Protein AF-A0A2E7CIS7-F1 (afdb_monomer)

Solvent-accessible surface area (backbone atoms only — not comparable to full-atom values): 27935 Å² total; per-residue (Å²): 130,70,58,71,51,45,54,49,46,51,53,53,51,50,54,57,48,33,76,76,34,89,89,50,72,35,69,46,80,49,74,41,51,59,74,35,68,81,39,54,50,67,37,74,70,32,40,32,35,38,28,69,38,45,32,30,36,53,53,57,88,93,62,88,68,83,80,50,74,43,38,56,78,39,76,40,46,60,62,16,52,75,60,64,22,48,32,90,42,26,29,31,21,74,30,61,25,34,27,42,38,34,37,46,68,49,42,52,57,50,36,70,75,37,59,87,53,33,58,54,34,54,48,33,51,52,50,53,52,51,49,52,55,52,60,70,48,70,80,60,89,86,61,99,81,81,80,65,65,59,63,60,49,52,51,51,50,38,34,37,42,41,54,32,51,54,49,48,56,52,50,52,54,48,52,50,53,50,52,51,52,54,48,54,48,52,51,53,52,47,60,59,50,52,73,60,70,77,57,89,70,85,75,51,75,65,57,50,49,54,51,50,53,50,50,52,52,50,52,54,54,50,50,53,52,51,50,49,58,52,62,66,46,48,62,57,55,52,55,50,52,52,52,50,30,53,58,44,66,72,40,82,53,65,68,60,25,41,54,50,17,48,52,41,41,62,47,37,35,92,76,42,65,80,18,62,65,52,48,44,31,60,74,41,72,28,46,96,35,54,69,41,50,47,51,58,69,65,65,64,88,69,60,80,89,77,54,98,58,63,66,66,44,54,46,52,32,48,52,60,54,65,32,54,59,45,42,8,60,50,42,38,56,55,56,50,53,57,58,67,71,36,82,88,48,75,80,40,32,36,37,38,38,35,50,52,58,64,15,58,64,57,54,66,49,45,62,57,25,53,74,60,34,27,39,41,36,42,35,30,75,51,79,70,28,55,58,42,32,55,68,53,52,90,71,89,49,93,57,43,48,82,42,82,44,82,38,96,56,71,77,60,33,67,48,92,71,90,54,72,93,58,60,21,40,33,37,37,40,41,46,55,54,22,72,44,51,70,70,40,42,27,51,29,47,56,51,51,56,70,30,32,27,70,64,10,35,41,37,41,31,34,50,33,65,43,96,45,51,61,34,39,31,25,44,73,37,44,64,63,50,64,45,55,74,67,63,54,47,68,48,47,77,69,58,88,43,50,47,82,48,75,48,76,29,9,29,41,37,38,35,50,39,67,71,128

Nearest PDB structures (foldseek):
  7rsh-assembly1_A  TM=8.196E-01  e=8.359E-06  Spirochaeta thermophila
  4d7s-assembly1_A  TM=6.781E-01  e=2.368E-06  Spirochaeta thermophila DSM 6192
  8vtb-assembly1_A  TM=7.145E-01  e=1.456E-05  Spirochaeta thermophila
  6cjt-assembly1_A  TM=8.602E-01  e=9.901E-05  Spirochaeta thermophila DSM 6578
  4oll-assembly1_A  TM=6.562E-01  e=6.496E-06  Mycolicibacterium smegmatis MC2 155

Secondary structure (DSSP, 8-state):
--THHHHHHHHHHHHHHHTT-TT--SEEEEEE-TT-EEE-TT-----EEEEEESEEEEE-TT--S--EEEETT-EESHHHHHH----SSEEEESS-EEEEEE-HHHHHHHHHH-HHHHHHHHHHHHHHHHHHHHHHHTT-SS-TTSSSHHHHHHHHHHHHHHHHHHHHHHHHHHHHHHHHHHHHHHHHHHHHHHHHHT--SSPPHHHHHHHHHHHHHHHHHHHHHHHHHHHHHHHHHHHHHHHHHHHHHT---HHHHHHHHHHHHHHTHHHHTT-HHHHHHHHTTTS--HHHHHHHHT-----GGG--S-HHHHHHHHHHHTSHHHHHHHHHHHHHHHHHTSGGGTT--EEEEE--TTSHHHHHHHHHHHHH-EEEEEEES-THHHHHHHHT-SS--TTEEEEEEE-S-GGGPSPTTTS--S-EEEEEEESGGGTS-HHHHHHHHHHHHHHEEEEEEEEEEEE---TTHHIIIIII--------HHHHHTTSSSGGGEEEEEETTEEEEEEEPP--

Mean predicted aligned error: 12.69 Å

Radius of gyration: 31.58 Å; Cα contacts (8 Å, |Δi|>4): 744; chains: 1; bounding box: 81×69×79 Å

Structure (mmCIF, N/CA/C/O backbone):
data_AF-A0A2E7CIS7-F1
#
_entry.id   AF-A0A2E7CIS7-F1
#
loop_
_atom_site.group_PDB
_atom_site.id
_atom_site.type_symbol
_atom_site.label_atom_id
_atom_site.label_alt_id
_atom_site.label_comp_id
_atom_site.label_asym_id
_atom_site.label_entity_id
_atom_site.label_seq_id
_atom_site.pdbx_PDB_ins_code
_atom_site.Cartn_x
_atom_site.Cartn_y
_atom_site.Cartn_z
_atom_site.occupancy
_atom_site.B_iso_or_equiv
_atom_site.auth_seq_id
_atom_site.auth_comp_id
_atom_site.auth_asym_id
_atom_site.auth_atom_id
_atom_site.pdbx_PDB_model_num
ATOM 1 N N . MET A 1 1 ? -27.666 -30.878 12.161 1.00 37.62 1 MET A N 1
ATOM 2 C CA . MET A 1 1 ? -27.265 -30.200 13.407 1.00 37.62 1 MET A CA 1
ATOM 3 C C . MET A 1 1 ? -28.110 -28.949 13.451 1.00 37.62 1 MET A C 1
ATOM 5 O O . MET A 1 1 ? -28.066 -28.192 12.494 1.00 37.62 1 MET A O 1
ATOM 9 N N . ASP A 1 2 ? -29.014 -28.854 14.412 1.00 44.66 2 ASP A N 1
ATOM 10 C CA . ASP A 1 2 ? -29.993 -27.771 14.473 1.00 44.66 2 ASP A CA 1
ATOM 11 C C . ASP A 1 2 ? -29.297 -26.527 15.050 1.00 44.66 2 ASP A C 1
ATOM 13 O O . ASP A 1 2 ? -28.859 -26.540 16.197 1.00 44.66 2 ASP A O 1
ATOM 17 N N . LEU A 1 3 ? -29.046 -25.527 14.201 1.00 48.91 3 LEU A N 1
ATOM 18 C CA . LEU A 1 3 ? -28.065 -24.457 14.437 1.00 48.91 3 LEU A CA 1
ATOM 19 C C . LEU A 1 3 ? -28.439 -23.516 15.591 1.00 48.91 3 LEU A C 1
ATOM 21 O O . LEU A 1 3 ? -27.559 -22.966 16.251 1.00 48.91 3 LEU A O 1
ATOM 25 N N . SER A 1 4 ? -29.734 -23.377 15.883 1.00 59.16 4 SER A N 1
ATOM 26 C CA . SER A 1 4 ? -30.223 -22.651 17.060 1.00 59.16 4 SER A CA 1
ATOM 27 C C . SER A 1 4 ? -29.809 -23.313 18.377 1.00 59.16 4 SER A C 1
ATOM 29 O O . SER A 1 4 ? -29.791 -22.652 19.416 1.00 59.16 4 SER A O 1
ATOM 31 N N . ASN A 1 5 ? -29.440 -24.600 18.357 1.00 69.50 5 ASN A N 1
ATOM 32 C CA . ASN A 1 5 ? -29.116 -25.333 19.576 1.00 69.50 5 ASN A CA 1
ATOM 33 C C . ASN A 1 5 ? -27.757 -24.963 20.162 1.00 69.50 5 ASN A C 1
ATOM 35 O O . ASN A 1 5 ? -27.631 -25.037 21.376 1.00 69.50 5 ASN A O 1
ATOM 39 N N . GLU A 1 6 ? -26.764 -24.533 19.375 1.00 81.50 6 GLU A N 1
ATOM 40 C CA . GLU A 1 6 ? -25.439 -24.230 19.944 1.00 81.50 6 GLU A CA 1
ATOM 41 C C . GLU A 1 6 ? -25.404 -22.857 20.631 1.00 81.50 6 GLU A C 1
ATOM 43 O O . GLU A 1 6 ? -24.823 -22.717 21.703 1.00 81.50 6 GLU A O 1
ATOM 48 N N . ILE A 1 7 ? -26.092 -21.854 20.068 1.00 85.06 7 ILE A N 1
ATOM 49 C CA . ILE A 1 7 ? -26.271 -20.540 20.714 1.00 85.06 7 ILE A CA 1
ATOM 50 C C . ILE A 1 7 ? -27.011 -20.724 22.040 1.00 85.06 7 ILE A C 1
ATOM 52 O O . ILE A 1 7 ? -26.560 -20.244 23.078 1.00 85.06 7 ILE A O 1
ATOM 56 N N . ARG A 1 8 ? -28.113 -21.483 22.018 1.00 86.94 8 ARG A N 1
ATOM 57 C CA . ARG A 1 8 ? -28.873 -21.816 23.222 1.00 86.94 8 ARG A CA 1
ATOM 58 C C . ARG A 1 8 ? -28.044 -22.615 24.227 1.00 86.94 8 ARG A C 1
ATOM 60 O O . ARG A 1 8 ? -28.074 -22.301 25.406 1.00 86.94 8 ARG A O 1
ATOM 67 N N . ARG A 1 9 ? -27.253 -23.585 23.765 1.00 89.06 9 ARG A N 1
ATOM 68 C CA . ARG A 1 9 ? -26.357 -24.379 24.614 1.00 89.06 9 ARG A CA 1
ATOM 69 C C . ARG A 1 9 ? -25.349 -23.504 25.355 1.00 89.06 9 ARG A C 1
ATOM 71 O O . ARG A 1 9 ? -25.108 -23.757 26.529 1.00 89.06 9 ARG A O 1
ATOM 78 N N . VAL A 1 10 ? -24.769 -22.497 24.698 1.00 90.88 10 VAL A N 1
ATOM 79 C CA . VAL A 1 10 ? -23.861 -21.548 25.362 1.00 90.88 10 VAL A CA 1
ATOM 80 C C . VAL A 1 10 ? -24.600 -20.713 26.401 1.00 90.88 10 VAL A C 1
ATOM 82 O O . VAL A 1 10 ? -24.090 -20.564 27.505 1.00 90.88 10 VAL A O 1
ATOM 85 N N . ILE A 1 11 ? -25.804 -20.225 26.090 1.00 91.25 11 ILE A N 1
ATOM 86 C CA . ILE A 1 11 ? -26.636 -19.503 27.066 1.00 91.25 11 ILE A CA 1
ATOM 87 C C . ILE A 1 11 ? -26.916 -20.395 28.286 1.00 91.25 11 ILE A C 1
ATOM 89 O O . ILE A 1 11 ? -26.661 -19.974 29.410 1.00 91.25 11 ILE A O 1
ATOM 93 N N . ASP A 1 12 ? -27.345 -21.641 28.069 1.00 91.31 12 ASP A N 1
ATOM 94 C CA . ASP A 1 12 ? -27.660 -22.598 29.135 1.00 91.31 12 ASP A CA 1
ATOM 95 C C . ASP A 1 12 ? -26.418 -22.941 29.989 1.00 91.31 12 ASP A C 1
ATOM 97 O O . ASP A 1 12 ? -26.500 -23.003 31.218 1.00 91.31 12 ASP A O 1
ATOM 101 N N . LEU A 1 13 ? -25.252 -23.141 29.356 1.00 91.94 13 LEU A N 1
ATOM 102 C CA . LEU A 1 13 ? -23.970 -23.380 30.038 1.00 91.94 13 LEU A CA 1
ATOM 103 C C . LEU A 1 13 ? -23.599 -22.202 30.938 1.00 91.94 13 LEU A C 1
ATOM 105 O O . LEU A 1 13 ? -23.339 -22.386 32.128 1.00 91.94 13 LEU A O 1
ATOM 109 N N . VAL A 1 14 ? -23.632 -20.996 30.381 1.00 92.50 14 VAL A N 1
ATOM 110 C CA . VAL A 1 14 ? -23.305 -19.764 31.093 1.00 92.50 14 VAL A CA 1
ATOM 111 C C . VAL A 1 14 ? -24.261 -19.530 32.261 1.00 92.50 14 VAL A C 1
ATOM 113 O O . VAL A 1 14 ? -23.805 -19.220 33.359 1.00 92.50 14 VAL A O 1
ATOM 116 N N . GLU A 1 15 ? -25.571 -19.715 32.069 1.00 91.06 15 GLU A N 1
ATOM 117 C CA . GLU A 1 15 ? -26.555 -19.592 33.151 1.00 91.06 15 GLU A CA 1
ATOM 118 C C . GLU A 1 15 ? -26.298 -20.617 34.267 1.00 91.06 15 GLU A C 1
ATOM 120 O O . GLU A 1 15 ? -26.424 -20.286 35.449 1.00 91.06 15 GLU A O 1
ATOM 125 N N . SER A 1 16 ? -25.885 -21.841 33.915 1.00 91.38 16 SER A N 1
ATOM 126 C CA . SER A 1 16 ? -25.550 -22.876 34.899 1.00 91.38 16 SER A CA 1
ATOM 127 C C . SER A 1 16 ? -24.311 -22.529 35.731 1.00 91.38 16 SER A C 1
ATOM 129 O O . SER A 1 16 ? -24.320 -22.717 36.949 1.00 91.38 16 SER A O 1
ATOM 131 N N . GLU A 1 17 ? -23.273 -21.961 35.113 1.00 91.69 17 GLU A N 1
ATOM 132 C CA . GLU A 1 17 ? -22.072 -21.514 35.824 1.00 91.69 17 GLU A CA 1
ATOM 133 C C . GLU A 1 17 ? -22.351 -20.280 36.676 1.00 91.69 17 GLU A C 1
ATOM 135 O O . GLU A 1 17 ? -21.972 -20.241 37.848 1.00 91.69 17 GLU A O 1
ATOM 140 N N . GLN A 1 18 ? -23.081 -19.311 36.125 1.00 92.50 18 GLN A N 1
ATOM 141 C CA . GLN A 1 18 ? -23.492 -18.089 36.814 1.00 92.50 18 GLN A CA 1
ATOM 142 C C . GLN A 1 18 ? -24.333 -18.390 38.064 1.00 92.50 18 GLN A C 1
ATOM 144 O O . GLN A 1 18 ? -24.214 -17.692 39.067 1.00 92.50 18 GLN A O 1
ATOM 149 N N . ALA A 1 19 ? -25.121 -19.471 38.070 1.00 88.00 19 ALA A N 1
ATOM 150 C CA . ALA A 1 19 ? -25.837 -19.919 39.267 1.00 88.00 19 ALA A CA 1
ATOM 151 C C . ALA A 1 19 ? -24.905 -20.385 40.407 1.00 88.00 19 ALA A C 1
ATOM 153 O O . ALA A 1 19 ? -25.309 -20.393 41.571 1.00 88.00 19 ALA A O 1
ATOM 154 N N . THR A 1 20 ? -23.669 -20.777 40.088 1.00 89.44 20 THR A N 1
ATOM 155 C CA . THR A 1 20 ? -22.663 -21.249 41.058 1.00 89.44 20 THR A CA 1
ATOM 156 C C . THR A 1 20 ? -21.584 -20.212 41.379 1.00 89.44 20 THR A C 1
ATOM 158 O O . THR A 1 20 ? -20.931 -20.322 42.417 1.00 89.44 20 THR A O 1
ATOM 161 N N . LEU A 1 21 ? -21.418 -19.198 40.525 1.00 86.88 21 LEU A N 1
ATOM 162 C CA . LEU A 1 21 ? -20.397 -18.156 40.618 1.00 86.88 21 LEU A CA 1
ATOM 163 C C . LEU A 1 21 ? -21.061 -16.775 40.759 1.00 86.88 21 LEU A C 1
ATOM 165 O O . LEU A 1 21 ? -21.479 -16.201 39.755 1.00 86.88 21 LEU A O 1
ATOM 169 N N . PRO A 1 22 ? -21.134 -16.208 41.981 1.00 78.94 22 PRO A N 1
ATOM 170 C CA . PRO A 1 22 ? -21.866 -14.966 42.244 1.00 78.94 22 PRO A CA 1
ATOM 171 C C . PRO A 1 22 ? -21.372 -13.747 41.459 1.00 78.94 22 PRO A C 1
ATOM 173 O O . PRO A 1 22 ? -22.168 -12.853 41.204 1.00 78.94 22 PRO A O 1
ATOM 176 N N . ASP A 1 23 ? -20.089 -13.716 41.089 1.00 85.31 23 ASP A N 1
ATOM 177 C CA . ASP A 1 23 ? -19.464 -12.594 40.374 1.00 85.31 23 ASP A CA 1
ATOM 178 C C . ASP A 1 23 ? -19.603 -12.702 38.842 1.00 85.31 23 ASP A C 1
ATOM 180 O O . ASP A 1 23 ? -19.203 -11.795 38.111 1.00 85.31 23 ASP A O 1
ATOM 184 N N . LEU A 1 24 ? -20.141 -13.816 38.330 1.00 85.31 24 LEU A N 1
ATOM 185 C CA . LEU A 1 24 ? -20.358 -14.010 36.900 1.00 85.31 24 LEU A CA 1
ATOM 186 C C . LEU A 1 24 ? -21.727 -13.436 36.517 1.00 85.31 24 LEU A C 1
ATOM 188 O O . LEU A 1 24 ? -22.760 -13.896 36.993 1.00 85.31 24 LEU A O 1
ATOM 192 N N . HIS A 1 25 ? -21.751 -12.428 35.648 1.00 90.62 25 HIS A N 1
ATOM 193 C CA . HIS A 1 25 ? -22.982 -11.748 35.225 1.00 90.62 25 HIS A CA 1
ATOM 194 C C . HIS A 1 25 ? -23.047 -11.614 33.704 1.00 90.62 25 HIS A C 1
ATOM 196 O O . HIS A 1 25 ? -23.070 -10.520 33.151 1.00 90.62 25 HIS A O 1
ATOM 202 N N . VAL A 1 26 ? -23.058 -12.747 33.009 1.00 93.75 26 VAL A N 1
ATOM 203 C CA . VAL A 1 26 ? -23.063 -12.776 31.541 1.00 93.75 26 VAL A CA 1
ATOM 204 C C . VAL A 1 26 ? -24.484 -12.678 30.991 1.00 93.75 26 VAL A C 1
ATOM 206 O O . VAL A 1 26 ? -24.702 -12.037 29.966 1.00 93.75 26 VAL A O 1
ATOM 209 N N . VAL A 1 27 ? -25.462 -13.298 31.659 1.00 95.50 27 VAL A N 1
ATOM 210 C CA . VAL A 1 27 ? -26.857 -13.334 31.199 1.00 95.50 27 VAL A CA 1
ATOM 211 C C . VAL A 1 27 ? -27.777 -12.707 32.241 1.00 95.50 27 VAL A C 1
ATOM 213 O O . VAL A 1 27 ? -27.694 -13.011 33.431 1.00 95.50 27 VAL A O 1
ATOM 216 N N . SER A 1 28 ? -28.690 -11.847 31.796 1.00 94.94 28 SER A N 1
ATOM 217 C CA . SER A 1 28 ? -29.790 -11.330 32.609 1.00 94.94 28 SER A CA 1
ATOM 218 C C . SER A 1 28 ? -31.120 -11.438 31.872 1.00 94.94 28 SER A C 1
ATOM 220 O O . SER A 1 28 ? -31.182 -11.408 30.647 1.00 94.94 28 SER A O 1
ATOM 222 N N . GLU A 1 29 ? -32.213 -11.569 32.617 1.00 95.94 29 GLU A N 1
ATOM 223 C CA . GLU A 1 29 ? -33.555 -11.601 32.039 1.00 95.94 29 GLU A CA 1
ATOM 224 C C . GLU A 1 29 ? -34.181 -10.208 32.076 1.00 95.94 29 GLU A C 1
ATOM 226 O O . GLU A 1 29 ? -34.108 -9.506 33.086 1.00 95.94 29 GLU A O 1
ATOM 231 N N . ILE A 1 30 ? -34.790 -9.801 30.966 1.00 97.44 30 ILE A N 1
ATOM 232 C CA . ILE A 1 30 ? -35.465 -8.511 30.833 1.00 97.44 30 ILE A CA 1
ATOM 233 C C . ILE A 1 30 ? -36.773 -8.690 30.064 1.00 97.44 30 ILE A C 1
ATOM 235 O O . ILE A 1 30 ? -36.865 -9.511 29.152 1.00 97.44 30 ILE A O 1
ATOM 239 N N . THR A 1 31 ? -37.809 -7.948 30.453 1.00 97.56 31 THR A N 1
ATOM 240 C CA . THR A 1 31 ? -39.118 -7.971 29.790 1.00 97.56 31 THR A CA 1
ATOM 241 C C . THR A 1 31 ? -39.476 -6.578 29.305 1.00 97.56 31 THR A C 1
ATOM 243 O O . THR A 1 31 ? -39.282 -5.612 30.037 1.00 97.56 31 THR A O 1
ATOM 246 N N . TYR A 1 32 ? -40.020 -6.523 28.096 1.00 97.50 32 TYR A N 1
ATOM 247 C CA . TYR A 1 32 ? -40.485 -5.330 27.407 1.00 97.50 32 TYR A CA 1
ATOM 248 C C . TYR A 1 32 ? -41.996 -5.429 27.188 1.00 97.50 32 TYR A C 1
ATOM 250 O O . TYR A 1 32 ? -42.506 -6.497 26.824 1.00 97.50 32 TYR A O 1
ATOM 258 N N . GLU A 1 33 ? -42.717 -4.340 27.416 1.00 98.00 33 GLU A N 1
ATOM 259 C CA . GLU A 1 33 ? -44.143 -4.233 27.107 1.00 98.00 33 GLU A CA 1
ATOM 260 C C . GLU A 1 33 ? -44.379 -4.003 25.605 1.00 98.00 33 GLU A C 1
ATOM 262 O O . GLU A 1 33 ? -43.468 -3.692 24.837 1.00 98.00 33 GLU A O 1
ATOM 267 N N . GLU A 1 34 ? -45.627 -4.163 25.162 1.00 96.81 34 GLU A N 1
ATOM 268 C CA . GLU A 1 34 ? -46.017 -3.841 23.786 1.00 96.81 34 GLU A CA 1
ATOM 269 C C . GLU A 1 34 ? -45.709 -2.371 23.447 1.00 96.81 34 GLU A C 1
ATOM 271 O O . GLU A 1 34 ? -46.080 -1.455 24.180 1.00 96.81 34 GLU A O 1
ATOM 276 N N . GLY A 1 35 ? -45.037 -2.155 22.315 1.00 94.19 35 GLY A N 1
ATOM 277 C CA . GLY A 1 35 ? -44.592 -0.851 21.829 1.00 94.19 35 GLY A CA 1
ATOM 278 C C . GLY A 1 35 ? -43.227 -0.402 22.357 1.00 94.19 35 GLY A C 1
ATOM 279 O O . GLY A 1 35 ? -42.707 0.608 21.882 1.00 94.19 35 GLY A O 1
ATOM 280 N N . GLU A 1 36 ? -42.615 -1.121 23.303 1.00 96.75 36 GLU A N 1
ATOM 281 C CA . GLU A 1 36 ? -41.287 -0.768 23.809 1.00 96.75 36 GLU A CA 1
ATOM 282 C C . GLU A 1 36 ? -40.171 -1.216 22.857 1.00 96.75 36 GLU A C 1
ATOM 284 O O . GLU A 1 36 ? -40.196 -2.303 22.272 1.00 96.75 36 GLU A O 1
ATOM 289 N N . ALA A 1 37 ? -39.155 -0.365 22.707 1.00 94.81 37 ALA A N 1
ATOM 290 C CA . ALA A 1 37 ? -37.980 -0.684 21.914 1.00 94.81 37 ALA A CA 1
ATOM 291 C C . ALA A 1 37 ? -37.032 -1.596 22.706 1.00 94.81 37 ALA A C 1
ATOM 293 O O . ALA A 1 37 ? -36.536 -1.228 23.769 1.00 94.81 37 ALA A O 1
ATOM 294 N N . ILE A 1 38 ? -36.749 -2.771 22.147 1.00 95.56 38 ILE A N 1
ATOM 295 C CA . ILE A 1 38 ? -35.739 -3.705 22.657 1.00 95.56 38 ILE A CA 1
ATOM 296 C C . ILE A 1 38 ? -34.341 -3.193 22.289 1.00 95.56 38 ILE A C 1
ATOM 298 O O . ILE A 1 38 ? -33.426 -3.224 23.106 1.00 95.56 38 ILE A O 1
ATOM 302 N N .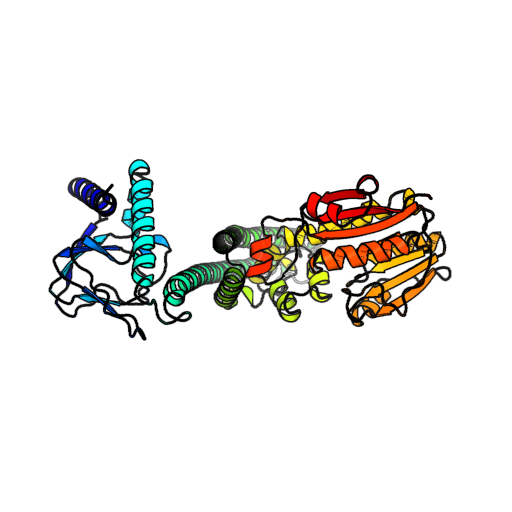 LEU A 1 39 ? -34.190 -2.697 21.056 1.00 93.38 39 LEU A N 1
ATOM 303 C CA . LEU A 1 39 ? -32.960 -2.110 20.525 1.00 93.38 39 LEU A CA 1
ATOM 304 C C . LEU A 1 39 ? -33.276 -0.787 19.835 1.00 93.38 39 LEU A C 1
ATOM 306 O O . LEU A 1 39 ? -34.229 -0.716 19.054 1.00 93.38 39 LEU A O 1
ATOM 310 N N . HIS A 1 40 ? -32.439 0.229 20.039 1.00 88.50 40 HIS A N 1
ATOM 311 C CA . HIS A 1 40 ? -32.503 1.476 19.282 1.00 88.50 40 HIS A CA 1
ATOM 312 C C . HIS A 1 40 ? -31.416 1.522 18.213 1.00 88.50 40 HIS A C 1
ATOM 314 O O . HIS A 1 40 ? -30.245 1.275 18.494 1.00 88.50 40 HIS A O 1
ATOM 320 N N . ARG A 1 41 ? -31.783 1.906 16.985 1.00 76.06 41 ARG A N 1
ATOM 321 C CA . ARG A 1 41 ? -30.805 2.161 15.920 1.00 76.06 41 ARG A CA 1
ATOM 322 C C . ARG A 1 41 ? -29.747 3.176 16.376 1.00 76.06 41 ARG A C 1
ATOM 324 O O . ARG A 1 41 ? -30.088 4.158 17.031 1.00 76.06 41 ARG A O 1
ATOM 331 N N . HIS A 1 42 ? -28.494 2.958 15.973 1.00 76.62 42 HIS A N 1
ATOM 332 C CA . HIS A 1 42 ? -27.309 3.757 16.324 1.00 76.62 42 HIS A CA 1
ATOM 333 C C . HIS A 1 42 ? -26.869 3.690 17.791 1.00 76.62 42 HIS A C 1
ATOM 335 O O . HIS A 1 42 ? -25.875 4.316 18.154 1.00 76.62 42 HIS A O 1
ATOM 341 N N . GLN A 1 43 ? -27.549 2.907 18.628 1.00 83.75 43 GLN A N 1
ATOM 342 C CA . GLN A 1 43 ? -27.057 2.606 19.966 1.00 83.75 43 GLN A CA 1
ATOM 343 C C . GLN A 1 43 ? -25.745 1.808 19.868 1.00 83.75 43 GLN A C 1
ATOM 345 O O . GLN A 1 43 ? -25.566 1.015 18.941 1.00 83.75 43 GLN A O 1
ATOM 350 N N . THR A 1 44 ? -24.806 2.065 20.776 1.00 79.31 44 THR A N 1
ATOM 351 C CA . THR A 1 44 ? -23.412 1.595 20.675 1.00 79.31 44 THR A CA 1
ATOM 352 C C . THR A 1 44 ? -23.080 0.401 21.568 1.00 79.31 44 THR A C 1
ATOM 354 O O . THR A 1 44 ? -21.955 -0.087 21.517 1.00 79.31 44 THR A O 1
ATOM 357 N N . ASP A 1 45 ? -24.020 -0.090 22.381 1.00 89.56 45 ASP A N 1
ATOM 358 C CA . ASP A 1 45 ? -23.809 -1.342 23.106 1.00 89.56 45 ASP A CA 1
ATOM 359 C C . ASP A 1 45 ? -23.836 -2.534 22.139 1.00 89.56 45 ASP A C 1
ATOM 361 O O . ASP A 1 45 ? -24.590 -2.550 21.164 1.00 89.56 45 ASP A O 1
ATOM 365 N N . ASN A 1 46 ? -23.030 -3.552 22.434 1.00 90.25 46 ASN A N 1
ATOM 366 C CA . ASN A 1 46 ? -22.847 -4.722 21.571 1.00 90.25 46 ASN A CA 1
ATOM 367 C C . ASN A 1 46 ? -23.500 -5.988 22.140 1.00 90.25 46 ASN A C 1
ATOM 369 O O . ASN A 1 46 ? -23.190 -7.096 21.706 1.00 90.25 46 ASN A O 1
ATOM 373 N N . ASP A 1 47 ? -24.398 -5.835 23.114 1.00 95.31 47 ASP A N 1
ATOM 374 C CA . ASP A 1 47 ? -25.065 -6.956 23.774 1.00 95.31 47 ASP A CA 1
ATOM 375 C C . ASP A 1 47 ? -25.978 -7.712 22.807 1.00 95.31 47 ASP A C 1
ATOM 377 O O . ASP A 1 47 ? -26.483 -7.152 21.827 1.00 95.31 47 ASP A O 1
ATOM 381 N N . MET A 1 48 ? -26.224 -8.985 23.086 1.00 94.75 48 MET A N 1
ATOM 382 C CA . MET A 1 48 ? -27.193 -9.776 22.328 1.00 94.75 48 MET A CA 1
ATOM 383 C C . MET A 1 48 ? -28.455 -10.007 23.142 1.00 94.75 48 MET A C 1
ATOM 385 O O . MET A 1 48 ? -28.427 -10.015 24.370 1.00 94.75 48 MET A O 1
ATOM 389 N N . TYR A 1 49 ? -29.569 -10.219 22.451 1.00 94.88 49 TYR A N 1
ATOM 390 C CA . TYR A 1 49 ? -30.852 -10.507 23.080 1.00 94.88 49 TYR A CA 1
ATOM 391 C C . TYR A 1 49 ? -31.443 -11.757 22.448 1.00 94.88 49 TYR A C 1
ATOM 393 O O . TYR A 1 49 ? -31.677 -11.788 21.245 1.00 94.88 49 TYR A O 1
ATOM 401 N N . TYR A 1 50 ? -31.682 -12.785 23.253 1.00 93.44 50 TYR A N 1
ATOM 402 C CA . TYR A 1 50 ? -32.351 -14.006 22.819 1.00 93.44 50 TYR A CA 1
ATOM 403 C C . TYR A 1 50 ? -33.802 -13.989 23.297 1.00 93.44 50 TYR A C 1
ATOM 405 O O . TYR A 1 50 ? -34.055 -13.936 24.505 1.00 93.44 50 TYR A O 1
ATOM 413 N N . ILE A 1 51 ? -34.759 -14.006 22.368 1.00 93.44 51 ILE A N 1
ATOM 414 C CA . ILE A 1 51 ? -36.186 -13.933 22.696 1.00 93.44 51 ILE A CA 1
ATOM 415 C C . ILE A 1 51 ? -36.641 -15.279 23.267 1.00 93.44 51 ILE A C 1
ATOM 417 O O . ILE A 1 51 ? -36.605 -16.307 22.590 1.00 93.44 51 ILE A O 1
ATOM 421 N N . ILE A 1 52 ? -37.117 -15.270 24.511 1.00 94.31 52 ILE A N 1
ATOM 422 C CA . ILE A 1 52 ? -37.651 -16.459 25.192 1.00 94.31 52 ILE A CA 1
ATOM 423 C C . ILE A 1 52 ? -39.141 -16.616 24.881 1.00 94.31 52 ILE A C 1
ATOM 425 O O . ILE A 1 52 ? -39.624 -17.718 24.627 1.00 94.31 52 ILE A O 1
ATOM 429 N N . SER A 1 53 ? -39.876 -15.505 24.907 1.00 95.94 53 SER A N 1
ATOM 430 C CA . SER A 1 53 ? -41.317 -15.460 24.664 1.00 95.94 53 SER A CA 1
ATOM 431 C C . SER A 1 53 ? -41.743 -14.072 24.206 1.00 95.94 53 SER A C 1
ATOM 433 O O . SER A 1 53 ? -41.167 -13.087 24.657 1.00 95.94 53 SER A O 1
ATOM 435 N N . GLY A 1 54 ? -42.789 -13.991 23.387 1.00 95.50 54 GLY A N 1
ATOM 436 C CA . GLY A 1 54 ? -43.286 -12.737 22.819 1.00 95.50 54 GLY A CA 1
ATOM 437 C C . GLY A 1 54 ? -42.969 -12.612 21.332 1.00 95.50 54 GLY A C 1
ATOM 438 O O . GLY A 1 54 ? -42.580 -13.586 20.686 1.00 95.50 54 GLY A O 1
ATOM 439 N N . GLU A 1 55 ? -43.187 -11.416 20.795 1.00 94.44 55 GLU A N 1
ATOM 440 C CA . GLU A 1 55 ? -43.045 -11.102 19.373 1.00 94.44 55 GLU A CA 1
ATOM 441 C C . GLU A 1 55 ? -42.524 -9.672 19.217 1.00 94.44 55 GLU A C 1
ATOM 443 O O . GLU A 1 55 ? -43.016 -8.750 19.873 1.00 94.44 55 GLU A O 1
ATOM 448 N N . ALA A 1 56 ? -41.591 -9.463 18.296 1.00 94.31 56 ALA A N 1
ATOM 449 C CA . ALA A 1 56 ? -41.025 -8.158 17.978 1.00 94.31 56 ALA A CA 1
ATOM 450 C C . ALA A 1 56 ? -40.959 -7.931 16.462 1.00 94.31 56 ALA A C 1
ATOM 452 O O . ALA A 1 56 ? -41.040 -8.871 15.671 1.00 94.31 56 ALA A O 1
ATOM 453 N N . ILE A 1 57 ? -40.804 -6.675 16.053 1.00 90.69 57 ILE A N 1
ATOM 454 C CA . ILE A 1 57 ? -40.618 -6.280 14.654 1.00 90.69 57 ILE A CA 1
ATOM 455 C C . ILE A 1 57 ? -39.358 -5.444 14.484 1.00 90.69 57 ILE A C 1
ATOM 457 O O . ILE A 1 57 ? -39.025 -4.611 15.331 1.00 90.69 57 ILE A O 1
ATOM 461 N N . VAL A 1 58 ? -38.676 -5.630 13.357 1.00 86.31 58 VAL A N 1
ATOM 462 C CA . VAL A 1 58 ? -37.555 -4.773 12.956 1.00 86.31 58 VAL A CA 1
ATOM 463 C C . VAL A 1 58 ? -38.090 -3.571 12.177 1.00 86.31 58 VAL A C 1
ATOM 465 O O . VAL A 1 58 ? -38.695 -3.726 11.116 1.00 86.31 58 VAL A O 1
ATOM 468 N N . LYS A 1 59 ? -37.834 -2.357 12.673 1.00 79.19 59 LYS A N 1
ATOM 469 C CA . LYS A 1 59 ? -38.159 -1.097 11.993 1.00 79.19 59 LYS A CA 1
ATOM 470 C C . LYS A 1 59 ? -36.929 -0.570 11.252 1.00 79.19 59 LYS A C 1
ATOM 472 O O . LYS A 1 59 ? -36.003 -0.023 11.855 1.00 79.19 59 LYS A O 1
ATOM 477 N N . LEU A 1 60 ? -36.945 -0.706 9.926 1.00 67.56 60 LEU A N 1
ATOM 478 C CA . LEU A 1 60 ? -35.948 -0.139 9.016 1.00 67.56 60 LEU A CA 1
ATOM 479 C C . LEU A 1 60 ? -36.480 1.166 8.410 1.00 67.56 60 LEU A C 1
ATOM 481 O O . LEU A 1 60 ? -37.577 1.212 7.852 1.00 67.56 60 LEU A O 1
ATOM 485 N N . LYS A 1 61 ? -35.709 2.252 8.514 1.00 55.31 61 LYS A N 1
ATOM 486 C CA . LYS A 1 61 ? -36.085 3.542 7.919 1.00 55.31 61 LYS A CA 1
ATOM 487 C C . LYS A 1 61 ? -35.984 3.426 6.392 1.00 55.31 61 LYS A C 1
ATO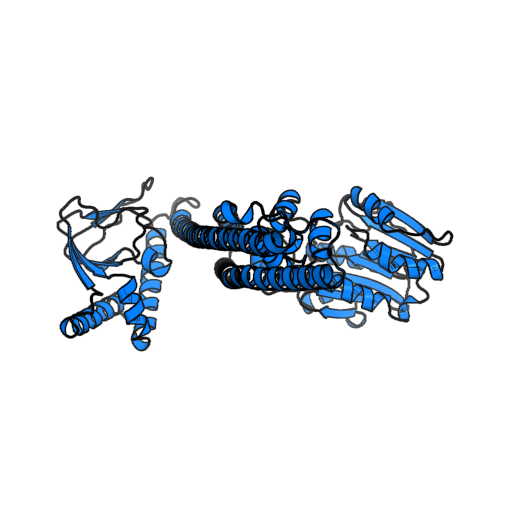M 489 O O . LYS A 1 61 ? -34.954 2.986 5.897 1.00 55.31 61 LYS A O 1
ATOM 494 N N . ASN A 1 62 ? -37.021 3.848 5.665 1.00 53.78 62 ASN A N 1
ATOM 495 C CA . ASN A 1 62 ? -37.114 3.798 4.194 1.00 53.78 62 ASN A CA 1
ATOM 496 C C . ASN A 1 62 ? -37.208 2.387 3.574 1.00 53.78 62 ASN A C 1
ATOM 498 O O . ASN A 1 62 ? -36.967 2.236 2.379 1.00 53.78 62 ASN A O 1
ATOM 502 N N . TYR A 1 63 ? -37.589 1.367 4.347 1.00 56.59 63 TYR A N 1
ATOM 503 C CA . TYR A 1 63 ? -37.878 0.034 3.817 1.00 56.59 63 TYR A CA 1
ATOM 504 C C . TYR A 1 63 ? -39.378 -0.109 3.523 1.00 56.59 63 TYR A C 1
ATOM 506 O O . TYR A 1 63 ? -40.205 0.062 4.414 1.00 56.59 63 TYR A O 1
ATOM 514 N N . SER A 1 64 ? -39.728 -0.404 2.270 1.00 54.56 64 SER A N 1
ATOM 515 C CA . SER A 1 64 ? -41.108 -0.642 1.810 1.00 54.56 64 SER A CA 1
ATOM 516 C C . SER A 1 64 ? -41.456 -2.131 1.672 1.00 54.56 64 SER A C 1
ATOM 518 O O . SER A 1 64 ? -42.519 -2.468 1.151 1.00 54.56 64 SER A O 1
ATOM 520 N N . GLY A 1 65 ? -40.560 -3.023 2.104 1.00 58.47 65 GLY A N 1
ATOM 521 C CA . GLY A 1 65 ? -40.786 -4.464 2.090 1.00 58.47 65 GLY A CA 1
ATOM 522 C C . GLY A 1 65 ? -41.616 -4.961 3.284 1.00 58.47 65 GLY A C 1
ATOM 523 O O . GLY A 1 65 ? -42.000 -4.180 4.156 1.00 58.47 65 GLY A O 1
ATOM 524 N N . PRO A 1 66 ? -41.905 -6.272 3.331 1.00 56.97 66 PRO A N 1
ATOM 525 C CA . PRO A 1 66 ? -42.689 -6.881 4.404 1.00 56.97 66 PRO A CA 1
ATOM 526 C C . PRO A 1 66 ? -41.989 -6.755 5.763 1.00 56.97 66 PRO A C 1
ATOM 528 O O . PRO A 1 66 ? -40.768 -6.867 5.852 1.00 56.97 66 PRO A O 1
ATOM 531 N N . GLU A 1 67 ? -42.771 -6.546 6.826 1.00 71.25 67 GLU A N 1
ATOM 532 C CA . GLU A 1 67 ? -42.262 -6.467 8.200 1.00 71.25 67 GLU A CA 1
ATOM 533 C C . GLU A 1 67 ? -41.485 -7.736 8.576 1.00 71.25 67 GLU A C 1
ATOM 535 O O . GLU A 1 67 ? -42.011 -8.849 8.488 1.00 71.25 67 GLU A O 1
ATOM 540 N N . ILE A 1 68 ? -40.247 -7.568 9.050 1.00 79.75 68 ILE A N 1
ATOM 541 C CA . ILE A 1 68 ? -39.466 -8.673 9.610 1.00 79.75 68 ILE A CA 1
ATOM 542 C C . ILE A 1 68 ? -39.970 -8.913 11.032 1.00 79.75 68 ILE A C 1
ATOM 544 O O . ILE A 1 68 ? -39.717 -8.106 11.931 1.00 79.75 68 ILE A O 1
ATOM 548 N N . ARG A 1 69 ? -40.707 -10.011 11.215 1.00 86.81 69 ARG A N 1
ATOM 549 C CA . ARG A 1 69 ? -41.218 -10.457 12.514 1.00 86.81 69 ARG A CA 1
ATOM 550 C C . ARG A 1 69 ? -40.238 -11.411 13.173 1.00 86.81 69 ARG A C 1
ATOM 552 O O . ARG A 1 69 ? -39.703 -12.300 12.519 1.00 86.81 69 ARG A O 1
ATOM 559 N N . LEU A 1 70 ? -40.053 -11.215 14.467 1.00 88.62 70 LEU A N 1
ATOM 560 C CA . LEU A 1 70 ? -39.157 -11.965 15.333 1.00 88.62 70 LEU A CA 1
ATOM 561 C C . LEU A 1 70 ? -39.977 -12.560 16.474 1.00 88.62 70 LEU A C 1
ATOM 563 O O . LEU A 1 70 ? -40.910 -11.919 16.966 1.00 88.62 70 LEU A O 1
ATOM 567 N N . GLY A 1 71 ? -39.638 -13.767 16.903 1.00 91.25 71 GLY A N 1
ATOM 568 C CA . GLY A 1 71 ? -40.353 -14.476 17.958 1.00 91.25 71 GLY A CA 1
ATOM 569 C C . GLY A 1 71 ? -39.429 -15.295 18.847 1.00 91.25 71 GLY A C 1
ATOM 570 O O . GLY A 1 71 ? -38.209 -15.169 18.804 1.00 91.25 71 GLY A O 1
ATOM 571 N N . ALA A 1 72 ? -40.027 -16.143 19.681 1.00 90.25 72 ALA A N 1
ATOM 572 C CA . ALA A 1 72 ? -39.276 -17.041 20.551 1.00 90.25 72 ALA A CA 1
ATOM 573 C C . ALA A 1 72 ? -38.253 -17.872 19.756 1.00 90.25 72 ALA A C 1
ATOM 575 O O . ALA A 1 72 ? -38.601 -18.523 18.771 1.00 90.25 72 ALA A O 1
ATOM 576 N N . GLY A 1 73 ? -37.001 -17.863 20.212 1.00 86.44 73 GLY A N 1
ATOM 577 C CA . GLY A 1 73 ? -35.874 -18.509 19.540 1.00 86.44 73 GLY A CA 1
ATOM 578 C C . GLY A 1 73 ? -35.032 -17.580 18.667 1.00 86.44 73 GLY A C 1
ATOM 579 O O . GLY A 1 73 ? -33.916 -17.954 18.306 1.00 86.44 73 GLY A O 1
ATOM 580 N N . ASP A 1 74 ? -35.507 -16.371 18.356 1.00 87.69 74 ASP A N 1
ATOM 581 C CA . ASP A 1 74 ? -34.718 -15.408 17.597 1.00 87.69 74 ASP A CA 1
ATOM 582 C C . ASP A 1 74 ? -33.665 -14.711 18.459 1.00 87.69 74 ASP A C 1
ATOM 584 O O . ASP A 1 74 ? -33.921 -14.257 19.577 1.00 87.69 74 ASP A O 1
ATOM 588 N N . LEU A 1 75 ? -32.472 -14.579 17.882 1.00 89.44 75 LEU A N 1
ATOM 589 C CA . LEU A 1 75 ? -31.387 -13.763 18.411 1.00 89.44 75 LEU A CA 1
ATOM 590 C C . LEU A 1 75 ? -31.411 -12.368 17.777 1.00 89.44 75 LEU A C 1
ATOM 592 O O . LEU A 1 75 ? -31.653 -12.247 16.575 1.00 89.44 75 LEU A O 1
ATOM 596 N N . LEU A 1 76 ? -31.131 -11.338 18.569 1.00 90.88 76 LEU A N 1
ATOM 597 C CA . LEU A 1 76 ? -31.025 -9.940 18.160 1.00 90.88 76 LEU A CA 1
ATOM 598 C C . LEU A 1 76 ? -29.662 -9.379 18.557 1.00 90.88 76 LEU A C 1
ATOM 600 O O . LEU A 1 76 ? -29.116 -9.737 19.603 1.00 90.88 76 LEU A O 1
ATOM 604 N N . GLY A 1 77 ? -29.164 -8.424 17.776 1.00 87.62 77 GLY A N 1
ATOM 605 C CA . GLY A 1 77 ? -27.925 -7.713 18.094 1.00 87.62 77 GLY A CA 1
ATOM 606 C C . GLY A 1 77 ? -26.657 -8.509 17.787 1.00 87.62 77 GLY A C 1
ATOM 607 O O . GLY A 1 77 ? -25.566 -8.075 18.148 1.00 87.62 77 GLY A O 1
ATOM 608 N N . GLU A 1 78 ? -26.794 -9.636 17.089 1.00 87.56 78 GLU A N 1
ATOM 609 C CA . GLU A 1 78 ? -25.715 -10.529 16.680 1.00 87.56 78 GLU A CA 1
ATOM 610 C C . GLU A 1 78 ? -24.668 -9.816 15.827 1.00 87.56 78 GLU A C 1
ATOM 612 O O . GLU A 1 78 ? -23.476 -10.049 15.989 1.00 87.56 78 GLU A O 1
ATOM 617 N N . LEU A 1 79 ? -25.105 -8.895 14.962 1.00 80.62 79 LEU A N 1
ATOM 618 C CA . LEU A 1 79 ? -24.205 -8.111 14.121 1.00 80.62 79 LEU A CA 1
ATOM 619 C C . LEU A 1 79 ? -23.323 -7.201 14.978 1.00 80.62 79 LEU A C 1
ATOM 621 O O . LEU A 1 79 ? -22.106 -7.302 14.915 1.00 80.62 79 LEU A O 1
ATOM 625 N N . SER A 1 80 ? -23.916 -6.380 15.847 1.00 83.62 80 SER A N 1
ATOM 626 C CA . SER A 1 80 ? -23.152 -5.520 16.761 1.00 83.62 80 SER A CA 1
ATOM 627 C C . SER A 1 80 ? -22.182 -6.318 17.632 1.00 83.62 80 SER A C 1
ATOM 629 O O . SER A 1 80 ? -21.048 -5.892 17.836 1.00 83.62 80 SER A O 1
ATOM 631 N N . PHE A 1 81 ? -22.581 -7.513 18.078 1.00 90.06 81 PHE A N 1
ATOM 632 C CA . PHE A 1 81 ? -21.682 -8.410 18.793 1.00 90.06 81 PHE A CA 1
ATOM 633 C C . PHE A 1 81 ? -20.532 -8.930 17.923 1.00 90.06 81 PHE A C 1
ATOM 635 O O . PHE A 1 81 ? -19.409 -8.970 18.407 1.00 90.06 81 PHE A O 1
ATOM 642 N N . LEU A 1 82 ? -20.773 -9.345 16.677 1.00 85.56 82 LEU A N 1
ATOM 643 C CA . LEU A 1 82 ? -19.757 -9.965 15.816 1.00 85.56 82 LEU A CA 1
ATOM 644 C C . LEU A 1 82 ? -18.731 -8.969 15.263 1.00 85.56 82 LEU A C 1
ATOM 646 O O . LEU A 1 82 ? -17.556 -9.307 15.163 1.00 85.56 82 LEU A O 1
ATOM 650 N N . ILE A 1 83 ? -19.177 -7.774 14.876 1.00 79.00 83 ILE A N 1
ATOM 651 C CA . ILE A 1 83 ? -18.366 -6.800 14.121 1.00 79.00 83 ILE A CA 1
ATOM 652 C C . ILE A 1 83 ? -18.178 -5.455 14.839 1.00 79.00 83 ILE A C 1
ATOM 654 O O . ILE A 1 83 ? -17.614 -4.538 14.250 1.00 79.00 83 ILE A O 1
ATOM 658 N N . GLU A 1 84 ? -18.625 -5.336 16.095 1.00 78.25 84 GLU A N 1
ATOM 659 C CA . GLU A 1 84 ? -18.406 -4.165 16.967 1.00 78.25 84 GLU A CA 1
ATOM 660 C C . GLU A 1 84 ? -18.919 -2.847 16.364 1.00 78.25 84 GLU A C 1
ATOM 662 O O . GLU A 1 84 ? -18.248 -1.810 16.349 1.00 78.25 84 GLU A O 1
ATOM 667 N N . THR A 1 85 ? -20.149 -2.897 15.850 1.00 75.06 85 THR A N 1
ATOM 668 C CA . THR A 1 85 ? -20.829 -1.764 15.213 1.00 75.06 85 THR A CA 1
ATOM 669 C C . THR A 1 85 ? -22.058 -1.319 15.996 1.00 75.06 85 THR A C 1
ATOM 671 O O . THR A 1 85 ? -22.749 -2.133 16.610 1.00 75.06 85 THR A O 1
ATOM 674 N N . SER A 1 86 ? -22.440 -0.046 15.851 1.00 75.50 86 SER A N 1
ATOM 675 C CA . SER A 1 86 ? -23.736 0.439 16.350 1.00 75.50 86 SER A CA 1
ATOM 676 C C . SER A 1 86 ? -24.920 -0.357 15.776 1.00 75.50 86 SER A C 1
ATOM 678 O O . SER A 1 86 ? -24.813 -0.956 14.699 1.00 75.50 86 SER A O 1
ATOM 680 N N . ARG A 1 87 ? -26.064 -0.361 16.472 1.00 81.19 87 ARG A N 1
ATOM 681 C CA . ARG A 1 87 ? -27.265 -1.095 16.037 1.00 81.19 87 ARG A CA 1
ATOM 682 C C . ARG A 1 87 ? -27.732 -0.626 14.656 1.00 81.19 87 ARG A C 1
ATOM 684 O O . ARG A 1 87 ? -28.000 0.560 14.451 1.00 81.19 87 ARG A O 1
ATOM 691 N N . SER A 1 88 ? -27.906 -1.565 13.728 1.00 71.56 88 SER A N 1
ATOM 692 C CA . SER A 1 88 ? -28.324 -1.288 12.345 1.00 71.56 88 SER A CA 1
ATOM 693 C C . SER A 1 88 ? -29.794 -0.872 12.220 1.00 71.56 88 SER A C 1
ATOM 695 O O . SER A 1 88 ? -30.145 -0.088 11.333 1.00 71.56 88 SER A O 1
ATOM 697 N N . ALA A 1 89 ? -30.648 -1.336 13.134 1.00 81.06 89 ALA A N 1
ATOM 698 C CA . ALA A 1 89 ? -32.089 -1.115 13.117 1.00 81.06 89 ALA A CA 1
ATOM 699 C C . ALA A 1 89 ? -32.664 -0.941 14.528 1.00 81.06 89 ALA A C 1
ATOM 701 O O . ALA A 1 89 ? -32.042 -1.322 15.520 1.00 81.06 89 ALA A O 1
ATOM 702 N N . THR A 1 90 ? -33.875 -0.387 14.597 1.00 86.69 90 THR A N 1
ATOM 703 C CA . THR A 1 90 ? -34.680 -0.401 15.822 1.00 86.69 90 THR A CA 1
ATOM 704 C C . THR A 1 90 ? -35.492 -1.691 15.851 1.00 86.69 90 THR A C 1
ATOM 706 O O . THR A 1 90 ? -36.082 -2.059 14.835 1.00 86.69 90 THR A O 1
ATOM 709 N N . VAL A 1 91 ? -35.554 -2.360 16.999 1.00 92.50 91 VAL A N 1
ATOM 710 C CA . VAL A 1 91 ? -36.415 -3.532 17.212 1.00 92.50 91 VAL A CA 1
ATOM 711 C C . VAL A 1 91 ? -37.435 -3.186 18.285 1.00 92.50 91 VAL A C 1
ATOM 713 O O . VAL A 1 91 ? -37.050 -2.769 19.374 1.00 92.50 91 VAL A O 1
ATOM 716 N N . GLU A 1 92 ? -38.718 -3.341 17.977 1.00 95.38 92 GLU A N 1
ATOM 717 C CA . GLU A 1 92 ? -39.827 -2.977 18.866 1.00 95.38 92 GLU A CA 1
ATOM 718 C C . GLU A 1 92 ? -40.678 -4.200 19.194 1.00 95.38 92 GLU A C 1
ATOM 720 O O . GLU A 1 92 ? -41.027 -4.978 18.303 1.00 95.38 92 GLU A O 1
ATOM 725 N N . ALA A 1 93 ? -41.011 -4.373 20.469 1.00 96.56 93 ALA A N 1
ATOM 726 C CA . ALA A 1 93 ? -41.903 -5.422 20.929 1.00 96.56 93 ALA A CA 1
ATOM 727 C C . ALA A 1 93 ? -43.334 -5.151 20.434 1.00 96.56 93 ALA A C 1
ATOM 729 O O . ALA A 1 93 ? -43.893 -4.082 20.650 1.00 96.56 93 ALA A O 1
ATOM 730 N N . THR A 1 94 ? -43.953 -6.131 19.782 1.00 95.69 94 THR A N 1
ATOM 731 C CA . THR A 1 94 ? -45.359 -6.055 19.322 1.00 95.69 94 THR A CA 1
ATOM 732 C C . THR A 1 94 ? -46.345 -6.670 20.307 1.00 95.69 94 THR A C 1
ATOM 734 O O . THR A 1 94 ? -47.552 -6.516 20.163 1.00 95.69 94 THR A O 1
ATOM 737 N N . LYS A 1 95 ? -45.822 -7.391 21.299 1.00 94.94 95 LYS A N 1
ATOM 738 C CA . LYS A 1 95 ? -46.518 -7.947 22.462 1.00 94.94 95 LYS A CA 1
ATOM 739 C C . LYS A 1 95 ? -45.533 -7.939 23.626 1.00 94.94 95 LYS A C 1
ATOM 741 O O . LYS A 1 95 ? -44.331 -7.792 23.399 1.00 94.94 95 LYS A O 1
ATOM 746 N N . ARG A 1 96 ? -46.009 -8.189 24.851 1.00 97.31 96 ARG A N 1
ATOM 747 C CA . ARG A 1 96 ? -45.127 -8.427 26.005 1.00 97.31 96 ARG A CA 1
ATOM 748 C C . ARG A 1 96 ? -44.062 -9.473 25.645 1.00 97.31 96 ARG A C 1
ATOM 750 O O . ARG A 1 96 ? -44.406 -10.619 25.352 1.00 97.31 96 ARG A O 1
ATOM 757 N N . THR A 1 97 ? -42.796 -9.065 25.648 1.00 98.00 97 THR A N 1
ATOM 758 C CA . THR A 1 97 ? -41.670 -9.855 25.139 1.00 98.00 97 THR A CA 1
ATOM 759 C C . THR A 1 97 ? -40.578 -9.967 26.191 1.00 98.00 97 THR A C 1
ATOM 761 O O . THR A 1 97 ? -40.092 -8.963 26.699 1.00 98.00 97 THR A O 1
ATOM 764 N N . THR A 1 98 ? -40.185 -11.194 26.515 1.00 97.75 98 THR A N 1
ATOM 765 C CA . THR A 1 98 ? -39.131 -11.498 27.487 1.00 97.75 98 THR A CA 1
ATOM 766 C C . THR A 1 98 ? -37.907 -12.027 26.756 1.00 97.75 98 THR A C 1
ATOM 768 O O . THR A 1 98 ? -38.005 -12.955 25.947 1.00 97.75 98 THR A O 1
ATOM 771 N N . CYS A 1 99 ? -36.752 -11.449 27.068 1.00 96.75 99 CYS A N 1
ATOM 772 C CA . CYS A 1 99 ? -35.470 -11.762 26.457 1.00 96.75 99 CYS A CA 1
ATOM 773 C C . CYS A 1 99 ? -34.440 -12.151 27.522 1.00 96.75 99 CYS A C 1
ATOM 775 O O . CYS A 1 99 ? -34.416 -11.581 28.616 1.00 96.75 99 CYS A O 1
ATOM 777 N N . LYS A 1 100 ? -33.518 -13.047 27.162 1.00 96.06 100 LYS A N 1
ATOM 778 C CA . LYS A 1 100 ? -32.202 -13.120 27.806 1.00 96.06 100 LYS A CA 1
ATOM 779 C C . LYS A 1 100 ? -31.311 -12.058 27.167 1.00 96.06 100 LYS A C 1
ATOM 781 O O . LYS A 1 100 ? -31.007 -12.162 25.979 1.00 96.06 100 LYS A O 1
ATOM 786 N N . ARG A 1 101 ? -30.916 -11.039 27.926 1.00 96.69 101 ARG A N 1
ATOM 787 C CA . ARG A 1 101 ? -29.845 -10.110 27.555 1.00 96.69 101 ARG A CA 1
ATOM 788 C C . ARG A 1 101 ? -28.511 -10.765 27.886 1.00 96.69 101 ARG A C 1
ATOM 790 O O . ARG A 1 101 ? -28.312 -11.235 29.001 1.00 96.69 101 ARG A O 1
ATOM 797 N N . ILE A 1 102 ? -27.621 -10.790 26.909 1.00 96.19 102 ILE A N 1
ATOM 798 C CA . ILE A 1 102 ? -26.308 -11.417 26.983 1.00 96.19 102 ILE A CA 1
ATOM 799 C C . ILE A 1 102 ? -25.281 -10.293 26.872 1.00 96.19 102 ILE A C 1
ATOM 801 O O . ILE A 1 102 ? -25.137 -9.687 25.803 1.00 96.19 102 ILE A O 1
ATOM 805 N N . HIS A 1 103 ? -24.615 -9.988 27.984 1.00 95.88 103 HIS A N 1
ATOM 806 C CA . HIS A 1 103 ? -23.672 -8.876 28.074 1.00 95.88 103 HIS A CA 1
ATOM 807 C C . HIS A 1 103 ? -22.391 -9.209 27.315 1.00 95.88 103 HIS A C 1
ATOM 809 O O . HIS A 1 103 ? -21.760 -10.254 27.501 1.00 95.88 103 HIS A O 1
ATOM 815 N N . SER A 1 104 ? -22.051 -8.337 26.374 1.00 94.00 104 SER A N 1
ATOM 816 C CA . SER A 1 104 ? -21.050 -8.609 25.344 1.00 94.00 104 SER A CA 1
ATOM 817 C C . SER A 1 104 ? -19.630 -8.747 25.891 1.00 94.00 104 SER A C 1
ATOM 819 O O . SER A 1 104 ? -18.885 -9.615 25.424 1.00 94.00 104 SER A O 1
ATOM 821 N N . GLN A 1 105 ? -19.249 -7.930 26.877 1.00 92.69 105 GLN A N 1
ATOM 822 C CA . GLN A 1 105 ? -17.905 -7.949 27.462 1.00 92.69 105 GLN A CA 1
ATOM 823 C C . GLN A 1 105 ? -17.682 -9.229 28.275 1.00 92.69 105 GLN A C 1
ATOM 825 O O . GLN A 1 105 ? -16.675 -9.921 28.102 1.00 92.69 105 GLN A O 1
ATOM 830 N N . GLU A 1 106 ? -18.658 -9.580 29.100 1.00 94.38 106 GLU A N 1
ATOM 831 C CA . GLU A 1 106 ? -18.662 -10.733 29.988 1.00 94.38 106 GLU A CA 1
ATOM 832 C C . GLU A 1 106 ? -18.711 -12.031 29.180 1.00 94.38 106 GLU A C 1
ATOM 834 O O . GLU A 1 106 ? -17.926 -12.944 29.441 1.00 94.38 106 GLU A O 1
ATOM 839 N N . LEU A 1 107 ? -19.545 -12.094 28.134 1.00 94.62 107 LEU A N 1
ATOM 840 C CA . LEU A 1 107 ? -19.583 -13.251 27.241 1.00 94.62 107 LEU A CA 1
ATOM 841 C C . LEU A 1 107 ? -18.238 -13.454 26.535 1.00 94.62 107 LEU A C 1
ATOM 843 O O . LEU A 1 107 ? -17.748 -14.577 26.468 1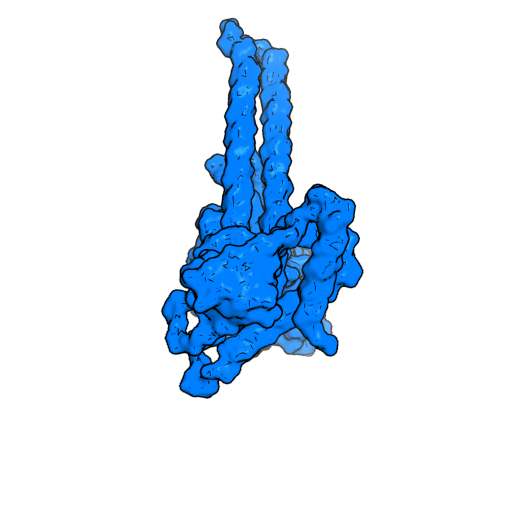.00 94.62 107 LEU A O 1
ATOM 847 N N . ARG A 1 108 ? -17.610 -12.392 26.015 1.00 93.56 108 ARG A N 1
ATOM 848 C CA . ARG A 1 108 ? -16.298 -12.500 25.348 1.00 93.56 108 ARG A CA 1
ATOM 849 C C . ARG A 1 108 ? -15.212 -12.976 26.307 1.00 93.56 108 ARG A C 1
ATOM 851 O O . ARG A 1 108 ? -14.404 -13.826 25.933 1.00 93.56 108 ARG A O 1
ATOM 858 N N . ALA A 1 109 ? -15.206 -12.466 27.538 1.00 92.88 109 ALA A N 1
ATOM 859 C CA . ALA A 1 109 ? -14.291 -12.926 28.578 1.00 92.88 109 ALA A CA 1
ATOM 860 C C . ALA A 1 109 ? -14.505 -14.414 28.900 1.00 92.88 109 ALA A C 1
ATOM 862 O O . ALA A 1 109 ? -13.531 -15.163 28.994 1.00 92.88 109 ALA A O 1
ATOM 863 N N . TRP A 1 110 ? -15.763 -14.850 28.991 1.00 94.06 110 TRP A N 1
ATOM 864 C CA . TRP A 1 110 ? -16.122 -16.245 29.233 1.00 94.06 110 TRP A CA 1
ATOM 865 C C . TRP A 1 110 ? -15.723 -17.164 28.067 1.00 94.06 110 TRP A C 1
ATOM 867 O O . TRP A 1 110 ? -15.053 -18.172 28.283 1.00 94.06 110 TRP A O 1
ATOM 877 N N . LEU A 1 111 ? -16.030 -16.789 26.820 1.00 93.62 111 LEU A N 1
ATOM 878 C CA . LEU A 1 111 ? -15.669 -17.550 25.613 1.00 93.62 111 LEU A CA 1
ATOM 879 C C . LEU A 1 111 ? -14.151 -17.695 25.449 1.00 93.62 111 LEU A C 1
ATOM 881 O O . LEU A 1 111 ? -13.675 -18.729 24.986 1.00 93.62 111 LEU A O 1
ATOM 885 N N . LYS A 1 112 ? -13.374 -16.688 25.868 1.00 92.69 112 LYS A N 1
ATOM 886 C CA . LYS A 1 112 ? -11.905 -16.757 25.867 1.00 92.69 112 LYS A CA 1
ATOM 887 C C . LYS A 1 112 ? -11.373 -17.844 26.808 1.00 92.69 112 LYS A C 1
ATOM 889 O O . LYS A 1 112 ? -10.325 -18.420 26.530 1.00 92.69 112 LYS A O 1
ATOM 894 N N . GLN A 1 113 ? -12.081 -18.122 27.902 1.00 91.31 113 GLN A N 1
ATOM 895 C CA . GLN A 1 113 ? -11.741 -19.190 28.848 1.00 91.31 113 GLN A CA 1
ATOM 896 C C . GLN A 1 113 ? -12.265 -20.565 28.391 1.00 91.31 113 GLN A C 1
ATOM 898 O O . GLN A 1 113 ? -11.704 -21.583 28.785 1.00 91.31 113 GLN A O 1
ATOM 903 N N . HIS A 1 114 ? -13.264 -20.592 27.502 1.00 91.56 114 HIS A N 1
ATOM 904 C CA . HIS A 1 114 ? -13.959 -21.797 27.033 1.00 91.56 114 HIS A CA 1
ATOM 905 C C . HIS A 1 114 ? -13.825 -21.982 25.513 1.00 91.56 114 HIS A C 1
ATOM 907 O O . HIS A 1 114 ? -14.794 -21.973 24.747 1.00 91.56 114 HIS A O 1
ATOM 913 N N . SER A 1 115 ? -12.578 -22.119 25.053 1.00 87.75 115 SER A N 1
ATOM 914 C CA . SER A 1 115 ? -12.256 -22.214 23.618 1.00 87.75 115 SER A CA 1
ATOM 915 C C . SER A 1 115 ? -12.900 -23.412 22.897 1.00 87.75 115 SER A C 1
ATOM 917 O O . SER A 1 115 ? -13.124 -23.349 21.687 1.00 87.75 115 SER A O 1
ATOM 919 N N . ASP A 1 116 ? -13.240 -24.475 23.629 1.00 85.56 116 ASP A N 1
ATOM 920 C CA . ASP A 1 116 ? -13.878 -25.698 23.133 1.00 85.56 116 ASP A CA 1
ATOM 921 C C . ASP A 1 116 ? -15.323 -25.476 22.661 1.00 85.56 116 ASP A C 1
ATOM 923 O O . ASP A 1 116 ? -15.762 -26.113 21.701 1.00 85.56 116 ASP A O 1
ATOM 927 N N . VAL A 1 117 ? -16.043 -24.532 23.274 1.00 89.31 117 VAL A N 1
ATOM 928 C CA . VAL A 1 117 ? -17.401 -24.129 22.859 1.00 89.31 117 VAL A CA 1
ATOM 929 C C . VAL A 1 117 ? -17.407 -22.858 22.011 1.00 89.31 117 VAL A C 1
ATOM 931 O O . VAL A 1 117 ? -18.304 -22.679 21.184 1.00 89.31 117 VAL A O 1
ATOM 934 N N . ALA A 1 118 ? -16.390 -21.999 22.142 1.00 90.12 118 ALA A N 1
ATOM 935 C CA . ALA A 1 118 ? -16.330 -20.725 21.430 1.00 90.12 118 ALA A CA 1
ATOM 936 C C . ALA A 1 118 ? -16.379 -20.882 19.905 1.00 90.12 118 ALA A C 1
ATOM 938 O O . ALA A 1 118 ? -17.126 -20.170 19.233 1.00 90.12 118 ALA A O 1
ATOM 939 N N . ALA A 1 119 ? -15.647 -21.848 19.347 1.00 86.00 119 ALA A N 1
ATOM 940 C CA . ALA A 1 119 ? -15.661 -22.093 17.906 1.00 86.00 119 ALA A CA 1
ATOM 941 C C . ALA A 1 119 ? -17.062 -22.485 17.395 1.00 86.00 119 ALA A C 1
ATOM 943 O O . ALA A 1 119 ? -17.514 -21.977 16.367 1.00 86.00 119 ALA A O 1
ATOM 944 N N . GLY A 1 120 ? -17.772 -23.351 18.127 1.00 84.69 120 GLY A N 1
ATOM 945 C CA . GLY A 1 120 ? -19.141 -23.761 17.793 1.00 84.69 120 GLY A CA 1
ATOM 946 C C . GLY A 1 120 ? -20.139 -22.605 17.883 1.00 84.69 120 GLY A C 1
ATOM 947 O O . GLY A 1 120 ? -21.004 -22.458 17.014 1.00 84.69 120 GLY A O 1
ATOM 948 N N . PHE A 1 121 ? -19.966 -21.741 18.883 1.00 90.12 121 PHE A N 1
ATOM 949 C CA . PHE A 1 121 ? -20.761 -20.532 19.066 1.00 90.12 121 PHE A CA 1
ATOM 950 C C . PHE A 1 121 ? -20.607 -19.550 17.902 1.00 90.12 121 PHE A C 1
ATOM 952 O O . PHE A 1 121 ? -21.596 -19.201 17.254 1.00 90.12 121 PHE A O 1
ATOM 959 N N . TYR A 1 122 ? -19.370 -19.151 17.587 1.00 89.94 122 TYR A N 1
ATOM 960 C CA . TYR A 1 122 ? -19.097 -18.215 16.494 1.00 89.94 122 TYR A CA 1
ATOM 961 C C . TYR A 1 122 ? -19.511 -18.780 15.137 1.00 89.94 122 TYR A C 1
ATOM 963 O O . TYR A 1 122 ? -20.069 -18.049 14.318 1.00 89.94 122 TYR A O 1
ATOM 971 N N . LYS A 1 123 ? -19.324 -20.087 14.913 1.00 83.19 123 LYS A N 1
ATOM 972 C CA . LYS A 1 123 ? -19.828 -20.757 13.712 1.00 83.19 123 LYS A CA 1
ATOM 973 C C . LYS A 1 123 ? -21.351 -20.639 13.600 1.00 83.19 123 LYS A C 1
ATOM 975 O O . LYS A 1 123 ? -21.851 -20.241 12.552 1.00 83.19 123 LYS A O 1
ATOM 980 N N . SER A 1 124 ? -22.079 -20.923 14.677 1.00 85.12 124 SER A N 1
ATOM 981 C CA . SER A 1 124 ? -23.547 -20.874 14.676 1.00 85.12 124 SER A CA 1
ATOM 982 C C . SER A 1 124 ? -24.075 -19.451 14.492 1.00 85.12 124 SER A C 1
ATOM 984 O O . SER A 1 124 ? -25.053 -19.246 13.770 1.00 85.12 124 SER A O 1
ATOM 986 N N . LEU A 1 125 ? -23.399 -18.455 15.073 1.00 87.75 125 LEU A N 1
ATOM 987 C CA . LEU A 1 125 ? -23.674 -17.039 14.825 1.00 87.75 125 LEU A CA 1
ATOM 988 C C . LEU A 1 125 ? -23.469 -16.668 13.351 1.00 87.75 125 LEU A C 1
ATOM 990 O O . LEU A 1 125 ? -24.362 -16.077 12.736 1.00 87.75 125 LEU A O 1
ATOM 994 N N . ALA A 1 126 ? -22.326 -17.043 12.771 1.00 80.44 126 ALA A N 1
ATOM 995 C CA . ALA A 1 126 ? -22.000 -16.761 11.377 1.00 80.44 126 ALA A CA 1
ATOM 996 C C . ALA A 1 126 ? -23.006 -17.420 10.421 1.00 80.44 126 ALA A C 1
ATOM 998 O O . ALA A 1 126 ? -23.527 -16.766 9.518 1.00 80.44 126 ALA A O 1
ATOM 999 N N . GLU A 1 127 ? -23.344 -18.691 10.649 1.00 76.81 127 GLU A N 1
ATOM 1000 C CA . GLU A 1 127 ? -24.313 -19.432 9.839 1.00 76.81 127 GLU A CA 1
ATOM 1001 C C . GLU A 1 127 ? -25.730 -18.850 9.964 1.00 76.81 127 GLU A C 1
ATOM 1003 O O . GLU A 1 127 ? -26.398 -18.665 8.944 1.00 76.81 127 GLU A O 1
ATOM 1008 N N . THR A 1 128 ? -26.173 -18.490 11.175 1.00 76.69 128 THR A N 1
ATOM 1009 C CA . THR A 1 128 ? -27.483 -17.849 11.410 1.00 76.69 128 THR A CA 1
ATOM 1010 C C . THR A 1 128 ? -27.574 -16.505 10.691 1.00 76.69 128 THR A C 1
ATOM 1012 O O . THR A 1 128 ? -28.548 -16.235 9.985 1.00 76.69 128 THR A O 1
ATOM 1015 N N . THR A 1 129 ? -26.525 -15.689 10.797 1.00 78.12 129 THR A N 1
ATOM 1016 C CA . THR A 1 129 ? -26.436 -14.388 10.121 1.00 78.12 129 THR A CA 1
ATOM 1017 C C . THR A 1 129 ? -26.458 -14.557 8.601 1.00 78.12 129 THR A C 1
ATOM 1019 O O . THR A 1 129 ? -27.237 -13.907 7.905 1.00 78.12 129 THR A O 1
ATOM 1022 N N . ALA A 1 130 ? -25.664 -15.490 8.071 1.00 69.12 130 ALA A N 1
ATOM 1023 C CA . ALA A 1 130 ? -25.603 -15.773 6.640 1.00 69.12 130 ALA A CA 1
ATOM 1024 C C . ALA A 1 130 ? -26.937 -16.308 6.088 1.00 69.12 130 ALA A C 1
ATOM 1026 O O . ALA A 1 130 ? -27.343 -15.945 4.982 1.00 69.12 130 ALA A O 1
ATOM 1027 N N . LEU A 1 131 ? -27.642 -17.156 6.844 1.00 68.62 131 LEU A N 1
ATOM 1028 C CA . LEU A 1 131 ? -28.972 -17.647 6.473 1.00 68.62 131 LEU A CA 1
ATOM 1029 C C . LEU A 1 131 ? -29.995 -16.510 6.420 1.00 68.62 131 LEU A C 1
ATOM 1031 O O . LEU A 1 131 ? -30.743 -16.437 5.447 1.00 68.62 131 LEU A O 1
ATOM 1035 N N . ARG A 1 132 ? -29.979 -15.601 7.402 1.00 70.50 132 ARG A N 1
ATOM 1036 C CA . ARG A 1 132 ? -30.856 -14.420 7.430 1.00 70.50 132 ARG A CA 1
ATOM 1037 C C . ARG A 1 132 ? -30.588 -13.465 6.266 1.00 70.50 132 ARG A C 1
ATOM 1039 O O . ARG A 1 132 ? -31.531 -12.939 5.673 1.00 70.50 132 ARG A O 1
ATOM 1046 N N . LEU A 1 133 ? -29.321 -13.282 5.890 1.00 64.50 133 LEU A N 1
ATOM 1047 C CA . LEU A 1 133 ? -28.943 -12.503 4.705 1.00 64.50 133 LEU A CA 1
ATOM 1048 C C . LEU A 1 133 ? -29.501 -13.135 3.420 1.00 64.50 133 LEU A C 1
ATOM 1050 O O . LEU A 1 133 ? -30.085 -12.437 2.592 1.00 64.50 133 LEU A O 1
ATOM 1054 N N . ARG A 1 134 ? -29.405 -14.465 3.277 1.00 61.31 134 ARG A N 1
ATOM 1055 C CA . ARG A 1 134 ? -29.965 -15.189 2.123 1.00 61.31 134 ARG A CA 1
ATOM 1056 C C . ARG A 1 134 ? -31.492 -15.125 2.066 1.00 61.31 134 ARG A C 1
ATOM 1058 O O . ARG A 1 134 ? -32.041 -14.862 0.999 1.00 61.31 134 ARG A O 1
ATOM 1065 N N . SER A 1 135 ? -32.179 -15.336 3.190 1.00 57.62 135 SER A N 1
ATOM 1066 C CA . SER A 1 135 ? -33.649 -15.343 3.242 1.00 57.62 135 SER A CA 1
ATOM 1067 C C . SER A 1 135 ? -34.254 -13.964 2.981 1.00 57.62 135 SER A C 1
ATOM 1069 O O . SER A 1 135 ? -35.283 -13.860 2.313 1.00 57.62 135 SER A O 1
ATOM 1071 N N . SER A 1 136 ? -33.584 -12.903 3.438 1.00 54.88 136 SER A N 1
ATOM 1072 C CA . SER A 1 136 ? -33.962 -11.513 3.139 1.00 54.88 136 SER A CA 1
ATOM 1073 C C . SER A 1 136 ? -33.775 -11.176 1.653 1.00 54.88 136 SER A C 1
ATOM 1075 O O . SER A 1 136 ? -34.460 -10.314 1.111 1.00 54.88 136 SER A O 1
ATOM 1077 N N . GLY A 1 137 ? -32.887 -11.900 0.971 1.00 41.03 137 GLY A N 1
ATOM 1078 C CA . GLY A 1 137 ? -32.629 -11.770 -0.454 1.00 41.03 137 GLY A CA 1
ATOM 1079 C C . GLY A 1 137 ? -33.652 -12.438 -1.382 1.00 41.03 137 GLY A C 1
ATOM 1080 O O . GLY A 1 137 ? -33.896 -11.964 -2.488 1.00 41.03 137 GLY A O 1
ATOM 1081 N N . SER A 1 138 ? -34.288 -13.525 -0.945 1.00 37.19 138 SER A N 1
ATOM 1082 C CA . SER A 1 138 ? -35.199 -14.327 -1.781 1.00 37.19 138 SER A CA 1
ATOM 1083 C C . SER A 1 138 ? -36.611 -13.746 -1.985 1.00 37.19 138 SER A C 1
ATOM 1085 O O . SER A 1 138 ? -37.404 -14.352 -2.702 1.00 37.19 138 SER A O 1
ATOM 1087 N N . MET A 1 139 ? -36.949 -12.586 -1.403 1.00 37.91 139 MET A N 1
ATOM 1088 C CA . MET A 1 139 ? -38.277 -11.951 -1.556 1.00 37.91 139 MET A CA 1
ATOM 1089 C C . MET A 1 139 ? -38.380 -10.919 -2.698 1.00 37.91 139 MET A C 1
ATOM 1091 O O . MET A 1 139 ? -39.410 -10.261 -2.825 1.00 37.91 139 MET A O 1
ATOM 1095 N N . SER A 1 140 ? -37.376 -10.818 -3.574 1.00 33.47 140 SER A N 1
ATOM 1096 C CA . SER A 1 140 ? -37.355 -9.846 -4.680 1.00 33.47 140 SER A CA 1
ATOM 1097 C C . SER A 1 140 ? -36.897 -10.495 -5.991 1.00 33.47 140 SER A C 1
ATOM 1099 O O . SER A 1 140 ? -35.759 -10.304 -6.407 1.00 33.47 140 SER A O 1
ATOM 1101 N N . ILE A 1 141 ? -37.762 -11.274 -6.651 1.00 33.28 141 ILE A N 1
ATOM 1102 C CA . ILE A 1 141 ? -37.435 -11.869 -7.965 1.00 33.28 141 ILE A CA 1
ATOM 1103 C C . ILE A 1 141 ? -37.703 -10.903 -9.144 1.00 33.28 141 ILE A C 1
ATOM 1105 O O . ILE A 1 141 ? -37.156 -11.117 -10.217 1.00 33.28 141 ILE A O 1
ATOM 1109 N N . ASP A 1 142 ? -38.391 -9.767 -8.954 1.00 30.05 142 ASP A N 1
ATOM 1110 C CA . ASP A 1 142 ? -38.817 -8.912 -10.086 1.00 30.05 142 ASP A CA 1
ATOM 1111 C C . ASP A 1 142 ? -38.209 -7.491 -10.156 1.00 30.05 142 ASP A C 1
ATOM 1113 O O . ASP A 1 142 ? -38.782 -6.598 -10.781 1.00 30.05 142 ASP A O 1
ATOM 1117 N N . SER A 1 143 ? -37.034 -7.221 -9.571 1.00 26.38 143 SER A N 1
ATOM 1118 C CA . SER A 1 143 ? -36.306 -5.956 -9.833 1.00 26.38 143 SER A CA 1
ATOM 1119 C C . SER A 1 143 ? -34.795 -6.070 -9.567 1.00 26.38 143 SER A C 1
ATOM 1121 O O . SER A 1 143 ? -34.399 -6.154 -8.405 1.00 26.38 143 SER A O 1
ATOM 1123 N N . PRO A 1 144 ? -33.923 -6.028 -10.598 1.00 31.38 144 PRO A N 1
ATOM 1124 C CA . PRO A 1 144 ? -32.520 -6.437 -10.448 1.00 31.38 144 PRO A CA 1
ATOM 1125 C C . PRO A 1 144 ? -31.551 -5.529 -9.668 1.00 31.38 144 PRO A C 1
ATOM 1127 O O . PRO A 1 144 ? -30.382 -5.890 -9.614 1.00 31.38 144 PRO A O 1
ATOM 1130 N N . HIS A 1 145 ? -31.922 -4.379 -9.081 1.00 31.67 145 HIS A N 1
ATOM 1131 C CA . HIS A 1 145 ? -30.878 -3.406 -8.681 1.00 31.67 145 HIS A CA 1
ATOM 1132 C C . HIS A 1 145 ? -30.984 -2.655 -7.340 1.00 31.67 145 HIS A C 1
ATOM 1134 O O . HIS A 1 145 ? -30.167 -1.763 -7.141 1.00 31.67 145 HIS A O 1
ATOM 1140 N N . LEU A 1 146 ? -31.882 -2.961 -6.385 1.00 30.11 146 LEU A N 1
ATOM 1141 C CA . LEU A 1 146 ? -31.965 -2.076 -5.193 1.00 30.11 146 LEU A CA 1
ATOM 1142 C C . LEU A 1 146 ? -32.282 -2.690 -3.815 1.00 30.11 146 LEU A C 1
ATOM 1144 O O . LEU A 1 146 ? -32.419 -1.944 -2.854 1.00 30.11 146 LEU A O 1
ATOM 1148 N N . GLY A 1 147 ? -32.375 -4.015 -3.662 1.00 29.83 147 GLY A N 1
ATOM 1149 C CA . GLY A 1 147 ? -32.846 -4.614 -2.395 1.00 29.83 147 GLY A CA 1
ATOM 1150 C C . GLY A 1 147 ? -31.787 -5.224 -1.466 1.00 29.83 147 GLY A C 1
ATOM 1151 O O . GLY A 1 147 ? -31.939 -5.159 -0.252 1.00 29.83 147 GLY A O 1
ATOM 1152 N N . MET A 1 148 ? -30.729 -5.837 -2.010 1.00 35.22 148 MET A N 1
ATOM 1153 C CA . MET A 1 148 ? -29.757 -6.620 -1.218 1.00 35.22 148 MET A CA 1
ATOM 1154 C C . MET A 1 148 ? -28.517 -5.828 -0.781 1.00 35.22 148 MET A C 1
ATOM 1156 O O . MET A 1 148 ? -27.896 -6.175 0.221 1.00 35.22 148 MET A O 1
ATOM 1160 N N . MET A 1 149 ? -28.135 -4.785 -1.528 1.00 37.34 149 MET A N 1
ATOM 1161 C CA . MET A 1 149 ? -26.857 -4.092 -1.317 1.00 37.34 149 MET A CA 1
ATOM 1162 C C . MET A 1 149 ? -26.813 -3.240 -0.045 1.00 37.34 149 MET A C 1
ATOM 1164 O O . MET A 1 149 ? -25.727 -3.015 0.471 1.00 37.34 149 MET A O 1
ATOM 1168 N N . THR A 1 150 ? -27.952 -2.828 0.516 1.00 47.28 150 THR A N 1
ATOM 1169 C CA . THR A 1 150 ? -27.973 -1.940 1.687 1.00 47.28 150 THR A CA 1
ATOM 1170 C C . THR A 1 150 ? -27.500 -2.631 2.967 1.00 47.28 150 THR A C 1
ATOM 1172 O O . THR A 1 150 ? -26.727 -2.044 3.704 1.00 47.28 150 THR A O 1
ATOM 1175 N N . GLY A 1 151 ? -27.849 -3.899 3.216 1.00 53.06 151 GLY A N 1
ATOM 1176 C CA . GLY A 1 151 ? -27.511 -4.565 4.485 1.00 53.06 151 GLY A CA 1
ATOM 1177 C C . GLY A 1 151 ? -26.011 -4.813 4.697 1.00 53.06 151 GLY A C 1
ATOM 1178 O O . GLY A 1 151 ? -25.477 -4.514 5.763 1.00 53.06 151 GLY A O 1
ATOM 1179 N N . VAL A 1 152 ? -25.315 -5.339 3.683 1.00 58.44 152 VAL A N 1
ATOM 1180 C CA . VAL A 1 152 ? -23.860 -5.589 3.755 1.00 58.44 152 VAL A CA 1
ATOM 1181 C C . VAL A 1 152 ? -23.075 -4.277 3.681 1.00 58.44 152 VAL A C 1
ATOM 1183 O O . VAL A 1 152 ? -22.097 -4.106 4.405 1.00 58.44 152 VAL A O 1
ATOM 1186 N N . GLN A 1 153 ? -23.525 -3.324 2.861 1.00 64.56 153 GLN A N 1
ATOM 1187 C CA . GLN A 1 153 ? -22.930 -1.990 2.789 1.00 64.56 153 GLN A CA 1
ATOM 1188 C C . GLN A 1 153 ? -23.074 -1.227 4.109 1.00 64.56 153 GLN A C 1
ATOM 1190 O O . GLN A 1 153 ? -22.105 -0.618 4.557 1.00 64.56 153 GLN A O 1
ATOM 1195 N N . ASP A 1 154 ? -24.232 -1.297 4.767 1.00 61.84 154 ASP A N 1
ATOM 1196 C CA . ASP A 1 154 ? -24.466 -0.674 6.073 1.00 61.84 154 ASP A CA 1
ATOM 1197 C C . ASP A 1 154 ? -23.555 -1.289 7.145 1.00 61.84 154 ASP A C 1
ATOM 1199 O O . ASP A 1 154 ? -22.988 -0.568 7.966 1.00 61.84 154 ASP A O 1
ATOM 1203 N N . ILE A 1 155 ? -23.360 -2.612 7.103 1.00 67.94 155 ILE A N 1
ATOM 1204 C CA . ILE A 1 155 ? -22.435 -3.346 7.978 1.00 67.94 155 ILE A CA 1
ATOM 1205 C C . ILE A 1 155 ? -20.990 -2.870 7.783 1.00 67.94 155 ILE A C 1
ATOM 1207 O O . ILE A 1 155 ? -20.323 -2.513 8.756 1.00 67.94 155 ILE A O 1
ATOM 1211 N N . LEU A 1 156 ? -20.503 -2.853 6.540 1.00 74.19 156 LEU A N 1
ATOM 1212 C CA . LEU A 1 156 ? -19.129 -2.451 6.231 1.00 74.19 156 LEU A CA 1
ATOM 1213 C C . LEU A 1 156 ? -18.896 -0.978 6.560 1.00 74.19 156 LEU A C 1
ATOM 1215 O O . LEU A 1 156 ? -17.895 -0.642 7.186 1.00 74.19 156 LEU A O 1
ATOM 1219 N N . THR A 1 157 ? -19.857 -0.116 6.228 1.00 74.19 157 THR A N 1
ATOM 1220 C CA . THR A 1 157 ? -19.808 1.311 6.562 1.00 74.19 157 THR A CA 1
ATOM 1221 C C . THR A 1 157 ? -19.713 1.502 8.073 1.00 74.19 157 THR A C 1
ATOM 1223 O O . THR A 1 157 ? -18.828 2.212 8.545 1.00 74.19 157 THR A O 1
ATOM 1226 N N . ALA A 1 158 ? -20.563 0.825 8.851 1.00 70.62 158 ALA A N 1
ATOM 1227 C CA . ALA A 1 158 ? -20.532 0.926 10.304 1.00 70.62 158 ALA A CA 1
ATOM 1228 C C . ALA A 1 158 ? -19.219 0.389 10.899 1.00 70.62 158 ALA A C 1
ATOM 1230 O O . ALA A 1 158 ? -18.700 0.980 11.848 1.00 70.62 158 ALA A O 1
ATOM 1231 N N . ARG A 1 159 ? -18.651 -0.681 10.325 1.00 79.19 159 ARG A N 1
ATOM 1232 C CA . ARG A 1 159 ? -17.343 -1.216 10.730 1.00 79.19 159 ARG A CA 1
ATOM 1233 C C . ARG A 1 159 ? -16.215 -0.223 10.449 1.00 79.19 159 ARG A C 1
ATOM 1235 O O . ARG A 1 159 ? -15.444 0.072 11.359 1.00 79.19 159 ARG A O 1
ATOM 1242 N N . PHE A 1 160 ? -16.146 0.348 9.246 1.00 86.94 160 PHE A N 1
ATOM 1243 C CA . PHE A 1 160 ? -15.131 1.353 8.912 1.00 86.94 160 PHE A CA 1
ATOM 1244 C C . PHE A 1 160 ? -15.258 2.609 9.777 1.00 86.94 160 PHE A C 1
ATOM 1246 O O . PHE A 1 160 ? -14.253 3.101 10.282 1.00 86.94 160 PHE A O 1
ATOM 1253 N N . SER A 1 161 ? -16.479 3.097 10.023 1.00 82.56 161 SER A N 1
ATOM 1254 C CA . SER A 1 161 ? -16.707 4.222 10.938 1.00 82.56 161 SER A CA 1
ATOM 1255 C C . SER A 1 161 ? -16.261 3.910 12.368 1.00 82.56 161 SER A C 1
ATOM 1257 O O . SER A 1 161 ? -15.659 4.768 13.009 1.00 82.56 161 SER A O 1
ATOM 1259 N N . SER A 1 162 ? -16.510 2.692 12.859 1.00 80.12 162 SER A N 1
ATOM 1260 C CA . SER A 1 162 ? -16.052 2.245 14.182 1.00 80.12 162 SER A CA 1
ATOM 1261 C C . SER A 1 162 ? -14.519 2.242 14.281 1.00 80.12 162 SER A C 1
ATOM 1263 O O . SER A 1 162 ? -13.947 2.876 15.170 1.00 80.12 162 SER A O 1
ATOM 1265 N N . MET A 1 163 ? -13.839 1.626 13.306 1.00 86.12 163 MET A N 1
ATOM 1266 C CA . MET A 1 163 ? -12.370 1.594 13.220 1.00 86.12 163 MET A CA 1
ATOM 1267 C C . MET A 1 163 ? -11.761 3.002 13.113 1.00 86.12 163 MET A C 1
ATOM 1269 O O . MET A 1 163 ? -10.794 3.317 13.806 1.00 86.12 163 MET A O 1
ATOM 1273 N N . SER A 1 164 ? -12.348 3.866 12.282 1.00 89.75 164 SER A N 1
ATOM 1274 C CA . SER A 1 164 ? -11.924 5.261 12.117 1.00 89.75 164 SER A CA 1
ATOM 1275 C C . SER A 1 164 ? -12.087 6.068 13.410 1.00 89.75 164 SER A C 1
ATOM 1277 O O . SER A 1 164 ? -11.154 6.756 13.826 1.00 89.75 164 SER A O 1
ATOM 1279 N N . SER A 1 165 ? -13.219 5.922 14.113 1.00 84.12 165 SER A N 1
ATOM 1280 C CA . SER A 1 165 ? -13.453 6.582 15.407 1.00 84.12 165 SER A CA 1
ATOM 1281 C C . SER A 1 165 ? -12.431 6.149 16.461 1.00 84.12 165 SER A C 1
ATOM 1283 O O . SER A 1 165 ? -11.860 6.993 17.149 1.00 84.12 165 SER A O 1
ATOM 1285 N N . MET A 1 166 ? -12.139 4.847 16.545 1.00 86.75 166 MET A N 1
ATOM 1286 C CA . MET A 1 166 ? -11.130 4.307 17.463 1.00 86.75 166 MET A CA 1
ATOM 1287 C C . MET A 1 166 ? -9.734 4.889 17.190 1.00 86.75 166 MET A C 1
ATOM 1289 O O . MET A 1 166 ? -9.025 5.274 18.128 1.00 86.75 166 MET A O 1
ATOM 1293 N N . LEU A 1 167 ? -9.333 4.971 15.916 1.00 90.94 167 LEU A N 1
ATOM 1294 C CA . LEU A 1 167 ? -8.062 5.586 15.531 1.00 90.94 167 LEU A CA 1
ATOM 1295 C C . LEU A 1 167 ? -8.036 7.070 15.884 1.00 90.94 167 LEU A C 1
ATOM 1297 O O . LEU A 1 167 ? -7.072 7.525 16.495 1.00 90.94 167 LEU A O 1
ATOM 1301 N N . LYS A 1 168 ? -9.107 7.808 15.578 1.00 91.25 168 LYS A N 1
ATOM 1302 C CA . LYS A 1 168 ? -9.226 9.237 15.885 1.00 91.25 168 LYS A CA 1
ATOM 1303 C C . LYS A 1 168 ? -9.049 9.517 17.379 1.00 91.25 168 LYS A C 1
ATOM 1305 O O . LYS A 1 168 ? -8.193 10.321 17.743 1.00 91.25 168 LYS A O 1
ATOM 1310 N N . GLU A 1 169 ? -9.770 8.802 18.241 1.00 88.94 169 GLU A N 1
ATOM 1311 C CA . GLU A 1 169 ? -9.644 8.923 19.703 1.00 88.94 169 GLU A CA 1
ATOM 1312 C C . GLU A 1 169 ? -8.231 8.573 20.193 1.00 88.94 169 GLU A C 1
ATOM 1314 O O . GLU A 1 169 ? -7.687 9.182 21.120 1.00 88.94 169 GLU A O 1
ATOM 1319 N N . THR A 1 170 ? -7.604 7.578 19.571 1.00 91.44 170 THR A N 1
ATOM 1320 C CA . THR A 1 170 ? -6.248 7.145 19.918 1.00 91.44 170 THR A CA 1
ATOM 1321 C C . THR A 1 170 ? -5.204 8.188 19.513 1.00 91.44 170 THR A C 1
ATOM 1323 O O . THR A 1 170 ? -4.335 8.522 20.324 1.00 91.44 170 THR A O 1
ATOM 1326 N N . CYS A 1 171 ? -5.346 8.797 18.335 1.00 93.69 171 CYS A N 1
ATOM 1327 C CA . CYS A 1 171 ? -4.546 9.942 17.913 1.00 93.69 171 CYS A CA 1
ATOM 1328 C C . CYS A 1 171 ? -4.741 11.145 18.841 1.00 93.69 171 CYS A C 1
ATOM 1330 O O . CYS A 1 171 ? -3.761 11.750 19.261 1.00 93.69 171 CYS A O 1
ATOM 1332 N N . GLU A 1 172 ? -5.977 11.490 19.206 1.00 92.69 172 GLU A N 1
ATOM 1333 C CA . GLU A 1 172 ? -6.264 12.611 20.113 1.00 92.69 172 GLU A CA 1
ATOM 1334 C C . GLU A 1 172 ? -5.606 12.426 21.488 1.00 92.69 172 GLU A C 1
ATOM 1336 O O . GLU A 1 172 ? -4.948 13.344 21.989 1.00 92.69 172 GLU A O 1
ATOM 1341 N N . ARG A 1 173 ? -5.683 11.220 22.066 1.00 93.06 173 ARG A N 1
ATOM 1342 C CA . ARG A 1 173 ? -4.980 10.893 23.319 1.00 93.06 173 ARG A CA 1
ATOM 1343 C C . ARG A 1 173 ? -3.466 11.041 23.186 1.00 93.06 173 ARG A C 1
ATOM 1345 O O . ARG A 1 173 ? -2.823 11.581 24.088 1.00 93.06 173 ARG A O 1
ATOM 1352 N N . ALA A 1 174 ? -2.890 10.581 22.079 1.00 93.44 174 ALA A N 1
ATOM 1353 C CA . ALA A 1 174 ? -1.460 10.717 21.836 1.00 93.44 174 ALA A CA 1
ATOM 1354 C C . ALA A 1 174 ? -1.036 12.178 21.626 1.00 93.44 174 ALA A C 1
ATOM 1356 O O . ALA A 1 174 ? -0.029 12.582 22.202 1.00 93.44 174 ALA A O 1
ATOM 1357 N N . ARG A 1 175 ? -1.823 13.002 20.915 1.00 92.56 175 ARG A N 1
ATOM 1358 C CA . ARG A 1 175 ? -1.570 14.453 20.802 1.00 92.56 175 ARG A CA 1
ATOM 1359 C C . ARG A 1 175 ? -1.531 15.121 22.173 1.00 92.56 175 ARG A C 1
ATOM 1361 O O . ARG A 1 175 ? -0.646 15.935 22.418 1.00 92.56 175 ARG A O 1
ATOM 1368 N N . GLY A 1 176 ? -2.441 14.740 23.074 1.00 92.69 176 GLY A N 1
ATOM 1369 C CA . GLY A 1 176 ? -2.427 15.189 24.469 1.00 92.69 176 GLY A CA 1
ATOM 1370 C C . GLY A 1 176 ? -1.105 14.858 25.167 1.00 92.69 176 GLY A C 1
ATOM 1371 O O . GLY A 1 176 ? -0.408 15.764 25.618 1.00 92.69 176 GLY A O 1
ATOM 1372 N N . LYS A 1 177 ? -0.700 13.577 25.153 1.00 92.44 177 LYS A N 1
ATOM 1373 C CA . LYS A 1 177 ? 0.585 13.128 25.729 1.00 92.44 177 LYS A CA 1
ATOM 1374 C C . LYS A 1 177 ? 1.789 13.875 25.136 1.00 92.44 177 LYS A C 1
ATOM 1376 O O . LYS A 1 177 ? 2.684 14.277 25.875 1.00 92.44 177 LYS A O 1
ATOM 1381 N N . LEU A 1 178 ? 1.829 14.051 23.813 1.00 90.31 178 LEU A N 1
ATOM 1382 C CA . LEU A 1 178 ? 2.914 14.752 23.115 1.00 90.31 178 LEU A CA 1
ATOM 1383 C C . LEU A 1 178 ? 2.971 16.232 23.518 1.00 90.31 178 LEU A C 1
ATOM 1385 O O . LEU A 1 178 ? 4.050 16.754 23.792 1.00 90.31 178 LEU A O 1
ATOM 1389 N N . SER A 1 179 ? 1.817 16.898 23.603 1.00 89.31 179 SER A N 1
ATOM 1390 C CA . SER A 1 179 ? 1.714 18.289 24.054 1.00 89.31 179 SER A CA 1
ATOM 1391 C C . SER A 1 179 ? 2.215 18.460 25.489 1.00 89.31 179 SER A C 1
ATOM 1393 O O . SER A 1 179 ? 2.987 19.383 25.759 1.00 89.31 179 SER A O 1
ATOM 1395 N N . ASP A 1 180 ? 1.826 17.562 26.394 1.00 90.25 180 ASP A N 1
ATOM 1396 C CA . ASP A 1 180 ? 2.272 17.586 27.790 1.00 90.25 180 ASP A CA 1
ATOM 1397 C C . ASP A 1 180 ? 3.789 17.376 27.888 1.00 90.25 180 ASP A C 1
ATOM 1399 O O . ASP A 1 180 ? 4.484 18.182 28.504 1.00 90.25 180 ASP A O 1
ATOM 1403 N N . LEU A 1 181 ? 4.339 16.386 27.175 1.00 88.38 181 LEU A N 1
ATOM 1404 C CA . LEU A 1 181 ? 5.787 16.144 27.121 1.00 88.38 181 LEU A CA 1
ATOM 1405 C C . LEU A 1 181 ? 6.566 17.346 26.568 1.00 88.38 181 LEU A C 1
ATOM 1407 O O . LEU A 1 181 ? 7.620 17.701 27.104 1.00 88.38 181 LEU A O 1
ATOM 1411 N N . LYS A 1 182 ? 6.057 18.000 25.516 1.00 85.25 182 LYS A N 1
ATOM 1412 C CA . LYS A 1 182 ? 6.653 19.227 24.963 1.00 85.25 182 LYS A CA 1
ATOM 1413 C C . LYS A 1 182 ? 6.600 20.379 25.963 1.00 85.25 182 LYS A C 1
ATOM 1415 O O . LYS A 1 182 ? 7.536 21.176 26.032 1.00 85.25 182 L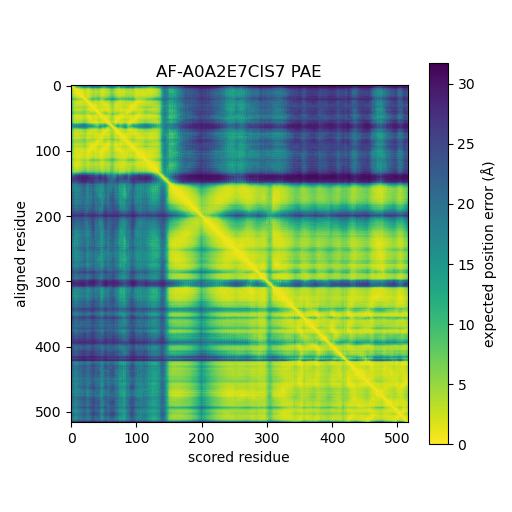YS A O 1
ATOM 1420 N N . LYS A 1 183 ? 5.535 20.501 26.747 1.00 86.31 183 LYS A N 1
ATOM 1421 C CA . LYS A 1 183 ? 5.440 21.538 27.776 1.00 86.31 183 LYS A CA 1
ATOM 1422 C C . LYS A 1 183 ? 6.429 21.273 28.911 1.00 86.31 183 LYS A C 1
ATOM 1424 O O . LYS A 1 183 ? 7.259 22.138 29.183 1.00 86.31 183 LYS A O 1
ATOM 1429 N N . ASP A 1 184 ? 6.425 20.060 29.456 1.00 83.75 184 ASP A N 1
ATOM 1430 C CA . ASP A 1 184 ? 7.355 19.625 30.502 1.00 83.75 184 ASP A CA 1
ATOM 1431 C C . ASP A 1 184 ? 8.813 19.819 30.065 1.00 83.75 184 ASP A C 1
ATOM 1433 O O . ASP A 1 184 ? 9.653 20.267 30.845 1.00 83.75 184 ASP A O 1
ATOM 1437 N N . SER A 1 185 ? 9.121 19.548 28.790 1.00 81.88 185 SER A N 1
ATOM 1438 C CA . SER A 1 185 ? 10.458 19.799 28.248 1.00 81.88 185 SER A CA 1
ATOM 1439 C C . SER A 1 185 ? 10.869 21.264 28.272 1.00 81.88 185 SER A C 1
ATOM 1441 O O . SER A 1 185 ? 12.004 21.572 28.633 1.00 81.88 185 SER A O 1
ATOM 1443 N N . LYS A 1 186 ? 9.961 22.173 27.899 1.00 82.62 186 LYS A N 1
ATOM 1444 C CA . LYS A 1 186 ? 10.245 23.610 27.869 1.00 82.62 186 LYS A CA 1
ATOM 1445 C C . LYS A 1 186 ? 10.478 24.127 29.280 1.00 82.62 186 LYS A C 1
ATOM 1447 O O . LYS A 1 186 ? 11.396 24.919 29.476 1.00 82.62 186 LYS A O 1
ATOM 1452 N N . ASP A 1 187 ? 9.703 23.635 30.240 1.00 85.31 187 ASP A N 1
ATOM 1453 C CA . ASP A 1 187 ? 9.842 23.993 31.648 1.00 85.31 187 ASP A CA 1
ATOM 1454 C C . ASP A 1 187 ? 11.179 23.482 32.214 1.00 85.31 187 ASP A C 1
ATOM 1456 O O . ASP A 1 187 ? 11.933 24.268 32.784 1.00 85.31 187 ASP A O 1
ATOM 1460 N N . LEU A 1 188 ? 11.557 22.225 31.949 1.00 83.19 188 LEU A N 1
ATOM 1461 C CA . LEU A 1 188 ? 12.850 21.654 32.363 1.00 83.19 188 LEU A CA 1
ATOM 1462 C C . LEU A 1 188 ? 14.058 22.385 31.752 1.00 83.19 188 LEU A C 1
ATOM 1464 O O . LEU A 1 188 ? 15.040 22.657 32.451 1.00 83.19 188 LEU A O 1
ATOM 1468 N N . ILE A 1 189 ? 14.006 22.710 30.454 1.00 81.69 189 ILE A N 1
ATOM 1469 C CA . ILE A 1 189 ? 15.071 23.471 29.779 1.00 81.69 189 ILE A CA 1
ATOM 1470 C C . ILE A 1 189 ? 15.154 24.875 30.384 1.00 81.69 189 ILE A C 1
ATOM 1472 O O . ILE A 1 189 ? 16.245 25.346 30.704 1.00 81.69 189 ILE A O 1
ATOM 1476 N N . LEU A 1 190 ? 14.013 25.537 30.595 1.00 84.06 190 LEU A N 1
ATOM 1477 C CA . LEU A 1 190 ? 13.967 26.873 31.183 1.00 84.06 190 LEU A CA 1
ATOM 1478 C C . LEU A 1 190 ? 14.510 26.886 32.618 1.00 84.06 190 LEU A C 1
ATOM 1480 O O . LEU A 1 190 ? 15.302 27.768 32.952 1.00 84.06 190 LEU A O 1
ATOM 1484 N N . GLU A 1 191 ? 14.135 25.916 33.452 1.00 83.88 191 GLU A N 1
ATOM 1485 C CA . GLU A 1 191 ? 14.672 25.743 34.807 1.00 83.88 191 GLU A CA 1
ATOM 1486 C C . GLU A 1 191 ? 16.194 25.599 34.796 1.00 83.88 191 GLU A C 1
ATOM 1488 O O . GLU A 1 191 ? 16.890 26.235 35.596 1.00 83.88 191 GLU A O 1
ATOM 1493 N N . HIS A 1 192 ? 16.733 24.812 33.863 1.00 82.31 192 HIS A N 1
ATOM 1494 C CA . HIS A 1 192 ? 18.175 24.663 33.731 1.00 82.31 192 HIS A CA 1
ATOM 1495 C C . HIS A 1 192 ? 18.854 25.958 33.251 1.00 82.31 192 HIS A C 1
ATOM 1497 O O . HIS A 1 192 ? 19.885 26.352 33.802 1.00 82.31 192 HIS A O 1
ATOM 1503 N N . GLU A 1 193 ? 18.253 26.656 32.289 1.00 83.12 193 GLU A N 1
ATOM 1504 C CA . GLU A 1 193 ? 18.733 27.927 31.736 1.00 83.12 193 GLU A CA 1
ATOM 1505 C C . GLU A 1 193 ? 18.721 29.075 32.763 1.00 83.12 193 GLU A C 1
ATOM 1507 O O . GLU A 1 193 ? 19.595 29.949 32.734 1.00 83.12 193 GLU A O 1
ATOM 1512 N N . ILE A 1 194 ? 17.793 29.065 33.730 1.00 85.06 194 ILE A N 1
ATOM 1513 C CA . ILE A 1 194 ? 17.739 30.055 34.822 1.00 85.06 194 ILE A CA 1
ATOM 1514 C C . ILE A 1 194 ? 19.058 30.099 35.613 1.00 85.06 194 ILE A C 1
ATOM 1516 O O . ILE A 1 194 ? 19.473 31.192 36.013 1.00 85.06 194 ILE A O 1
ATOM 1520 N N . LYS A 1 195 ? 19.761 28.962 35.776 1.00 80.69 195 LYS A N 1
ATOM 1521 C CA . LYS A 1 195 ? 21.089 28.888 36.428 1.00 80.69 195 LYS A CA 1
ATOM 1522 C C . LYS A 1 195 ? 22.078 29.880 35.806 1.00 80.69 195 LYS A C 1
ATOM 1524 O O . LYS A 1 195 ? 22.824 30.542 36.524 1.00 80.69 195 LYS A O 1
ATOM 1529 N N . TYR A 1 196 ? 22.057 30.007 34.483 1.00 81.00 196 TYR A N 1
ATOM 1530 C CA . TYR A 1 196 ? 23.017 30.807 33.722 1.00 81.00 196 TYR A CA 1
ATOM 1531 C C . TYR A 1 196 ? 22.541 32.246 33.482 1.00 81.00 196 TYR A C 1
ATOM 1533 O O . TYR A 1 196 ? 23.351 33.134 33.224 1.00 81.00 196 TYR A O 1
ATOM 1541 N N . ARG A 1 197 ? 21.237 32.509 33.624 1.00 78.81 197 ARG A N 1
ATOM 1542 C CA . ARG A 1 197 ? 20.612 33.816 33.354 1.00 78.81 197 ARG A CA 1
ATOM 1543 C C . ARG A 1 197 ? 21.070 34.940 34.290 1.00 78.81 197 ARG A C 1
ATOM 1545 O O . ARG A 1 197 ? 21.032 36.105 33.907 1.00 78.81 197 ARG A O 1
ATOM 1552 N N . ASN A 1 198 ? 21.486 34.597 35.509 1.00 77.06 198 ASN A N 1
ATOM 1553 C CA . ASN A 1 198 ? 21.887 35.560 36.541 1.00 77.06 198 ASN A CA 1
ATOM 1554 C C . ASN A 1 198 ? 23.393 35.890 36.532 1.00 77.06 198 ASN A C 1
ATOM 1556 O O . ASN A 1 198 ? 23.845 36.710 37.335 1.00 77.06 198 ASN A O 1
ATOM 1560 N N . ILE A 1 199 ? 24.178 35.271 35.644 1.00 79.25 199 ILE A N 1
ATOM 1561 C CA . ILE A 1 199 ? 25.622 35.500 35.542 1.00 79.25 199 ILE A CA 1
ATOM 1562 C C . ILE A 1 199 ? 25.868 36.818 34.793 1.00 79.25 199 ILE A C 1
ATOM 1564 O O . ILE A 1 199 ? 25.456 36.992 33.648 1.00 79.25 199 ILE A O 1
ATOM 1568 N N . LYS A 1 200 ? 26.533 37.779 35.450 1.00 73.62 200 LYS A N 1
ATOM 1569 C CA . LYS A 1 200 ? 26.930 39.052 34.829 1.00 73.62 200 LYS A CA 1
ATOM 1570 C C . LYS A 1 200 ? 28.250 38.875 34.073 1.00 73.62 200 LYS A C 1
ATOM 1572 O O . LYS A 1 200 ? 29.291 38.733 34.705 1.00 73.62 200 LYS A O 1
ATOM 1577 N N . GLY A 1 201 ? 28.205 38.961 32.744 1.00 76.56 201 GLY A N 1
ATOM 1578 C CA . GLY A 1 201 ? 29.367 38.799 31.857 1.00 76.56 201 GLY A CA 1
ATOM 1579 C C . GLY A 1 201 ? 29.307 37.504 31.033 1.00 76.56 201 GLY A C 1
ATOM 1580 O O . GLY A 1 201 ? 28.356 36.738 31.186 1.00 76.56 201 GLY A O 1
ATOM 1581 N N . PRO A 1 202 ? 30.269 37.263 30.123 1.00 80.19 202 PRO A N 1
ATOM 1582 C CA . PRO A 1 202 ? 30.313 36.028 29.343 1.00 80.19 202 PRO A CA 1
ATOM 1583 C C . PRO A 1 202 ? 30.527 34.808 30.252 1.00 80.19 202 PRO A C 1
ATOM 1585 O O . PRO A 1 202 ? 31.329 34.858 31.183 1.00 80.19 202 PRO A O 1
ATOM 1588 N N . LEU A 1 203 ? 29.807 33.719 29.964 1.00 83.81 203 LEU A N 1
ATOM 1589 C CA . LEU A 1 203 ? 29.963 32.426 30.641 1.00 83.81 203 LEU A CA 1
ATOM 1590 C C . LEU A 1 203 ? 31.396 31.906 30.479 1.00 83.81 203 LEU A C 1
ATOM 1592 O O . LEU A 1 203 ? 31.973 32.049 29.396 1.00 83.81 203 LEU A O 1
ATOM 1596 N N . SER A 1 204 ? 31.938 31.267 31.518 1.00 87.94 204 SER A N 1
ATOM 1597 C CA . SER A 1 204 ? 33.225 30.570 31.419 1.00 87.94 204 SER A CA 1
ATOM 1598 C C . SER A 1 204 ? 33.146 29.425 30.398 1.00 87.94 204 SER A C 1
ATOM 1600 O O . SER A 1 204 ? 32.062 28.907 30.131 1.00 87.94 204 SER A O 1
ATOM 1602 N N . GLU A 1 205 ? 34.276 29.006 29.817 1.00 87.44 205 GLU A N 1
ATOM 1603 C CA . GLU A 1 205 ? 34.285 27.858 28.890 1.00 87.44 205 GLU A CA 1
ATOM 1604 C C . GLU A 1 205 ? 33.743 26.576 29.544 1.00 87.44 205 GLU A C 1
ATOM 1606 O O . GLU A 1 205 ? 33.097 25.768 28.879 1.00 87.44 205 GLU A O 1
ATOM 1611 N N . GLU A 1 206 ? 33.973 26.402 30.847 1.00 87.31 206 GLU A N 1
ATOM 1612 C CA . GLU A 1 206 ? 33.468 25.266 31.620 1.00 87.31 206 GLU A CA 1
ATOM 1613 C C . GLU A 1 206 ? 31.941 25.322 31.763 1.00 87.31 206 GLU A C 1
ATOM 1615 O O . GLU A 1 206 ? 31.262 24.346 31.443 1.00 87.31 206 GLU A O 1
ATOM 1620 N N . ASP A 1 207 ? 31.384 26.487 32.114 1.00 86.06 207 ASP A N 1
ATOM 1621 C CA . ASP A 1 207 ? 29.931 26.685 32.197 1.00 86.06 207 ASP A CA 1
ATOM 1622 C C . ASP A 1 207 ? 29.250 26.525 30.830 1.00 86.06 207 ASP A C 1
ATOM 1624 O O . ASP A 1 207 ? 28.143 25.991 30.744 1.00 86.06 207 ASP A O 1
ATOM 1628 N N . GLN A 1 208 ? 29.897 26.978 29.748 1.00 85.88 208 GLN A N 1
ATOM 1629 C CA . GLN A 1 208 ? 29.389 26.805 28.384 1.00 85.88 208 GLN A CA 1
ATOM 1630 C C . GLN A 1 208 ? 29.315 25.324 27.999 1.00 85.88 208 GLN A C 1
ATOM 1632 O O . GLN A 1 208 ? 28.310 24.898 27.426 1.00 85.88 208 GLN A O 1
ATOM 1637 N N . ARG A 1 209 ? 30.346 24.536 28.333 1.00 88.31 209 ARG A N 1
ATOM 1638 C CA . ARG A 1 209 ? 30.360 23.086 28.085 1.00 88.31 209 ARG A CA 1
ATOM 1639 C C . ARG A 1 209 ? 29.315 22.355 28.921 1.00 88.31 209 ARG A C 1
ATOM 1641 O O . ARG A 1 209 ? 28.536 21.603 28.346 1.00 88.31 209 ARG A O 1
ATOM 1648 N N . GLU A 1 210 ? 29.247 22.613 30.229 1.00 88.31 210 GLU A N 1
ATOM 1649 C CA . GLU A 1 210 ? 28.255 21.986 31.120 1.00 88.31 210 GLU A CA 1
ATOM 1650 C C . GLU A 1 210 ? 26.828 22.269 30.630 1.00 88.31 210 GLU A C 1
ATOM 1652 O O . GLU A 1 210 ? 26.013 21.353 30.504 1.00 88.31 210 GLU A O 1
ATOM 1657 N N . ARG A 1 211 ? 26.542 23.535 30.295 1.00 86.38 211 ARG A N 1
ATOM 1658 C CA . ARG A 1 211 ? 25.248 23.957 29.753 1.00 86.38 211 ARG A CA 1
ATOM 1659 C C . ARG A 1 211 ? 24.912 23.214 28.463 1.00 86.38 211 ARG A C 1
ATOM 1661 O O . ARG A 1 211 ? 23.802 22.707 28.320 1.00 86.38 211 ARG A O 1
ATOM 1668 N N . PHE A 1 212 ? 25.855 23.151 27.523 1.00 85.69 212 PHE A N 1
ATOM 1669 C CA . PHE A 1 212 ? 25.645 22.487 26.239 1.00 85.69 212 PHE A CA 1
ATOM 1670 C C . PHE A 1 212 ? 25.386 20.986 26.404 1.00 85.69 212 PHE A C 1
ATOM 1672 O O . PHE A 1 212 ? 24.415 20.466 25.854 1.00 85.69 212 PHE A O 1
ATOM 1679 N N . GLU A 1 213 ? 26.211 20.287 27.185 1.00 87.94 213 GLU A N 1
ATOM 1680 C CA . GLU A 1 213 ? 26.063 18.846 27.410 1.00 87.94 213 GLU A CA 1
ATOM 1681 C C . GLU A 1 213 ? 24.740 18.508 28.094 1.00 87.94 213 GLU A C 1
ATOM 1683 O O . GLU A 1 213 ? 24.053 17.565 27.692 1.00 87.94 213 GLU A O 1
ATOM 1688 N N . LYS A 1 214 ? 24.346 19.294 29.098 1.00 85.88 214 LYS A N 1
ATOM 1689 C CA . LYS A 1 214 ? 23.118 19.044 29.849 1.00 85.88 214 LYS A CA 1
ATOM 1690 C C . LYS A 1 214 ? 21.859 19.386 29.053 1.00 85.88 214 LYS A C 1
ATOM 1692 O O . LYS A 1 214 ? 20.916 18.596 29.095 1.00 85.88 214 LYS A O 1
ATOM 1697 N N . ASN A 1 215 ? 21.857 20.476 28.280 1.00 82.56 215 ASN A N 1
ATOM 1698 C CA . ASN A 1 215 ? 20.774 20.769 27.331 1.00 82.56 215 ASN A CA 1
ATOM 1699 C C . ASN A 1 215 ? 20.627 19.636 26.308 1.00 82.56 215 ASN A C 1
ATOM 1701 O O . ASN A 1 215 ? 19.534 19.099 26.143 1.00 82.56 215 ASN A O 1
ATOM 1705 N N . ARG A 1 216 ? 21.735 19.185 25.709 1.00 85.06 216 ARG A N 1
ATOM 1706 C CA . ARG A 1 216 ? 21.727 18.080 24.742 1.00 85.06 216 ARG A CA 1
ATOM 1707 C C . ARG A 1 216 ? 21.216 16.768 25.346 1.00 85.06 216 ARG A C 1
ATOM 1709 O O . ARG A 1 216 ? 20.462 16.042 24.702 1.00 85.06 216 ARG A O 1
ATOM 1716 N N . ALA A 1 217 ? 21.621 16.438 26.573 1.00 86.06 217 ALA A N 1
ATOM 1717 C CA . ALA A 1 217 ? 21.156 15.235 27.264 1.00 86.06 217 ALA A CA 1
ATOM 1718 C C . ALA A 1 217 ? 19.653 15.297 27.583 1.00 86.06 217 ALA A C 1
ATOM 1720 O O . ALA A 1 217 ? 18.946 14.293 27.456 1.00 86.06 217 ALA A O 1
ATOM 1721 N N . LEU A 1 218 ? 19.162 16.475 27.974 1.00 83.50 218 LEU A N 1
ATOM 1722 C CA . LEU A 1 218 ? 17.748 16.710 28.230 1.00 83.50 218 LEU A CA 1
ATOM 1723 C C . LEU A 1 218 ? 16.931 16.564 26.939 1.00 83.50 218 LEU A C 1
ATOM 1725 O O . LEU A 1 218 ? 15.983 15.781 26.923 1.00 83.50 218 LEU A O 1
ATOM 1729 N N . GLU A 1 219 ? 17.350 17.216 25.851 1.00 82.00 219 GLU A N 1
ATOM 1730 C CA . GLU A 1 219 ? 16.736 17.095 24.520 1.00 82.00 219 GLU A CA 1
ATOM 1731 C C . GLU A 1 219 ? 16.673 15.637 24.045 1.00 82.00 219 GLU A C 1
ATOM 1733 O O . GLU A 1 219 ? 15.614 15.161 23.637 1.00 82.00 219 GLU A O 1
ATOM 1738 N N . ALA A 1 220 ? 17.770 14.885 24.169 1.00 84.31 220 ALA A N 1
ATOM 1739 C CA . ALA A 1 220 ? 17.799 13.470 23.802 1.00 84.31 220 ALA A CA 1
ATOM 1740 C C . ALA A 1 220 ? 16.815 12.627 24.635 1.00 84.31 220 ALA A C 1
ATOM 1742 O O . ALA A 1 220 ? 16.114 11.768 24.099 1.00 84.31 220 ALA A O 1
ATOM 1743 N N . SER A 1 221 ? 16.732 12.884 25.944 1.00 85.94 221 SER A N 1
ATOM 1744 C CA . SER A 1 221 ? 15.786 12.209 26.841 1.00 85.94 221 SER A CA 1
ATOM 1745 C C . SER A 1 221 ? 14.330 12.490 26.457 1.00 85.94 221 SER A C 1
ATOM 1747 O O . SER A 1 221 ? 13.510 11.572 26.419 1.00 85.94 221 SER A O 1
ATOM 1749 N N . ILE A 1 222 ? 14.007 13.741 26.121 1.00 82.50 222 ILE A N 1
ATOM 1750 C CA . ILE A 1 222 ? 12.670 14.149 25.671 1.00 82.50 222 ILE A CA 1
ATOM 1751 C C . ILE A 1 222 ? 12.323 13.474 24.345 1.00 82.50 222 ILE A C 1
ATOM 1753 O O . ILE A 1 222 ? 11.258 12.869 24.239 1.00 82.50 222 ILE A O 1
ATOM 1757 N N . ASN A 1 223 ? 13.232 13.505 23.370 1.00 82.50 223 ASN A N 1
ATOM 1758 C CA . ASN A 1 223 ? 13.025 12.868 22.070 1.00 82.50 223 ASN A CA 1
ATOM 1759 C C . ASN A 1 223 ? 12.729 11.376 22.207 1.00 82.50 223 ASN A C 1
ATOM 1761 O O . ASN A 1 223 ? 11.798 10.881 21.581 1.00 82.50 223 ASN A O 1
ATOM 1765 N N . ASN A 1 224 ? 13.447 10.669 23.082 1.00 87.19 224 ASN A N 1
ATOM 1766 C CA . ASN A 1 224 ? 13.174 9.256 23.346 1.00 87.19 224 ASN A CA 1
ATOM 1767 C C . ASN A 1 224 ? 11.759 9.026 23.902 1.00 87.19 224 ASN A C 1
ATOM 1769 O O . ASN A 1 224 ? 11.111 8.048 23.532 1.00 87.19 224 ASN A O 1
ATOM 1773 N N . LYS A 1 225 ? 11.251 9.922 24.759 1.00 89.31 225 LYS A N 1
ATOM 1774 C CA . LYS A 1 225 ? 9.871 9.835 25.267 1.00 89.31 225 LYS A CA 1
ATOM 1775 C C . LYS A 1 225 ? 8.839 10.119 24.177 1.00 89.31 225 LYS A C 1
ATOM 1777 O O . LYS A 1 225 ? 7.854 9.392 24.095 1.00 89.31 225 LYS A O 1
ATOM 1782 N N . LEU A 1 226 ? 9.067 11.140 23.345 1.00 86.50 226 LEU A N 1
ATOM 1783 C CA . LEU A 1 226 ? 8.192 11.466 22.212 1.00 86.50 226 LEU A CA 1
ATOM 1784 C C . LEU A 1 226 ? 8.111 10.287 21.231 1.00 86.50 226 LEU A C 1
ATOM 1786 O O . LEU A 1 226 ? 7.017 9.839 20.898 1.00 86.50 226 LEU A O 1
ATOM 1790 N N . ILE A 1 227 ? 9.263 9.721 20.858 1.00 87.31 227 ILE A N 1
ATOM 1791 C CA . ILE A 1 227 ? 9.357 8.516 20.021 1.00 87.31 227 ILE A CA 1
ATOM 1792 C C . ILE A 1 227 ? 8.619 7.341 20.673 1.00 87.31 227 ILE A C 1
ATOM 1794 O O . ILE A 1 227 ? 7.915 6.610 19.985 1.00 87.31 227 ILE A O 1
ATOM 1798 N N . GLY A 1 228 ? 8.721 7.179 21.996 1.00 90.31 228 GLY A N 1
ATOM 1799 C CA . GLY A 1 228 ? 7.977 6.158 22.736 1.00 90.31 228 GLY A CA 1
ATOM 1800 C C . GLY A 1 228 ? 6.462 6.249 22.527 1.00 90.31 228 GLY A C 1
ATOM 1801 O O . GLY A 1 228 ? 5.833 5.241 22.221 1.00 90.31 228 GLY A O 1
ATOM 1802 N N . VAL A 1 229 ? 5.884 7.454 22.609 1.00 91.38 229 VAL A N 1
ATOM 1803 C CA . VAL A 1 229 ? 4.443 7.668 22.369 1.00 91.38 229 VAL A CA 1
ATOM 1804 C C . VAL A 1 229 ? 4.054 7.324 20.928 1.00 91.38 229 VAL A C 1
ATOM 1806 O O . VAL A 1 229 ? 3.016 6.706 20.704 1.00 91.38 229 VAL A O 1
ATOM 1809 N N . LEU A 1 230 ? 4.878 7.696 19.947 1.00 90.69 230 LEU A N 1
ATOM 1810 C CA . LEU A 1 230 ? 4.618 7.393 18.535 1.00 90.69 230 LEU A CA 1
ATOM 1811 C C . LEU A 1 230 ? 4.744 5.889 18.236 1.00 90.69 230 LEU A C 1
ATOM 1813 O O . LEU A 1 230 ? 3.919 5.329 17.517 1.00 90.69 230 LEU A O 1
ATOM 1817 N N . ASN A 1 231 ? 5.714 5.209 18.847 1.00 89.75 231 ASN A N 1
ATOM 1818 C CA . ASN A 1 231 ? 5.885 3.762 18.715 1.00 89.75 231 ASN A CA 1
ATOM 1819 C C . ASN A 1 231 ? 4.716 2.969 19.322 1.00 89.75 231 ASN A C 1
ATOM 1821 O O . ASN A 1 231 ? 4.429 1.875 18.849 1.00 89.75 231 ASN A O 1
ATOM 1825 N N . GLU A 1 232 ? 4.017 3.505 20.329 1.00 91.44 232 GLU A N 1
ATOM 1826 C CA . GLU A 1 232 ? 2.768 2.913 20.836 1.00 91.44 232 GLU A CA 1
ATOM 1827 C C . GLU A 1 232 ? 1.616 3.021 19.819 1.00 91.44 232 GLU A C 1
ATOM 1829 O O . GLU A 1 232 ? 0.730 2.166 19.798 1.00 91.44 232 GLU A O 1
ATOM 1834 N N . LEU A 1 233 ? 1.612 4.057 18.971 1.00 92.44 233 LEU A N 1
ATOM 1835 C CA . LEU A 1 233 ? 0.577 4.260 17.953 1.00 92.44 233 LEU A CA 1
ATOM 1836 C C . LEU A 1 233 ? 0.767 3.372 16.727 1.00 92.44 233 LEU A C 1
ATOM 1838 O O . LEU A 1 233 ? -0.226 2.892 16.178 1.00 92.44 233 LEU A O 1
ATOM 1842 N N . LYS A 1 234 ? 2.016 3.172 16.291 1.00 91.00 234 LYS A N 1
ATOM 1843 C CA . LYS A 1 234 ? 2.340 2.499 15.025 1.00 91.00 234 LYS A CA 1
ATOM 1844 C C . LYS A 1 234 ? 1.609 1.151 14.840 1.00 91.00 234 LYS A C 1
ATOM 1846 O O . LYS A 1 234 ? 0.899 1.031 13.841 1.00 91.00 234 LYS A O 1
ATOM 1851 N N . PRO A 1 235 ? 1.611 0.217 15.817 1.00 91.56 235 PRO A N 1
ATOM 1852 C CA . PRO A 1 235 ? 0.906 -1.062 15.677 1.00 91.56 235 PRO A CA 1
ATOM 1853 C C . PRO A 1 235 ? -0.613 -0.927 15.517 1.00 91.56 235 PRO A C 1
ATOM 1855 O O . PRO A 1 235 ? -1.261 -1.803 14.953 1.00 91.56 235 PRO A O 1
ATOM 1858 N N . THR A 1 236 ? -1.207 0.160 16.021 1.00 92.12 236 THR A N 1
ATOM 1859 C CA . THR A 1 236 ? -2.654 0.398 15.892 1.00 92.12 236 THR A CA 1
ATOM 1860 C C . THR A 1 236 ? -3.021 0.710 14.442 1.00 92.12 236 THR A C 1
ATOM 1862 O O . THR A 1 236 ? -4.031 0.212 13.949 1.00 92.12 236 THR A O 1
ATOM 1865 N N . PHE A 1 237 ? -2.199 1.509 13.756 1.00 93.75 237 PHE A N 1
ATOM 1866 C CA . PHE A 1 237 ? -2.377 1.811 12.335 1.00 93.75 237 PHE A CA 1
ATOM 1867 C C . PHE A 1 237 ? -2.121 0.586 11.463 1.00 93.75 237 PHE A C 1
ATOM 1869 O O . PHE A 1 237 ? -2.961 0.271 10.625 1.00 93.75 237 PHE A O 1
ATOM 1876 N N . GLU A 1 238 ? -1.020 -0.130 11.707 1.00 90.50 238 GLU A N 1
ATOM 1877 C CA . GLU A 1 238 ? -0.687 -1.372 10.994 1.00 90.50 238 GLU A CA 1
ATOM 1878 C C . GLU A 1 238 ? -1.841 -2.382 11.092 1.00 90.50 238 GLU A C 1
ATOM 1880 O O . GLU A 1 238 ? -2.376 -2.805 10.075 1.00 90.50 238 GLU A O 1
ATOM 1885 N N . ASN A 1 239 ? -2.358 -2.638 12.299 1.00 88.25 239 ASN A N 1
ATOM 1886 C CA . ASN A 1 239 ? -3.490 -3.547 12.502 1.00 88.25 239 ASN A CA 1
ATOM 1887 C C . ASN A 1 239 ? -4.797 -3.080 11.827 1.00 88.25 239 ASN A C 1
ATOM 1889 O O . ASN A 1 239 ? -5.648 -3.899 11.474 1.00 88.25 239 ASN A O 1
ATOM 1893 N N . VAL A 1 240 ? -5.016 -1.770 11.679 1.00 92.00 240 VAL A N 1
ATOM 1894 C CA . VAL A 1 240 ? -6.167 -1.257 10.920 1.00 92.00 240 VAL A CA 1
ATOM 1895 C C . VAL A 1 240 ? -5.981 -1.500 9.427 1.00 92.00 240 VAL A C 1
ATOM 1897 O O . VAL A 1 240 ? -6.932 -1.918 8.768 1.00 92.00 240 VAL A O 1
ATOM 1900 N N . PHE A 1 241 ? -4.782 -1.261 8.902 1.00 93.62 241 PHE A N 1
ATOM 1901 C CA . PHE A 1 241 ? -4.461 -1.515 7.502 1.00 93.62 241 PHE A CA 1
ATOM 1902 C C . PHE A 1 241 ? -4.542 -3.005 7.168 1.00 93.62 241 PHE A C 1
ATOM 1904 O O . PHE A 1 241 ? -5.184 -3.344 6.178 1.00 93.62 241 PHE A O 1
ATOM 1911 N N . ASP A 1 242 ? -4.052 -3.889 8.035 1.00 87.81 242 ASP A N 1
ATOM 1912 C CA . ASP A 1 242 ? -4.195 -5.342 7.883 1.00 87.81 242 ASP A CA 1
ATOM 1913 C C . ASP A 1 242 ? -5.671 -5.761 7.827 1.00 87.81 242 ASP A C 1
ATOM 1915 O O . ASP A 1 242 ? -6.099 -6.452 6.904 1.00 87.81 242 ASP A O 1
ATOM 1919 N N . GLN A 1 243 ? -6.500 -5.259 8.749 1.00 87.50 243 GLN A N 1
ATOM 1920 C CA . GLN A 1 243 ? -7.938 -5.541 8.728 1.00 87.50 243 GLN A CA 1
ATOM 1921 C C . GLN A 1 243 ? -8.635 -5.019 7.467 1.00 87.50 243 GLN A C 1
ATOM 1923 O O . GLN A 1 243 ? -9.566 -5.659 6.975 1.00 87.50 243 GLN A O 1
ATOM 1928 N N . LEU A 1 244 ? -8.235 -3.852 6.955 1.00 92.25 244 LEU A N 1
ATOM 1929 C CA . LEU A 1 244 ? -8.761 -3.329 5.693 1.00 92.25 244 LEU A CA 1
ATOM 1930 C C . LEU A 1 244 ? -8.361 -4.227 4.523 1.00 92.25 244 LEU A C 1
ATOM 1932 O O . LEU A 1 244 ? -9.219 -4.543 3.696 1.00 92.25 244 LEU A O 1
ATOM 1936 N N . THR A 1 245 ? -7.105 -4.671 4.481 1.00 90.69 245 THR A N 1
ATOM 1937 C CA . THR A 1 245 ? -6.608 -5.632 3.493 1.00 90.69 245 THR A CA 1
ATOM 1938 C C . THR A 1 245 ? -7.439 -6.910 3.521 1.00 90.69 245 THR A C 1
ATOM 1940 O O . THR A 1 245 ? -7.974 -7.290 2.482 1.00 90.69 245 THR A O 1
ATOM 1943 N N . ASP A 1 246 ? -7.651 -7.510 4.694 1.00 83.12 246 ASP A N 1
ATOM 1944 C CA . ASP A 1 246 ? -8.439 -8.739 4.859 1.00 83.12 246 ASP A CA 1
ATOM 1945 C C . ASP A 1 246 ? -9.888 -8.576 4.377 1.00 83.12 246 ASP A C 1
ATOM 1947 O O . ASP A 1 246 ? -10.426 -9.430 3.664 1.00 83.12 246 ASP A O 1
ATOM 1951 N N . ILE A 1 247 ? -10.535 -7.464 4.747 1.00 84.94 247 ILE A N 1
ATOM 1952 C CA . ILE A 1 247 ? -11.910 -7.161 4.325 1.00 84.94 247 ILE A CA 1
ATOM 1953 C C . ILE A 1 247 ? -11.986 -7.053 2.801 1.00 84.94 247 ILE A C 1
ATOM 1955 O O . ILE A 1 247 ? -12.888 -7.628 2.194 1.00 84.94 247 ILE A O 1
ATOM 1959 N N . LEU A 1 248 ? -11.065 -6.310 2.187 1.00 86.94 248 LEU A N 1
ATOM 1960 C CA . LEU A 1 248 ? -11.059 -6.068 0.745 1.00 86.94 248 LEU A CA 1
ATOM 1961 C C . LEU A 1 248 ? -10.678 -7.326 -0.040 1.00 86.94 248 LEU A C 1
ATOM 1963 O O . LEU A 1 248 ? -11.280 -7.603 -1.079 1.00 86.94 248 LEU A O 1
ATOM 1967 N N . TYR A 1 249 ? -9.727 -8.109 0.466 1.00 84.00 249 TYR A N 1
ATOM 1968 C CA . TYR A 1 249 ? -9.313 -9.378 -0.124 1.00 84.00 249 TYR A CA 1
ATOM 1969 C C . TYR A 1 249 ? -10.480 -10.372 -0.183 1.00 84.00 249 TYR A C 1
ATOM 1971 O O . TYR A 1 249 ? -10.674 -11.038 -1.200 1.00 84.00 249 TYR A O 1
ATOM 1979 N N . GLY A 1 250 ? -11.318 -10.410 0.859 1.00 78.62 250 GLY A N 1
ATOM 1980 C CA . GLY A 1 250 ? -12.506 -11.266 0.921 1.00 78.62 250 GLY A CA 1
ATOM 1981 C C . GLY A 1 250 ? -13.628 -10.922 -0.072 1.00 78.62 250 GLY A C 1
ATOM 1982 O O . GLY A 1 250 ? -14.606 -11.665 -0.154 1.00 78.62 250 GLY A O 1
ATOM 1983 N N . ILE A 1 251 ? -13.527 -9.818 -0.822 1.00 79.88 251 ILE A N 1
ATOM 1984 C CA . ILE A 1 251 ? -14.519 -9.411 -1.827 1.00 79.88 251 ILE A CA 1
ATOM 1985 C C . ILE A 1 251 ? -14.045 -9.869 -3.207 1.00 79.88 251 ILE A C 1
ATOM 1987 O O . ILE A 1 251 ? -13.118 -9.288 -3.766 1.00 79.88 251 ILE A O 1
ATOM 1991 N N . GLU A 1 252 ? -14.683 -10.897 -3.773 1.00 79.12 252 GLU A N 1
ATOM 1992 C CA . GLU A 1 252 ? -14.310 -11.461 -5.083 1.00 79.12 252 GLU A CA 1
ATOM 1993 C C . GLU A 1 252 ? -14.639 -10.531 -6.263 1.00 79.12 252 GLU A C 1
ATOM 1995 O O . GLU A 1 252 ? -13.858 -10.435 -7.209 1.00 79.12 252 GLU A O 1
ATOM 2000 N N . ASP A 1 253 ? -15.777 -9.827 -6.219 1.00 83.50 253 ASP A N 1
ATOM 2001 C CA . ASP A 1 253 ? -16.174 -8.909 -7.291 1.00 83.50 253 ASP A CA 1
ATOM 2002 C C . ASP A 1 253 ? -15.306 -7.643 -7.277 1.00 83.50 253 ASP A C 1
ATOM 2004 O O . ASP A 1 253 ? -15.316 -6.864 -6.321 1.00 83.50 253 ASP A O 1
ATOM 2008 N N . LEU A 1 254 ? -14.564 -7.421 -8.365 1.00 82.06 254 LEU A N 1
ATOM 2009 C CA . LEU A 1 254 ? -13.606 -6.319 -8.469 1.00 82.06 254 LEU A CA 1
ATOM 2010 C C . LEU A 1 254 ? -14.276 -4.950 -8.313 1.00 82.06 254 LEU A C 1
ATOM 2012 O O . LEU A 1 254 ? -13.739 -4.072 -7.640 1.00 82.06 254 LEU A O 1
ATOM 2016 N N . LYS A 1 255 ? -15.455 -4.758 -8.914 1.00 82.94 255 LYS A N 1
ATOM 2017 C CA . LYS A 1 255 ? -16.162 -3.477 -8.841 1.00 82.94 255 LYS A CA 1
ATOM 2018 C C . LYS A 1 255 ? -16.606 -3.196 -7.407 1.00 82.94 255 LYS A C 1
ATOM 2020 O O . LYS A 1 255 ? -16.361 -2.109 -6.892 1.00 82.94 255 LYS A O 1
ATOM 2025 N N . GLN A 1 256 ? -17.193 -4.189 -6.746 1.00 82.50 256 GLN A N 1
ATOM 2026 C CA . GLN A 1 256 ? -17.598 -4.095 -5.350 1.00 82.50 256 GLN A CA 1
ATOM 2027 C C . GLN A 1 256 ? -16.401 -3.851 -4.425 1.00 82.50 256 GLN A C 1
ATOM 2029 O O . GLN A 1 256 ? -16.525 -3.088 -3.465 1.00 82.50 256 GLN A O 1
ATOM 2034 N N . ARG A 1 257 ? -15.243 -4.461 -4.701 1.00 85.50 257 ARG A N 1
ATOM 2035 C CA . ARG A 1 257 ? -14.010 -4.236 -3.937 1.00 85.50 257 ARG A CA 1
ATOM 2036 C C . ARG A 1 257 ? -13.540 -2.786 -4.051 1.00 85.50 257 ARG A C 1
ATOM 2038 O O . ARG A 1 257 ? -13.271 -2.164 -3.025 1.00 85.50 257 ARG A O 1
ATOM 2045 N N . VAL A 1 258 ? -13.514 -2.234 -5.265 1.00 87.06 258 VAL A N 1
ATOM 2046 C CA . VAL A 1 258 ? -13.162 -0.825 -5.514 1.00 87.06 258 VAL A CA 1
ATOM 2047 C C . VAL A 1 258 ? -14.145 0.117 -4.814 1.00 87.06 258 VAL A C 1
ATOM 2049 O O . VAL A 1 258 ? -13.724 1.029 -4.102 1.00 87.06 258 VAL A O 1
ATOM 2052 N N . ASP A 1 259 ? -15.451 -0.126 -4.951 1.00 85.00 259 ASP A N 1
ATOM 2053 C CA . ASP A 1 259 ? -16.488 0.675 -4.290 1.00 85.00 259 ASP A CA 1
ATOM 2054 C C . ASP A 1 259 ? -16.341 0.625 -2.757 1.00 85.00 259 ASP A C 1
ATOM 2056 O O . ASP A 1 259 ? -16.394 1.659 -2.089 1.00 85.00 259 ASP A O 1
ATOM 2060 N N . THR A 1 260 ? -16.060 -0.556 -2.199 1.00 87.56 260 THR A N 1
ATOM 2061 C CA . THR A 1 260 ? -15.840 -0.746 -0.756 1.00 87.56 260 THR A CA 1
ATOM 2062 C C . THR A 1 260 ? -14.578 -0.037 -0.268 1.00 87.56 260 THR A C 1
ATOM 2064 O O . THR A 1 260 ? -14.603 0.607 0.782 1.00 87.56 260 THR A O 1
ATOM 2067 N N . GLY A 1 261 ? -13.484 -0.109 -1.029 1.00 91.38 261 GLY A N 1
ATOM 2068 C CA . GLY A 1 261 ? -12.245 0.606 -0.725 1.00 91.38 261 GLY A CA 1
ATOM 2069 C C . GLY A 1 261 ? -12.436 2.124 -0.722 1.00 91.38 261 GLY A C 1
ATOM 2070 O O . GLY A 1 261 ? -11.965 2.806 0.189 1.00 91.38 261 GLY A O 1
ATOM 2071 N N . ASN A 1 262 ? -13.230 2.650 -1.661 1.00 88.94 262 ASN A N 1
ATOM 2072 C CA . ASN A 1 262 ? -13.626 4.059 -1.673 1.00 88.94 262 ASN A CA 1
ATOM 2073 C C . ASN A 1 262 ? -14.460 4.437 -0.435 1.00 88.94 262 ASN A C 1
ATOM 2075 O O . ASN A 1 262 ? -14.228 5.494 0.153 1.00 88.94 262 ASN A O 1
ATOM 2079 N N . TRP A 1 263 ? -15.402 3.592 0.001 1.00 87.94 263 TRP A N 1
ATOM 2080 C CA . TRP A 1 263 ? -16.172 3.843 1.230 1.00 87.94 263 TRP A CA 1
ATOM 2081 C C . TRP A 1 263 ? -15.287 3.861 2.472 1.00 87.94 263 TRP A C 1
ATOM 2083 O O . TRP A 1 263 ? -15.445 4.743 3.317 1.00 87.94 263 TRP A O 1
ATOM 2093 N N . ALA A 1 264 ? -14.339 2.925 2.570 1.00 91.12 264 ALA A N 1
ATOM 2094 C CA . ALA A 1 264 ? -13.340 2.939 3.627 1.00 91.12 264 ALA A CA 1
ATOM 2095 C C . ALA A 1 264 ? -12.556 4.259 3.593 1.00 91.12 264 ALA A C 1
ATOM 2097 O O . ALA A 1 264 ? -12.513 4.954 4.603 1.00 91.12 264 ALA A O 1
ATOM 2098 N N . ARG A 1 265 ? -12.021 4.677 2.438 1.00 91.19 265 ARG A N 1
ATOM 2099 C CA . ARG A 1 265 ? -11.261 5.937 2.317 1.00 91.19 265 ARG A CA 1
ATOM 2100 C C . ARG A 1 265 ? -12.048 7.145 2.831 1.00 91.19 265 ARG A C 1
ATOM 2102 O O . ARG A 1 265 ? -11.516 7.927 3.613 1.00 91.19 265 ARG A O 1
ATOM 2109 N N . VAL A 1 266 ? -13.330 7.247 2.472 1.00 89.38 266 VAL A N 1
ATOM 2110 C CA . VAL A 1 266 ? -14.230 8.298 2.980 1.00 89.38 266 VAL A CA 1
ATOM 2111 C C . VAL A 1 266 ? -14.389 8.217 4.502 1.00 89.38 266 VAL A C 1
ATOM 2113 O O . VAL A 1 266 ? -14.314 9.239 5.179 1.00 89.38 266 VAL A O 1
ATOM 2116 N N . ALA A 1 267 ? -14.559 7.021 5.069 1.00 87.94 267 ALA A N 1
ATOM 2117 C CA . ALA A 1 267 ? -14.678 6.846 6.518 1.00 87.94 267 ALA A CA 1
ATOM 2118 C C . ALA A 1 267 ? -13.401 7.246 7.285 1.00 87.94 267 ALA A C 1
ATOM 2120 O O . ALA A 1 267 ? -13.500 7.727 8.415 1.00 87.94 267 ALA A O 1
ATOM 2121 N N . PHE A 1 268 ? -12.217 7.076 6.688 1.00 94.62 268 PHE A N 1
ATOM 2122 C CA . PHE A 1 268 ? -10.921 7.436 7.285 1.00 94.62 268 PHE A CA 1
ATOM 2123 C C . PHE A 1 268 ? -10.444 8.860 6.940 1.00 94.62 268 PHE A C 1
ATOM 2125 O O . PHE A 1 268 ? -9.367 9.266 7.384 1.00 94.62 268 PHE A O 1
ATOM 2132 N N . GLN A 1 269 ? -11.236 9.646 6.202 1.00 91.44 269 GLN A N 1
ATOM 2133 C CA . GLN A 1 269 ? -10.841 10.973 5.718 1.00 91.44 269 GLN A CA 1
ATOM 2134 C C . GLN A 1 269 ? -10.418 11.925 6.851 1.00 91.44 269 GLN A C 1
ATOM 2136 O O . GLN A 1 269 ? -9.409 12.613 6.723 1.00 91.44 269 GLN A O 1
ATOM 2141 N N . ASP A 1 270 ? -11.119 11.910 7.987 1.00 88.62 270 ASP A N 1
ATOM 2142 C CA . ASP A 1 270 ? -10.797 12.728 9.170 1.00 88.62 270 ASP A CA 1
ATOM 2143 C C . ASP A 1 270 ? -9.378 12.491 9.716 1.00 88.62 270 ASP A C 1
ATOM 2145 O O . ASP A 1 270 ? -8.784 13.384 10.323 1.00 88.62 270 ASP A O 1
ATOM 2149 N N . VAL A 1 271 ? -8.848 11.279 9.537 1.00 92.31 271 VAL A N 1
ATOM 2150 C CA . VAL A 1 271 ? -7.526 10.877 10.032 1.00 92.31 271 VAL A CA 1
ATOM 2151 C C . VAL A 1 271 ? -6.456 11.097 8.961 1.00 92.31 271 VAL A C 1
ATOM 2153 O O . VAL A 1 271 ? -5.343 11.505 9.284 1.00 92.31 271 VAL A O 1
ATOM 2156 N N . LEU A 1 272 ? -6.792 10.852 7.691 1.00 93.69 272 LEU A N 1
ATOM 2157 C CA . LEU A 1 272 ? -5.821 10.757 6.598 1.00 93.69 272 LEU A CA 1
ATOM 2158 C C . LEU A 1 272 ? -5.704 12.012 5.719 1.00 93.69 272 LEU A C 1
ATOM 2160 O O . LEU A 1 272 ? -4.684 12.182 5.059 1.00 93.69 272 LEU A O 1
ATOM 2164 N N . ALA A 1 273 ? -6.688 12.918 5.714 1.00 89.50 273 ALA A N 1
ATOM 2165 C CA . ALA A 1 273 ? -6.757 14.023 4.742 1.00 89.50 273 ALA A CA 1
ATOM 2166 C C . ALA A 1 273 ? -5.563 14.997 4.767 1.00 89.50 273 ALA A C 1
ATOM 2168 O O . ALA A 1 273 ? -5.316 15.698 3.786 1.00 89.50 273 ALA A O 1
ATOM 2169 N N . ASN A 1 274 ? -4.832 15.071 5.882 1.00 90.88 274 ASN A N 1
ATOM 2170 C CA . ASN A 1 274 ? -3.662 15.944 6.025 1.00 90.88 274 ASN A CA 1
ATOM 2171 C C . ASN A 1 274 ? -2.328 15.219 5.818 1.00 90.88 274 ASN A C 1
ATOM 2173 O O . ASN A 1 274 ? -1.281 15.850 5.928 1.00 90.88 274 ASN A O 1
ATOM 2177 N N . VAL A 1 275 ? -2.352 13.918 5.530 1.00 92.69 275 VAL A N 1
ATOM 2178 C CA . VAL A 1 275 ? -1.144 13.122 5.310 1.00 92.69 275 VAL A CA 1
ATOM 2179 C C . VAL A 1 275 ? -0.587 13.431 3.915 1.00 92.69 275 VAL A C 1
ATOM 2181 O O . VAL A 1 275 ? -1.320 13.250 2.937 1.00 92.69 275 VAL A O 1
ATOM 2184 N N . PRO A 1 276 ? 0.674 13.894 3.786 1.00 91.62 276 PRO A N 1
ATOM 2185 C CA . PRO A 1 276 ? 1.261 14.272 2.500 1.00 91.62 276 PRO A CA 1
ATOM 2186 C C . PRO A 1 276 ? 1.138 13.193 1.421 1.00 91.62 276 PRO A C 1
ATOM 2188 O O . PRO A 1 276 ? 0.694 13.499 0.314 1.00 91.62 276 PRO A O 1
ATOM 2191 N N . PHE A 1 277 ? 1.427 11.934 1.756 1.00 92.75 277 PHE A N 1
ATOM 2192 C CA . PHE A 1 277 ? 1.277 10.783 0.866 1.00 92.75 277 PHE A CA 1
ATOM 2193 C C . PHE A 1 277 ? -0.118 10.744 0.225 1.00 92.75 277 PHE A C 1
ATOM 2195 O O . PHE A 1 277 ? -0.244 10.640 -0.994 1.00 92.75 277 PHE A O 1
ATOM 2202 N N . ILE A 1 278 ? -1.166 10.885 1.043 1.00 93.50 278 ILE A N 1
ATOM 2203 C CA . ILE A 1 278 ? -2.568 10.849 0.605 1.00 93.50 278 ILE A CA 1
ATOM 2204 C C . ILE A 1 278 ? -2.897 12.076 -0.241 1.00 93.50 278 ILE A C 1
ATOM 2206 O O . ILE A 1 278 ? -3.432 11.940 -1.336 1.00 93.50 278 ILE A O 1
ATOM 2210 N N . GLN A 1 279 ? -2.530 13.275 0.217 1.00 92.56 279 GLN A N 1
ATOM 2211 C CA . GLN A 1 279 ? -2.824 1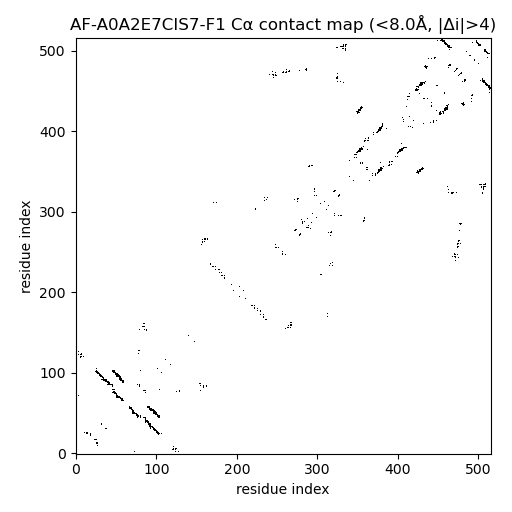4.512 -0.511 1.00 92.56 279 GLN A CA 1
ATOM 2212 C C . GLN A 1 279 ? -2.194 14.541 -1.902 1.00 92.56 279 GLN A C 1
ATOM 2214 O O . GLN A 1 279 ? -2.807 15.030 -2.854 1.00 92.56 279 GLN A O 1
ATOM 2219 N N . ILE A 1 280 ? -0.954 14.069 -2.017 1.00 91.31 280 ILE A N 1
ATOM 2220 C CA . ILE A 1 280 ? -0.234 14.049 -3.286 1.00 91.31 280 ILE A CA 1
ATOM 2221 C C . ILE A 1 280 ? -0.866 13.015 -4.225 1.00 91.31 280 ILE A C 1
ATOM 2223 O O . ILE A 1 280 ? -1.123 13.344 -5.384 1.00 91.31 280 ILE A O 1
ATOM 2227 N N . LEU A 1 281 ? -1.176 11.817 -3.719 1.00 90.62 281 LEU A N 1
ATOM 2228 C CA . LEU A 1 281 ? -1.801 10.746 -4.497 1.00 90.62 281 LEU A CA 1
ATOM 2229 C C . LEU A 1 281 ? -3.218 11.107 -4.977 1.00 90.62 281 LEU A C 1
ATOM 2231 O O . LEU A 1 281 ? -3.584 10.847 -6.123 1.00 90.62 281 LEU A O 1
ATOM 2235 N N . GLU A 1 282 ? -4.026 11.749 -4.132 1.00 88.94 282 GLU A N 1
ATOM 2236 C CA . GLU A 1 282 ? -5.375 12.189 -4.506 1.00 88.94 282 GLU A CA 1
ATOM 2237 C C . GLU A 1 282 ? -5.338 13.281 -5.582 1.00 88.94 282 GLU A C 1
ATOM 2239 O O . GLU A 1 282 ? -6.138 13.256 -6.518 1.00 88.94 282 GLU A O 1
ATOM 2244 N N . ARG A 1 283 ? -4.380 14.216 -5.511 1.00 87.75 283 ARG A N 1
ATOM 2245 C CA . ARG A 1 283 ? -4.203 15.262 -6.537 1.00 87.75 283 ARG A CA 1
ATOM 2246 C C . ARG A 1 283 ? -3.823 14.697 -7.901 1.00 87.75 283 ARG A C 1
ATOM 2248 O O . ARG A 1 283 ? -4.143 15.324 -8.909 1.00 87.75 283 ARG A O 1
ATOM 2255 N N . SER A 1 284 ? -3.157 13.546 -7.936 1.00 82.12 284 SER A N 1
ATOM 2256 C CA . SER A 1 284 ? -2.825 12.846 -9.176 1.00 82.12 284 SER A CA 1
ATOM 2257 C C . SER A 1 284 ? -3.890 11.839 -9.611 1.00 82.12 284 SER A C 1
ATOM 2259 O O . SER A 1 284 ? -3.672 11.114 -10.578 1.00 82.12 284 SER A O 1
ATOM 2261 N N . ASN A 1 285 ? -5.051 11.793 -8.943 1.00 80.62 285 ASN A N 1
ATOM 2262 C CA . ASN A 1 285 ? -6.110 10.810 -9.189 1.00 80.62 285 ASN A CA 1
ATOM 2263 C C . ASN A 1 285 ? -5.596 9.358 -9.170 1.00 80.62 285 ASN A C 1
ATOM 2265 O O . ASN A 1 285 ? -6.027 8.539 -9.982 1.00 80.62 285 ASN A O 1
ATOM 2269 N N . GLY A 1 286 ? -4.653 9.040 -8.277 1.00 75.44 286 GLY A N 1
ATOM 2270 C CA . GLY A 1 286 ? -4.092 7.690 -8.170 1.00 75.44 286 GLY A CA 1
ATOM 2271 C C . GLY A 1 286 ? -3.067 7.328 -9.249 1.00 75.44 286 GLY A C 1
ATOM 2272 O O . GLY A 1 286 ? -2.616 6.186 -9.288 1.00 75.44 286 GLY A O 1
ATOM 2273 N N . VAL A 1 287 ? -2.697 8.273 -10.119 1.00 77.19 287 VAL A N 1
ATOM 2274 C CA . VAL A 1 287 ? -1.646 8.101 -11.132 1.00 77.19 287 VAL A CA 1
ATOM 2275 C C . VAL A 1 287 ? -0.292 8.503 -10.547 1.00 77.19 287 VAL A C 1
ATOM 2277 O O . VAL A 1 287 ? -0.207 9.395 -9.697 1.00 77.19 287 VAL A O 1
ATOM 2280 N N . GLU A 1 288 ? 0.785 7.878 -11.018 1.00 78.81 288 GLU A N 1
ATOM 2281 C CA . GLU A 1 288 ? 2.149 8.327 -10.740 1.00 78.81 288 GLU A CA 1
ATOM 2282 C C . GLU A 1 288 ? 2.362 9.752 -11.265 1.00 78.81 288 GLU A C 1
ATOM 2284 O O . GLU A 1 288 ? 2.473 9.989 -12.462 1.00 78.81 288 GLU A O 1
ATOM 2289 N N . SER A 1 289 ? 2.418 10.719 -10.350 1.00 83.69 289 SER A N 1
ATOM 2290 C CA . SER A 1 289 ? 2.847 12.083 -10.660 1.00 83.69 289 SER A CA 1
ATOM 2291 C C . SER A 1 289 ? 4.275 12.301 -10.197 1.00 83.69 289 SER A C 1
ATOM 2293 O O . SER A 1 289 ? 4.726 11.688 -9.229 1.00 83.69 289 SER A O 1
ATOM 2295 N N . ILE A 1 290 ? 4.969 13.254 -10.810 1.00 84.19 290 ILE A N 1
ATOM 2296 C CA . ILE A 1 290 ? 6.324 13.613 -10.393 1.00 84.19 290 ILE A CA 1
ATOM 2297 C C . ILE A 1 290 ? 6.428 13.967 -8.902 1.00 84.19 290 ILE A C 1
ATOM 2299 O O . ILE A 1 290 ? 7.405 13.606 -8.253 1.00 84.19 290 ILE A O 1
ATOM 2303 N N . LEU A 1 291 ? 5.406 14.621 -8.338 1.00 85.00 291 LEU A N 1
ATOM 2304 C CA . LEU A 1 291 ? 5.354 14.953 -6.913 1.00 85.00 291 LEU A CA 1
ATOM 2305 C C . LEU A 1 291 ? 5.211 13.701 -6.050 1.00 85.00 291 LEU A C 1
ATOM 2307 O O . LEU A 1 291 ? 5.860 13.607 -5.012 1.00 85.00 291 LEU A O 1
ATOM 2311 N N . PHE A 1 292 ? 4.389 12.743 -6.481 1.00 88.12 292 PHE A N 1
ATOM 2312 C CA . PHE A 1 292 ? 4.214 11.482 -5.767 1.00 88.12 292 PHE A CA 1
ATOM 2313 C C . PHE A 1 292 ? 5.501 10.663 -5.785 1.00 88.12 292 PHE A C 1
ATOM 2315 O O . PHE A 1 292 ? 5.963 10.197 -4.747 1.00 88.12 292 PHE A O 1
ATOM 2322 N N . LEU A 1 293 ? 6.146 10.577 -6.946 1.00 85.81 293 LEU A N 1
ATOM 2323 C CA . LEU A 1 293 ? 7.422 9.888 -7.081 1.00 85.81 293 LEU A CA 1
ATOM 2324 C C . LEU A 1 293 ? 8.528 10.564 -6.276 1.00 85.81 293 LEU A C 1
ATOM 2326 O O . LEU A 1 293 ? 9.295 9.883 -5.602 1.00 85.81 293 LEU A O 1
ATOM 2330 N N . ALA A 1 294 ? 8.601 11.894 -6.302 1.00 83.75 294 ALA A N 1
ATOM 2331 C CA . ALA A 1 294 ? 9.533 12.635 -5.465 1.00 83.75 294 ALA A CA 1
ATOM 2332 C C . ALA A 1 294 ? 9.283 12.355 -3.978 1.00 83.75 294 ALA A C 1
ATOM 2334 O O . ALA A 1 294 ? 10.243 12.122 -3.253 1.00 83.75 294 ALA A O 1
ATOM 2335 N N . HIS A 1 295 ? 8.021 12.303 -3.538 1.00 87.25 295 HIS A N 1
ATOM 2336 C CA . HIS A 1 295 ? 7.658 11.950 -2.161 1.00 87.25 295 HIS A CA 1
ATOM 2337 C C . HIS A 1 295 ? 8.128 10.543 -1.780 1.00 87.25 295 HIS A C 1
ATOM 2339 O O . HIS A 1 295 ? 8.756 10.373 -0.741 1.00 87.25 295 HIS A O 1
ATOM 2345 N N . LEU A 1 296 ? 7.901 9.547 -2.644 1.00 88.56 296 LEU A N 1
ATOM 2346 C CA . LEU A 1 296 ? 8.336 8.165 -2.411 1.00 88.56 296 LEU A CA 1
ATOM 2347 C C . LEU A 1 296 ? 9.861 8.018 -2.379 1.00 88.56 296 LEU A C 1
ATOM 2349 O O . LEU A 1 296 ? 10.384 7.287 -1.539 1.00 88.56 296 LEU A O 1
ATOM 2353 N N . LEU A 1 297 ? 10.572 8.674 -3.301 1.00 82.56 297 LEU A N 1
ATOM 2354 C CA . LEU A 1 297 ? 12.023 8.538 -3.478 1.00 82.56 297 LEU A CA 1
ATOM 2355 C C . LEU A 1 297 ? 12.831 9.371 -2.480 1.00 82.56 297 LEU A C 1
ATOM 2357 O O . LEU A 1 297 ? 13.888 8.930 -2.033 1.00 82.56 297 LEU A O 1
ATOM 2361 N N . LEU A 1 298 ? 12.343 10.564 -2.137 1.00 78.38 298 LEU A N 1
ATOM 2362 C CA . LEU A 1 298 ? 12.943 11.462 -1.147 1.00 78.38 298 LEU A CA 1
ATOM 2363 C C . LEU A 1 298 ? 12.365 11.234 0.247 1.00 78.38 298 LEU A C 1
ATOM 2365 O O . LEU A 1 298 ? 12.484 12.119 1.094 1.00 78.38 298 LEU A O 1
ATOM 2369 N N . HIS A 1 299 ? 11.722 10.086 0.478 1.00 70.69 299 HIS A N 1
ATOM 2370 C CA . HIS A 1 299 ? 11.191 9.699 1.775 1.00 70.69 299 HIS A CA 1
ATOM 2371 C C . HIS A 1 299 ? 12.342 9.538 2.783 1.00 70.69 299 HIS A C 1
ATOM 2373 O O . HIS A 1 299 ? 12.840 8.445 3.064 1.00 70.69 299 HIS A O 1
ATOM 2379 N N . GLU A 1 300 ? 12.816 10.668 3.295 1.00 61.44 300 GLU A N 1
ATOM 2380 C CA . GLU A 1 300 ? 13.821 10.758 4.331 1.00 61.44 300 GLU A CA 1
ATOM 2381 C C . GLU A 1 300 ? 13.129 10.589 5.676 1.00 61.44 300 GLU A C 1
ATOM 2383 O O . GLU A 1 300 ? 12.154 11.278 5.995 1.00 61.44 300 GLU A O 1
ATOM 2388 N N . LYS A 1 301 ? 13.685 9.710 6.512 1.00 62.38 301 LYS A N 1
ATOM 2389 C CA . LYS A 1 301 ? 13.342 9.637 7.933 1.00 62.38 301 LYS A CA 1
ATOM 2390 C C . LYS A 1 301 ? 13.872 10.895 8.622 1.00 62.38 301 LYS A C 1
ATOM 2392 O O . LYS A 1 301 ? 14.903 10.857 9.292 1.00 62.38 301 LYS A O 1
ATOM 2397 N N . LYS A 1 302 ? 13.207 12.034 8.397 1.00 53.31 302 LYS A N 1
ATOM 2398 C CA . LYS A 1 302 ? 13.541 13.301 9.051 1.00 53.31 302 LYS A CA 1
ATOM 2399 C C . LYS A 1 302 ? 13.502 13.090 10.553 1.00 53.31 302 LYS A C 1
ATOM 2401 O O . LYS A 1 302 ? 12.557 12.512 11.092 1.00 53.31 302 LYS A O 1
ATOM 2406 N N . THR A 1 303 ? 14.543 13.558 11.229 1.00 49.97 303 THR A N 1
ATOM 2407 C CA . THR A 1 303 ? 14.592 13.472 12.685 1.00 49.97 303 THR A CA 1
ATOM 2408 C C . THR A 1 303 ? 13.455 14.309 13.275 1.00 49.97 303 THR A C 1
ATOM 2410 O O . THR A 1 303 ? 13.167 15.405 12.799 1.00 49.97 303 THR A O 1
ATOM 2413 N N . MET A 1 304 ? 12.784 13.792 14.310 1.00 52.66 304 MET A N 1
ATOM 2414 C CA . MET A 1 304 ? 11.568 14.389 14.895 1.00 52.66 304 MET A CA 1
ATOM 2415 C C . MET A 1 304 ? 11.737 15.853 15.357 1.00 52.66 304 MET A C 1
ATOM 2417 O O . MET A 1 304 ? 10.750 16.553 15.546 1.00 52.66 304 MET A O 1
ATOM 2421 N N . LEU A 1 305 ? 12.978 16.328 15.510 1.00 47.62 305 LEU A N 1
ATOM 2422 C CA . LEU A 1 305 ? 13.330 17.705 15.867 1.00 47.62 305 LEU A CA 1
ATOM 2423 C C . LEU A 1 305 ? 13.116 18.726 14.736 1.00 47.62 305 LEU A C 1
ATOM 2425 O O . LEU A 1 305 ? 13.052 19.920 15.011 1.00 47.62 305 LEU A O 1
ATOM 2429 N N . GLU A 1 306 ? 13.027 18.284 13.480 1.00 50.06 306 GLU A N 1
ATOM 2430 C CA . GLU A 1 306 ? 12.902 19.163 12.305 1.00 50.06 306 GLU A CA 1
ATOM 2431 C C . GLU A 1 306 ? 11.445 19.386 11.869 1.00 50.06 306 GLU A C 1
ATOM 2433 O O . GLU A 1 306 ? 11.184 20.151 10.939 1.00 50.06 306 GLU A O 1
ATOM 2438 N N . ARG A 1 307 ? 10.487 18.710 12.516 1.00 54.22 307 ARG A N 1
ATOM 2439 C CA . ARG A 1 307 ? 9.064 18.771 12.173 1.00 54.22 307 ARG A CA 1
ATOM 2440 C C . ARG A 1 307 ? 8.370 19.831 13.038 1.00 54.22 307 ARG A C 1
ATOM 2442 O O . ARG A 1 307 ? 7.982 19.561 14.167 1.00 54.22 307 ARG A O 1
ATOM 2449 N N . ASP A 1 308 ? 8.148 21.021 12.477 1.00 54.97 308 ASP A N 1
ATOM 2450 C CA . ASP A 1 308 ? 7.144 21.996 12.965 1.00 54.97 308 ASP A CA 1
ATOM 2451 C C . ASP A 1 308 ? 5.694 21.548 12.618 1.00 54.97 308 ASP A C 1
ATOM 2453 O O . ASP A 1 308 ? 4.735 22.315 12.708 1.00 54.97 308 ASP A O 1
ATOM 2457 N N . GLU A 1 309 ? 5.534 20.291 12.196 1.00 65.00 309 GLU A N 1
ATOM 2458 C CA . GLU A 1 309 ? 4.303 19.658 11.718 1.00 65.00 309 GLU A CA 1
ATOM 2459 C C . GLU A 1 309 ? 3.723 18.699 12.775 1.00 65.00 309 GLU A C 1
ATOM 2461 O O . GLU A 1 309 ? 4.405 18.308 13.720 1.00 65.00 309 GLU A O 1
ATOM 2466 N N . ASP A 1 310 ? 2.452 18.311 12.620 1.00 84.81 310 ASP A N 1
ATOM 2467 C CA . ASP A 1 310 ? 1.796 17.319 13.486 1.00 84.81 310 ASP A CA 1
ATOM 2468 C C . ASP A 1 310 ? 2.541 15.972 13.404 1.00 84.81 310 ASP A C 1
ATOM 2470 O O . ASP A 1 310 ? 2.532 15.302 12.368 1.00 84.81 310 ASP A O 1
ATOM 2474 N N . GLU A 1 311 ? 3.186 15.553 14.497 1.00 87.44 311 GLU A N 1
ATOM 2475 C CA . GLU A 1 311 ? 4.014 14.341 14.501 1.00 87.44 311 GLU A CA 1
ATOM 2476 C C . GLU A 1 311 ? 3.228 13.062 14.236 1.00 87.44 311 GLU A C 1
ATOM 2478 O O . GLU A 1 311 ? 3.801 12.089 13.748 1.00 87.44 311 GLU A O 1
ATOM 2483 N N . ILE A 1 312 ? 1.926 13.051 14.529 1.00 91.06 312 ILE A N 1
ATOM 2484 C CA . ILE A 1 312 ? 1.074 11.906 14.208 1.00 91.06 312 ILE A CA 1
ATOM 2485 C C . ILE A 1 312 ? 0.846 11.840 12.703 1.00 91.06 312 ILE A C 1
ATOM 2487 O O . ILE A 1 312 ? 0.952 10.762 12.130 1.00 91.06 312 ILE A O 1
ATOM 2491 N N . VAL A 1 313 ? 0.584 12.973 12.047 1.00 91.31 313 VAL A N 1
ATOM 2492 C CA . VAL A 1 313 ? 0.454 13.022 10.579 1.00 91.31 313 VAL A CA 1
ATOM 2493 C C . VAL A 1 313 ? 1.733 12.514 9.928 1.00 91.31 313 VAL A C 1
ATOM 2495 O O . VAL A 1 313 ? 1.687 11.695 9.015 1.00 91.31 313 VAL A O 1
ATOM 2498 N N . ALA A 1 314 ? 2.874 12.946 10.451 1.00 88.25 314 ALA A N 1
ATOM 2499 C CA . ALA A 1 314 ? 4.168 12.580 9.916 1.00 88.25 314 ALA A CA 1
ATOM 2500 C C . ALA A 1 314 ? 4.575 11.123 10.242 1.00 88.25 314 ALA A C 1
ATOM 2502 O O . ALA A 1 314 ? 5.368 10.534 9.510 1.00 88.25 314 ALA A O 1
ATOM 2503 N N . LEU A 1 315 ? 4.034 10.527 11.314 1.00 90.69 315 LEU A N 1
ATOM 2504 C CA . LEU A 1 315 ? 4.106 9.084 11.576 1.00 90.69 315 LEU A CA 1
ATOM 2505 C C . LEU A 1 315 ? 3.247 8.301 10.576 1.00 90.69 315 LEU A C 1
ATOM 2507 O O . LEU A 1 315 ? 3.702 7.290 10.058 1.00 90.69 315 LEU A O 1
ATOM 2511 N N . ILE A 1 316 ? 2.016 8.745 10.302 1.00 93.06 316 ILE A N 1
ATOM 2512 C CA . ILE A 1 316 ? 1.137 8.071 9.333 1.00 93.06 316 ILE A CA 1
ATOM 2513 C C . ILE A 1 316 ? 1.766 8.112 7.938 1.00 93.06 316 ILE A C 1
ATOM 2515 O O . ILE A 1 316 ? 1.768 7.099 7.246 1.00 93.06 316 ILE A O 1
ATOM 2519 N N . ASP A 1 317 ? 2.332 9.257 7.553 1.00 92.88 317 ASP A N 1
ATOM 2520 C CA . ASP A 1 317 ? 3.071 9.410 6.299 1.00 92.88 317 ASP A CA 1
ATOM 2521 C C . ASP A 1 317 ? 4.235 8.413 6.203 1.00 92.88 317 ASP A C 1
ATOM 2523 O O . ASP A 1 317 ? 4.371 7.740 5.187 1.00 92.88 317 ASP A O 1
ATOM 2527 N N . GLU A 1 318 ? 4.998 8.242 7.293 1.00 91.31 318 GLU A N 1
ATOM 2528 C CA . GLU A 1 318 ? 6.073 7.246 7.374 1.00 91.31 318 GLU A CA 1
ATOM 2529 C C . GLU A 1 318 ? 5.546 5.814 7.241 1.00 91.31 318 GLU A C 1
ATOM 2531 O O . GLU A 1 318 ? 6.134 5.017 6.518 1.00 91.31 318 GLU A O 1
ATOM 2536 N N . ILE A 1 319 ? 4.431 5.474 7.896 1.00 93.62 319 ILE A N 1
ATOM 2537 C CA . ILE A 1 319 ? 3.826 4.137 7.791 1.00 93.62 319 ILE A CA 1
ATOM 2538 C C . ILE A 1 319 ? 3.405 3.852 6.346 1.00 93.62 319 ILE A C 1
ATOM 2540 O O . ILE A 1 319 ? 3.700 2.777 5.834 1.00 93.62 319 ILE A O 1
ATOM 2544 N N . LEU A 1 320 ? 2.751 4.809 5.678 1.00 94.50 320 LEU A N 1
ATOM 2545 C CA . LEU A 1 320 ? 2.363 4.673 4.270 1.00 94.50 320 LEU A CA 1
ATOM 2546 C C . LEU A 1 320 ? 3.587 4.604 3.347 1.00 94.50 320 LEU A C 1
ATOM 2548 O O . LEU A 1 320 ? 3.600 3.831 2.392 1.00 94.50 320 LEU A O 1
ATOM 2552 N N . GLY A 1 321 ? 4.627 5.383 3.645 1.00 92.88 321 GLY A N 1
ATOM 2553 C CA . GLY A 1 321 ? 5.896 5.363 2.928 1.00 92.88 321 GLY A CA 1
ATOM 2554 C C . GLY A 1 321 ? 6.676 4.060 3.105 1.00 92.88 321 GLY A C 1
ATOM 2555 O O . GLY A 1 321 ? 7.390 3.670 2.183 1.00 92.88 321 GLY A O 1
ATOM 2556 N N . ASP A 1 322 ? 6.522 3.370 4.234 1.00 93.00 322 ASP A N 1
ATOM 2557 C CA . ASP A 1 322 ? 7.165 2.088 4.556 1.00 93.00 322 ASP A CA 1
ATOM 2558 C C . ASP A 1 322 ? 6.321 0.864 4.124 1.00 93.00 322 ASP A C 1
ATOM 2560 O O . ASP A 1 322 ? 6.755 -0.272 4.321 1.00 93.00 322 ASP A O 1
ATOM 2564 N N . LEU A 1 323 ? 5.154 1.065 3.496 1.00 95.12 323 LEU A N 1
ATOM 2565 C CA . LEU A 1 323 ? 4.364 -0.025 2.915 1.00 95.12 323 LEU A CA 1
ATOM 2566 C C . LEU A 1 323 ? 5.170 -0.810 1.853 1.00 95.12 323 LEU A C 1
ATOM 2568 O O . LEU A 1 323 ? 5.920 -0.191 1.088 1.00 95.12 323 LEU A O 1
ATOM 2572 N N . PRO A 1 324 ? 5.003 -2.146 1.746 1.00 95.56 324 PRO A N 1
ATOM 2573 C CA . PRO A 1 324 ? 5.757 -2.982 0.808 1.00 95.56 324 PRO A CA 1
ATOM 2574 C C . PRO A 1 324 ? 5.765 -2.479 -0.642 1.00 95.56 324 PRO A C 1
ATOM 2576 O O . PRO A 1 324 ? 6.821 -2.460 -1.269 1.00 95.56 324 PRO A O 1
ATOM 2579 N N . THR A 1 325 ? 4.642 -1.986 -1.171 1.00 95.06 325 THR A N 1
ATOM 2580 C CA . THR A 1 325 ? 4.586 -1.389 -2.517 1.00 95.06 325 THR A CA 1
ATOM 2581 C C . THR A 1 325 ? 5.482 -0.152 -2.640 1.00 95.06 325 THR A C 1
ATOM 2583 O O . THR A 1 325 ? 6.181 0.021 -3.640 1.00 95.06 325 THR A O 1
ATOM 2586 N N . ALA A 1 326 ? 5.477 0.730 -1.638 1.00 93.81 326 ALA A N 1
ATOM 2587 C CA . ALA A 1 326 ? 6.301 1.937 -1.642 1.00 93.81 326 ALA A CA 1
ATOM 2588 C C . ALA A 1 326 ? 7.799 1.598 -1.523 1.00 93.81 326 ALA A C 1
ATOM 2590 O O . ALA A 1 326 ? 8.636 2.229 -2.177 1.00 93.81 326 ALA A O 1
ATOM 2591 N N . VAL A 1 327 ? 8.137 0.569 -0.738 1.00 94.19 327 VAL A N 1
ATOM 2592 C CA . VAL A 1 327 ? 9.496 0.012 -0.638 1.00 94.19 327 VAL A CA 1
ATOM 2593 C C . VAL A 1 327 ? 9.941 -0.586 -1.975 1.00 94.19 327 VAL A C 1
ATOM 2595 O O . VAL A 1 327 ? 10.987 -0.184 -2.487 1.00 94.19 327 VAL A O 1
ATOM 2598 N N . ALA A 1 328 ? 9.125 -1.449 -2.587 1.00 94.56 328 ALA A N 1
ATOM 2599 C CA . ALA A 1 328 ? 9.361 -2.028 -3.911 1.00 94.56 328 ALA A CA 1
ATOM 2600 C C . ALA A 1 328 ? 9.649 -0.941 -4.956 1.00 94.56 328 ALA A C 1
ATOM 2602 O O . ALA A 1 328 ? 10.599 -1.023 -5.739 1.00 94.56 328 ALA A O 1
ATOM 2603 N N . TYR A 1 329 ? 8.867 0.138 -4.934 1.00 91.12 329 TYR A N 1
ATOM 2604 C CA . TYR A 1 329 ? 9.072 1.255 -5.846 1.00 91.12 329 TYR A CA 1
ATOM 2605 C C . TYR A 1 329 ? 10.463 1.895 -5.682 1.00 91.12 329 TYR A C 1
ATOM 2607 O O . TYR A 1 329 ? 11.149 2.153 -6.673 1.00 91.12 329 TYR A O 1
ATOM 2615 N N . ARG A 1 330 ? 10.928 2.113 -4.444 1.00 90.56 330 ARG A N 1
ATOM 2616 C CA . ARG A 1 330 ? 12.286 2.626 -4.178 1.00 90.56 330 ARG A CA 1
ATOM 2617 C C . ARG A 1 330 ? 13.374 1.631 -4.587 1.00 90.56 330 ARG A C 1
ATOM 2619 O O . ARG A 1 330 ? 14.357 2.032 -5.216 1.00 90.56 330 ARG A O 1
ATOM 2626 N N . ASN A 1 331 ? 13.196 0.347 -4.276 1.00 92.06 331 ASN A N 1
ATOM 2627 C CA . ASN A 1 331 ? 14.167 -0.710 -4.577 1.00 92.06 331 ASN A CA 1
ATOM 2628 C C . ASN A 1 331 ? 14.373 -0.905 -6.088 1.00 92.06 331 ASN A C 1
ATOM 2630 O O . ASN A 1 331 ? 15.470 -1.265 -6.523 1.00 92.06 331 ASN A O 1
ATOM 2634 N N . ARG A 1 332 ? 13.387 -0.542 -6.918 1.00 90.06 332 ARG A N 1
ATOM 2635 C CA . ARG A 1 332 ? 13.509 -0.531 -8.386 1.00 90.06 332 ARG A CA 1
ATOM 2636 C C . ARG A 1 332 ? 14.731 0.251 -8.878 1.00 90.06 332 ARG A C 1
ATOM 2638 O O . ARG A 1 332 ? 15.404 -0.180 -9.815 1.00 90.06 332 ARG A O 1
ATOM 2645 N N . LEU A 1 333 ? 15.065 1.371 -8.232 1.00 86.81 333 LEU A N 1
ATOM 2646 C CA . LEU A 1 333 ? 16.259 2.150 -8.578 1.00 86.81 333 LEU A CA 1
ATOM 2647 C C . LEU A 1 333 ? 17.562 1.421 -8.227 1.00 86.81 333 LEU A C 1
ATOM 2649 O O . LEU A 1 333 ? 18.562 1.590 -8.926 1.00 86.81 333 LEU A O 1
ATOM 2653 N N . ASN A 1 334 ? 17.571 0.607 -7.171 1.00 87.50 334 ASN A N 1
ATOM 2654 C CA . ASN A 1 334 ? 18.744 -0.175 -6.776 1.00 87.50 334 ASN A CA 1
ATOM 2655 C C . ASN A 1 334 ? 19.030 -1.287 -7.791 1.00 87.50 334 ASN A C 1
ATOM 2657 O O . ASN A 1 334 ? 20.181 -1.447 -8.213 1.00 87.50 334 ASN A O 1
ATOM 2661 N N . LEU A 1 335 ? 17.984 -1.988 -8.245 1.00 91.00 335 LEU A N 1
ATOM 2662 C CA . LEU A 1 335 ? 18.086 -2.967 -9.333 1.00 91.00 335 LEU A CA 1
ATOM 2663 C C . LEU A 1 335 ? 18.624 -2.310 -10.607 1.00 91.00 335 LEU A C 1
ATOM 2665 O O . LEU A 1 335 ? 19.584 -2.794 -11.208 1.00 91.00 335 LEU A O 1
ATOM 2669 N N . PHE A 1 336 ? 18.079 -1.147 -10.968 1.00 89.62 336 PHE A N 1
ATOM 2670 C CA . PHE A 1 336 ? 18.542 -0.388 -12.125 1.00 89.62 336 PHE A CA 1
ATOM 2671 C C . PHE A 1 336 ? 20.030 -0.007 -12.037 1.00 89.62 336 PHE A C 1
ATOM 2673 O O . PHE A 1 336 ? 20.790 -0.219 -12.984 1.00 89.62 336 PHE A O 1
ATOM 2680 N N . ASN A 1 337 ? 20.474 0.519 -10.891 1.00 87.88 337 ASN A N 1
ATOM 2681 C CA . ASN A 1 337 ? 21.878 0.886 -10.682 1.00 87.88 337 ASN A CA 1
ATOM 2682 C C . ASN A 1 337 ? 22.804 -0.330 -10.806 1.00 87.88 337 ASN A C 1
ATOM 2684 O O . ASN A 1 337 ? 23.880 -0.231 -11.402 1.00 87.88 337 ASN A O 1
ATOM 2688 N N . THR A 1 338 ? 22.383 -1.475 -10.268 1.00 87.50 338 THR A N 1
ATOM 2689 C CA . THR A 1 338 ? 23.133 -2.734 -10.358 1.00 87.50 338 THR A CA 1
ATOM 2690 C C . THR A 1 338 ? 23.268 -3.187 -11.811 1.00 87.50 338 THR A C 1
ATOM 2692 O O . THR A 1 338 ? 24.363 -3.561 -12.236 1.00 87.50 338 THR A O 1
ATOM 2695 N N . PHE A 1 339 ? 22.192 -3.077 -12.593 1.00 88.00 339 PHE A N 1
ATOM 2696 C CA . PHE A 1 339 ? 22.168 -3.430 -14.010 1.00 88.00 339 PHE A CA 1
ATOM 2697 C C . PHE A 1 339 ? 23.115 -2.557 -14.853 1.00 88.00 339 PHE A C 1
ATOM 2699 O O . PHE A 1 339 ? 24.006 -3.082 -15.528 1.00 88.00 339 PHE A O 1
ATOM 2706 N N . ILE A 1 340 ? 22.989 -1.226 -14.759 1.00 85.69 340 ILE A N 1
ATOM 2707 C CA . ILE A 1 340 ? 23.807 -0.273 -15.538 1.00 85.69 340 ILE A CA 1
ATOM 2708 C C . ILE A 1 340 ? 25.295 -0.364 -15.189 1.00 85.69 340 ILE A C 1
ATOM 2710 O O . ILE A 1 340 ? 26.142 -0.152 -16.052 1.00 85.69 340 ILE A O 1
ATOM 2714 N N . SER A 1 341 ? 25.631 -0.719 -13.948 1.00 84.19 341 SER A N 1
ATOM 2715 C CA . SER A 1 341 ? 27.026 -0.853 -13.507 1.00 84.19 341 SER A CA 1
ATOM 2716 C C . SER A 1 341 ? 27.731 -2.106 -14.053 1.00 84.19 341 SER A C 1
ATOM 2718 O O . SER A 1 341 ? 28.902 -2.335 -13.744 1.00 84.19 341 SER A O 1
ATOM 2720 N N . SER A 1 342 ? 27.046 -2.954 -14.827 1.00 79.75 3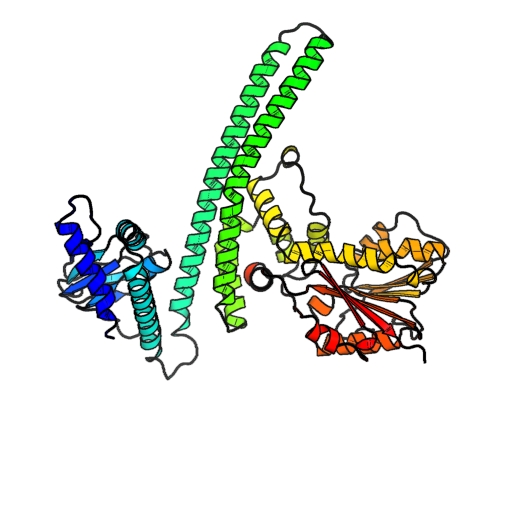42 SER A N 1
ATOM 2721 C CA . SER A 1 342 ? 27.641 -4.164 -15.390 1.00 79.75 342 SER A CA 1
ATOM 2722 C C . SER A 1 342 ? 28.552 -3.858 -16.590 1.00 79.75 342 SER A C 1
ATOM 2724 O O . SER A 1 342 ? 28.222 -3.046 -17.451 1.00 79.75 342 SER A O 1
ATOM 2726 N N . GLN A 1 343 ? 29.678 -4.581 -16.708 1.00 71.94 343 GLN A N 1
ATOM 2727 C CA . GLN A 1 343 ? 30.657 -4.407 -17.804 1.00 71.94 343 GLN A CA 1
ATOM 2728 C C . GLN A 1 343 ? 30.064 -4.585 -19.216 1.00 71.94 343 GLN A C 1
ATOM 2730 O O . GLN A 1 343 ? 30.685 -4.219 -20.212 1.00 71.94 343 GLN A O 1
ATOM 2735 N N . ARG A 1 344 ? 28.856 -5.155 -19.332 1.00 77.38 344 ARG A N 1
ATOM 2736 C CA . ARG A 1 344 ? 28.147 -5.313 -20.610 1.00 77.38 344 ARG A CA 1
ATOM 2737 C C . ARG A 1 344 ? 27.806 -3.971 -21.255 1.00 77.38 344 ARG A C 1
ATOM 2739 O O . ARG A 1 344 ? 27.689 -3.910 -22.477 1.00 77.38 344 ARG A O 1
ATOM 2746 N N . HIS A 1 345 ? 27.701 -2.907 -20.462 1.00 81.38 345 HIS A N 1
ATOM 2747 C CA . HIS A 1 345 ? 27.280 -1.593 -20.935 1.00 81.38 345 HIS A CA 1
ATOM 2748 C C . HIS A 1 345 ? 28.431 -0.609 -21.168 1.00 81.38 345 HIS A C 1
ATOM 2750 O O . HIS A 1 345 ? 28.170 0.511 -21.606 1.00 81.38 345 HIS A O 1
ATOM 2756 N N . ASP A 1 346 ? 29.690 -1.030 -20.995 1.00 81.56 346 ASP A N 1
ATOM 2757 C CA . ASP A 1 346 ? 30.878 -0.175 -21.145 1.00 81.56 346 ASP A CA 1
ATOM 2758 C C . ASP A 1 346 ? 30.983 0.495 -22.525 1.00 81.56 346 ASP A C 1
ATOM 2760 O O . ASP A 1 346 ? 31.596 1.547 -22.644 1.00 81.56 346 ASP A O 1
ATOM 2764 N N . ASN A 1 347 ? 30.371 -0.077 -23.569 1.00 86.06 347 ASN A N 1
ATOM 2765 C CA . ASN A 1 347 ? 30.383 0.462 -24.936 1.00 86.06 347 ASN A CA 1
ATOM 2766 C C . ASN A 1 347 ? 29.034 1.041 -25.393 1.00 86.06 347 ASN A C 1
ATOM 2768 O O . ASN A 1 347 ? 28.862 1.308 -26.582 1.00 86.06 347 ASN A O 1
ATOM 2772 N N . THR A 1 348 ? 28.075 1.216 -24.484 1.00 91.94 348 THR A N 1
ATOM 2773 C CA . THR A 1 348 ? 26.743 1.748 -24.804 1.00 91.94 348 THR A CA 1
ATOM 2774 C C . THR A 1 348 ? 26.850 3.208 -25.240 1.00 91.94 348 THR A C 1
ATOM 2776 O O . THR A 1 348 ? 27.478 4.021 -24.552 1.00 91.94 348 THR A O 1
ATOM 2779 N N . ARG A 1 349 ? 26.245 3.547 -26.383 1.00 93.00 349 ARG A N 1
ATOM 2780 C CA . ARG A 1 349 ? 26.276 4.887 -26.988 1.00 93.00 349 ARG A CA 1
ATOM 2781 C C . ARG A 1 349 ? 24.909 5.403 -27.405 1.00 93.00 349 ARG A C 1
ATOM 2783 O O . ARG A 1 349 ? 24.751 6.613 -27.455 1.00 93.00 349 ARG A O 1
ATOM 2790 N N . LYS A 1 350 ? 23.935 4.552 -27.716 1.00 94.19 350 LYS A N 1
ATOM 2791 C CA . LYS A 1 350 ? 22.595 4.964 -28.146 1.00 94.19 350 LYS A CA 1
ATOM 2792 C C . LYS A 1 350 ? 21.538 4.342 -27.244 1.00 94.19 350 LYS A C 1
ATOM 2794 O O . LYS A 1 350 ? 21.307 3.134 -27.306 1.00 94.19 350 LYS A O 1
ATOM 2799 N N . VAL A 1 351 ? 20.908 5.173 -26.415 1.00 94.88 351 VAL A N 1
ATOM 2800 C CA . VAL A 1 351 ? 19.959 4.737 -25.380 1.00 94.88 351 VAL A CA 1
ATOM 2801 C C . VAL A 1 351 ? 18.601 5.394 -25.585 1.00 94.88 351 VAL A C 1
ATOM 2803 O O . VAL A 1 351 ? 18.539 6.595 -25.836 1.00 94.88 351 VAL A O 1
ATOM 2806 N N . ALA A 1 352 ? 17.520 4.632 -25.436 1.00 94.31 352 ALA A N 1
ATOM 2807 C CA . ALA A 1 352 ? 16.181 5.192 -25.262 1.00 94.31 352 ALA A CA 1
ATOM 2808 C C . ALA A 1 352 ? 15.670 4.926 -23.844 1.00 94.31 352 ALA A C 1
ATOM 2810 O O . ALA A 1 352 ? 15.831 3.825 -23.322 1.00 94.31 352 ALA A O 1
ATOM 2811 N N . ILE A 1 353 ? 15.030 5.922 -23.240 1.00 93.31 353 ILE A N 1
ATOM 2812 C CA . ILE A 1 353 ? 14.355 5.827 -21.949 1.00 93.31 353 ILE A CA 1
ATOM 2813 C C . ILE A 1 353 ? 12.894 6.201 -22.168 1.00 93.31 353 ILE A C 1
ATOM 2815 O O . ILE A 1 353 ? 12.584 7.271 -22.692 1.00 93.31 353 ILE A O 1
ATOM 2819 N N . VAL A 1 354 ? 12.002 5.301 -21.785 1.00 92.06 354 VAL A N 1
ATOM 2820 C CA . VAL A 1 354 ? 10.559 5.422 -21.955 1.00 92.06 354 VAL A CA 1
ATOM 2821 C C . VAL A 1 354 ? 9.935 5.475 -20.567 1.00 92.06 354 VAL A C 1
ATOM 2823 O O . VAL A 1 354 ? 10.142 4.555 -19.773 1.00 92.06 354 VAL A O 1
ATOM 2826 N N . ASN A 1 355 ? 9.173 6.539 -20.301 1.00 88.75 355 ASN A N 1
ATOM 2827 C CA . ASN A 1 355 ? 8.510 6.820 -19.024 1.00 88.75 355 ASN A CA 1
ATOM 2828 C C . ASN A 1 355 ? 9.476 7.105 -17.847 1.00 88.75 355 ASN A C 1
ATOM 2830 O O . ASN A 1 355 ? 9.423 6.476 -16.787 1.00 88.75 355 ASN A O 1
ATOM 2834 N N . ASP A 1 356 ? 10.387 8.069 -18.030 1.00 82.62 356 ASP A N 1
ATOM 2835 C CA . ASP A 1 356 ? 11.270 8.579 -16.962 1.00 82.62 356 ASP A CA 1
ATOM 2836 C C . ASP A 1 356 ? 10.688 9.825 -16.282 1.00 82.62 356 ASP A C 1
ATOM 2838 O 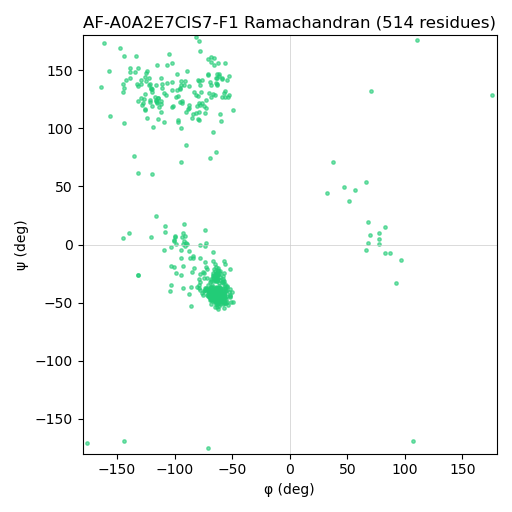O . ASP A 1 356 ? 11.179 10.935 -16.470 1.00 82.62 356 ASP A O 1
ATOM 2842 N N . LEU A 1 357 ? 9.627 9.643 -15.495 1.00 75.62 357 LEU A N 1
ATOM 2843 C CA . LEU A 1 357 ? 8.833 10.736 -14.918 1.00 75.62 357 LEU A CA 1
ATOM 2844 C C . LEU A 1 357 ? 9.621 11.723 -14.038 1.00 75.62 357 LEU A C 1
ATOM 2846 O O . LEU A 1 357 ? 9.222 12.882 -13.928 1.00 75.62 357 LEU A O 1
ATOM 2850 N N . THR A 1 358 ? 10.725 11.300 -13.416 1.00 76.94 358 THR A N 1
ATOM 2851 C CA . THR A 1 358 ? 11.536 12.148 -12.519 1.00 76.94 358 THR A CA 1
ATOM 2852 C C . THR A 1 358 ? 12.890 12.550 -13.106 1.00 76.94 358 THR A C 1
ATOM 2854 O O . THR A 1 358 ? 13.616 13.316 -12.472 1.00 76.94 358 THR A O 1
ATOM 2857 N N . GLY A 1 359 ? 13.255 12.047 -14.291 1.00 83.50 359 GLY A N 1
ATOM 2858 C CA . GLY A 1 359 ? 14.576 12.254 -14.895 1.00 83.50 359 GLY A CA 1
ATOM 2859 C C . GLY A 1 359 ? 15.717 11.528 -14.172 1.00 83.50 359 GLY A C 1
ATOM 2860 O O . GLY A 1 359 ? 16.897 11.768 -14.455 1.00 83.50 359 GLY A O 1
ATOM 2861 N N . ILE A 1 360 ? 15.398 10.664 -13.202 1.00 84.50 360 ILE A N 1
ATOM 2862 C CA . ILE A 1 360 ? 16.400 9.998 -12.370 1.00 84.50 360 ILE A CA 1
ATOM 2863 C C . ILE A 1 360 ? 17.150 8.926 -13.156 1.00 84.50 360 ILE A C 1
ATOM 2865 O O . ILE A 1 360 ? 18.362 8.790 -12.986 1.00 84.50 360 ILE A O 1
ATOM 2869 N N . LEU A 1 361 ? 16.468 8.190 -14.040 1.00 87.56 361 LEU A N 1
ATOM 2870 C CA . LEU A 1 361 ? 17.109 7.160 -14.859 1.00 87.56 361 LEU A CA 1
ATOM 2871 C C . LEU A 1 361 ? 18.047 7.808 -15.867 1.00 87.56 361 LEU A C 1
ATOM 2873 O O . LEU A 1 361 ? 19.200 7.393 -16.002 1.00 87.56 361 LEU A O 1
ATOM 2877 N N . PHE A 1 362 ? 17.596 8.890 -16.492 1.00 89.06 362 PHE A N 1
ATOM 2878 C CA . PHE A 1 362 ? 18.419 9.730 -17.340 1.00 89.06 362 PHE A CA 1
ATOM 2879 C C . PHE A 1 362 ? 19.688 10.192 -16.617 1.00 89.06 362 PHE A C 1
ATOM 2881 O O . PHE A 1 362 ? 20.789 9.941 -17.108 1.00 89.06 362 PHE A O 1
ATOM 2888 N N . ALA A 1 363 ? 19.568 10.764 -15.415 1.00 87.50 363 ALA A N 1
ATOM 2889 C CA . ALA A 1 363 ? 20.717 11.216 -14.628 1.00 87.50 363 ALA A CA 1
ATOM 2890 C C . ALA A 1 363 ? 21.700 10.085 -14.265 1.00 87.50 363 ALA A C 1
ATOM 2892 O O .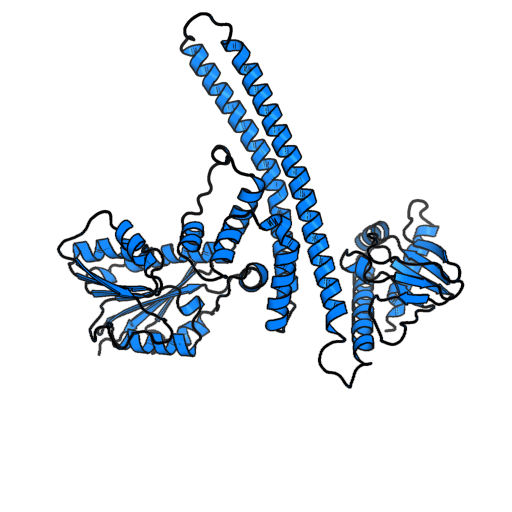 ALA A 1 363 ? 22.902 10.327 -14.144 1.00 87.50 363 ALA A O 1
ATOM 2893 N N . ARG A 1 364 ? 21.216 8.845 -14.107 1.00 87.25 364 ARG A N 1
ATOM 2894 C CA . ARG A 1 364 ? 22.047 7.661 -13.812 1.00 87.25 364 ARG A CA 1
ATOM 2895 C C . ARG A 1 364 ? 22.764 7.102 -15.039 1.00 87.25 364 ARG A C 1
ATOM 2897 O O . ARG A 1 364 ? 23.893 6.640 -14.913 1.00 87.25 364 ARG A O 1
ATOM 2904 N N . ILE A 1 365 ? 22.146 7.166 -16.215 1.00 88.88 365 ILE A N 1
ATOM 2905 C CA . ILE A 1 365 ? 22.740 6.711 -17.486 1.00 88.88 365 ILE A CA 1
ATOM 2906 C C . ILE A 1 365 ? 23.733 7.734 -18.028 1.00 88.88 365 ILE A C 1
ATOM 2908 O O . ILE A 1 365 ? 24.724 7.383 -18.669 1.00 88.88 365 ILE A O 1
ATOM 2912 N N . TYR A 1 366 ? 23.474 9.013 -17.774 1.00 89.44 366 TYR A N 1
ATOM 2913 C CA . TYR A 1 366 ? 24.207 10.115 -18.373 1.00 89.44 366 TYR A CA 1
ATOM 2914 C C . TYR A 1 366 ? 25.742 10.033 -18.238 1.00 89.44 366 TYR A C 1
ATOM 2916 O O . TYR A 1 366 ? 26.427 10.243 -19.243 1.00 89.44 366 TYR A O 1
ATOM 2924 N N . PRO A 1 367 ? 26.328 9.672 -17.074 1.00 88.88 367 PRO A N 1
ATOM 2925 C CA . PRO A 1 367 ? 27.779 9.540 -16.934 1.00 88.88 367 PRO A CA 1
ATOM 2926 C C . PRO A 1 367 ? 28.401 8.512 -17.888 1.00 88.88 367 PRO A C 1
ATOM 2928 O O . PRO A 1 367 ? 29.472 8.764 -18.439 1.00 88.88 367 PRO A O 1
ATOM 2931 N N . MET A 1 368 ? 27.724 7.385 -18.128 1.00 89.12 368 MET A N 1
ATOM 2932 C CA . MET A 1 368 ? 28.183 6.350 -19.063 1.00 89.12 368 MET A CA 1
ATOM 2933 C C . MET A 1 368 ? 28.248 6.901 -20.496 1.00 89.12 368 MET A C 1
ATOM 2935 O O . MET A 1 368 ? 29.249 6.725 -21.192 1.00 89.12 368 MET A O 1
ATOM 2939 N N . LEU A 1 369 ? 27.223 7.642 -20.925 1.00 91.50 369 LEU A N 1
ATOM 2940 C CA . LEU A 1 369 ? 27.202 8.272 -22.249 1.00 91.50 369 LEU A CA 1
ATOM 2941 C C . LEU A 1 369 ? 28.228 9.400 -22.379 1.00 91.50 369 LEU A C 1
ATOM 2943 O O . LEU A 1 369 ? 28.845 9.541 -23.433 1.00 91.50 369 LEU A O 1
ATOM 2947 N N . ALA A 1 370 ? 28.454 10.173 -21.316 1.00 90.25 370 ALA A N 1
ATOM 2948 C CA . ALA A 1 370 ? 29.465 11.228 -21.299 1.00 90.25 370 ALA A CA 1
ATOM 2949 C C . ALA A 1 370 ? 30.888 10.677 -21.509 1.00 90.25 370 ALA A C 1
ATOM 2951 O O . ALA A 1 370 ? 31.693 11.315 -22.191 1.00 90.25 370 ALA A O 1
ATOM 2952 N N . ILE A 1 371 ? 31.188 9.483 -20.981 1.00 89.00 371 ILE A N 1
ATOM 2953 C CA . ILE A 1 371 ? 32.475 8.795 -21.182 1.00 89.00 371 ILE A CA 1
ATOM 2954 C C . ILE A 1 371 ? 32.623 8.319 -22.634 1.00 89.00 371 ILE A C 1
ATOM 2956 O O . ILE A 1 371 ? 33.657 8.558 -23.260 1.00 89.00 371 ILE A O 1
ATOM 2960 N N . ASN A 1 372 ? 31.592 7.676 -23.184 1.00 88.44 372 ASN A N 1
ATOM 2961 C CA . ASN A 1 372 ? 31.673 7.013 -24.489 1.00 88.44 372 ASN A CA 1
ATOM 2962 C C . ASN A 1 372 ? 31.426 7.937 -25.689 1.00 88.44 372 ASN A C 1
ATOM 2964 O O . ASN A 1 372 ? 31.872 7.636 -26.801 1.00 88.44 372 ASN A O 1
ATOM 2968 N N . GLY A 1 373 ? 30.714 9.044 -25.470 1.00 91.50 373 GLY A N 1
ATOM 2969 C CA . GLY A 1 373 ? 30.057 9.821 -26.517 1.00 91.50 373 GLY A CA 1
ATOM 2970 C C . GLY A 1 373 ? 28.856 9.067 -27.092 1.00 91.50 373 GLY A C 1
ATOM 2971 O O . GLY A 1 373 ? 28.952 7.885 -27.428 1.00 91.50 373 GLY A O 1
ATOM 2972 N N . GLY A 1 374 ? 27.712 9.737 -27.220 1.00 93.00 374 GLY A N 1
ATOM 2973 C CA . GLY A 1 374 ? 26.476 9.031 -27.538 1.00 93.00 374 GLY A CA 1
ATOM 2974 C C . GLY A 1 374 ? 25.246 9.901 -27.750 1.00 93.00 374 GLY A C 1
ATOM 2975 O O . GLY A 1 374 ? 25.322 11.125 -27.835 1.00 93.00 374 GLY A O 1
ATOM 2976 N N . GLU A 1 375 ? 24.101 9.240 -27.847 1.00 93.19 375 GLU A N 1
ATOM 2977 C CA . GLU A 1 375 ? 22.782 9.834 -28.004 1.00 93.19 375 GLU A CA 1
ATOM 2978 C C . GLU A 1 375 ? 21.810 9.196 -27.011 1.00 93.19 375 GLU A C 1
ATOM 2980 O O . GLU A 1 375 ? 21.792 7.975 -26.831 1.00 93.19 375 GLU A O 1
ATOM 2985 N N . VAL A 1 376 ? 20.993 10.029 -26.377 1.00 92.31 376 VAL A N 1
ATOM 2986 C CA . VAL A 1 376 ? 19.942 9.601 -25.454 1.00 92.31 376 VAL A CA 1
ATOM 2987 C C . VAL A 1 376 ? 18.611 10.185 -25.886 1.00 92.31 376 VAL A C 1
ATOM 2989 O O . VAL A 1 376 ? 18.503 11.384 -26.146 1.00 92.31 376 VAL A O 1
ATOM 2992 N N . PHE A 1 377 ? 17.617 9.313 -25.975 1.00 92.31 377 PHE A N 1
ATOM 2993 C CA . PHE A 1 377 ? 16.248 9.633 -26.347 1.00 92.31 377 PHE A CA 1
ATOM 2994 C C . PHE A 1 377 ? 15.369 9.431 -25.119 1.00 92.31 377 PHE A C 1
ATOM 2996 O O . PHE A 1 377 ? 15.384 8.350 -24.534 1.00 92.31 377 PHE A O 1
ATOM 3003 N N . VAL A 1 378 ? 14.634 10.456 -24.709 1.00 91.00 378 VAL A N 1
ATOM 3004 C CA . VAL A 1 378 ? 13.762 10.418 -23.531 1.00 91.00 378 VAL A CA 1
ATOM 3005 C C . VAL A 1 378 ? 12.333 10.690 -23.973 1.00 91.00 378 VAL A C 1
ATOM 3007 O O . VAL A 1 378 ? 12.036 11.760 -24.505 1.00 91.00 378 VAL A O 1
ATOM 3010 N N . TYR A 1 379 ? 11.468 9.708 -23.735 1.00 90.19 379 TYR A N 1
ATOM 3011 C CA . TYR A 1 379 ? 10.054 9.723 -24.090 1.00 90.19 379 TYR A CA 1
ATOM 3012 C C . TYR A 1 379 ? 9.200 9.785 -22.823 1.00 90.19 379 TYR A C 1
ATOM 3014 O O . TYR A 1 379 ? 9.281 8.880 -21.987 1.00 90.19 379 TYR A O 1
ATOM 3022 N N . VAL A 1 380 ? 8.378 10.825 -22.685 1.00 88.44 380 VAL A N 1
ATOM 3023 C CA . VAL A 1 380 ? 7.515 11.066 -21.507 1.00 88.44 380 VAL A CA 1
ATOM 3024 C C . VAL A 1 380 ? 6.137 11.558 -21.942 1.00 88.44 380 VAL A C 1
ATOM 3026 O O . VAL A 1 380 ? 6.008 12.174 -22.999 1.00 88.44 380 VAL A O 1
ATOM 3029 N N . ASP A 1 381 ? 5.114 11.289 -21.140 1.00 86.00 381 ASP A N 1
ATOM 3030 C CA . ASP A 1 381 ? 3.725 11.723 -21.349 1.00 86.00 381 ASP A CA 1
ATOM 3031 C C . ASP A 1 381 ? 3.332 12.952 -20.511 1.00 86.00 381 ASP A C 1
ATOM 3033 O O . ASP A 1 381 ? 2.197 13.423 -20.587 1.00 86.00 381 ASP A O 1
ATOM 3037 N N . ASP A 1 382 ? 4.292 13.523 -19.778 1.00 82.94 382 ASP A N 1
ATOM 3038 C CA . ASP A 1 382 ? 4.178 14.787 -19.054 1.00 82.94 382 ASP A CA 1
ATOM 3039 C C . ASP A 1 382 ? 5.311 15.738 -19.479 1.00 82.94 382 ASP A C 1
ATOM 3041 O O . ASP A 1 382 ? 6.493 15.484 -19.244 1.00 82.94 382 ASP A O 1
ATOM 3045 N N . GLU A 1 383 ? 4.967 16.868 -20.106 1.00 81.56 383 GLU A N 1
ATOM 3046 C CA . GLU A 1 383 ? 5.957 17.870 -20.526 1.00 81.56 383 GLU A CA 1
ATOM 3047 C C . GLU A 1 383 ? 6.711 18.490 -19.339 1.00 81.56 383 GLU A C 1
ATOM 3049 O O . GLU A 1 383 ? 7.853 18.943 -19.494 1.00 81.56 383 GLU A O 1
ATOM 3054 N N . THR A 1 384 ? 6.114 18.513 -18.141 1.00 81.50 384 THR A N 1
ATOM 3055 C CA . THR A 1 384 ? 6.769 19.079 -16.956 1.00 81.50 384 THR A CA 1
ATOM 3056 C C . THR A 1 384 ? 8.012 18.279 -16.570 1.00 81.50 384 THR A C 1
ATOM 3058 O O . THR A 1 384 ? 9.005 18.876 -16.140 1.00 81.50 384 THR A O 1
ATOM 3061 N N . THR A 1 385 ? 8.031 16.970 -16.842 1.00 82.31 385 THR A N 1
ATOM 3062 C CA . THR A 1 385 ? 9.167 16.071 -16.603 1.00 82.31 385 THR A CA 1
ATOM 3063 C C . THR A 1 385 ? 10.444 16.513 -17.317 1.00 82.31 385 THR A C 1
ATOM 3065 O O . THR A 1 385 ? 11.538 16.329 -16.774 1.00 82.31 385 THR A O 1
ATOM 3068 N N . PHE A 1 386 ? 10.359 17.168 -18.481 1.00 81.69 386 PHE A N 1
ATOM 3069 C CA . PHE A 1 386 ? 11.556 17.671 -19.170 1.00 81.69 386 PHE A CA 1
ATOM 3070 C C . PHE A 1 386 ? 12.310 18.707 -18.341 1.00 81.69 386 PHE A C 1
ATOM 3072 O O . PHE A 1 386 ? 13.539 18.693 -18.311 1.00 81.69 386 PHE A O 1
ATOM 3079 N N . SER A 1 387 ? 11.588 19.564 -17.614 1.00 80.25 387 SER A N 1
ATOM 3080 C CA . SER A 1 387 ? 12.211 20.570 -16.747 1.00 80.25 387 SER A CA 1
ATOM 3081 C C . SER A 1 387 ? 13.016 19.909 -15.628 1.00 80.25 387 SER A C 1
ATOM 3083 O O . SER A 1 387 ? 14.137 20.320 -15.348 1.00 80.25 387 SER A O 1
ATOM 3085 N N . TYR A 1 388 ? 12.487 18.841 -15.031 1.00 78.38 388 TYR A N 1
ATOM 3086 C CA . TYR A 1 388 ? 13.165 18.103 -13.962 1.00 78.38 388 TYR A CA 1
ATOM 3087 C C . TYR A 1 388 ? 14.328 17.258 -14.472 1.00 78.38 388 TYR A C 1
ATOM 3089 O O . TYR A 1 388 ? 15.379 17.197 -13.831 1.00 78.38 388 TYR A O 1
ATOM 3097 N N . THR A 1 389 ? 14.169 16.660 -15.650 1.00 77.12 389 THR A N 1
ATOM 3098 C CA . THR A 1 389 ? 15.239 15.917 -16.320 1.00 77.12 389 THR A CA 1
ATOM 3099 C C . THR A 1 389 ? 16.419 16.836 -16.630 1.00 77.12 389 THR A C 1
ATOM 3101 O O . THR A 1 389 ? 17.568 16.494 -16.353 1.00 77.12 389 THR A O 1
ATOM 3104 N N . GLU A 1 390 ? 16.140 18.051 -17.103 1.00 74.00 390 GLU A N 1
ATOM 3105 C CA . GLU A 1 390 ? 17.151 19.085 -17.315 1.00 74.00 390 GLU A CA 1
ATOM 3106 C C . GLU A 1 390 ? 17.774 19.584 -16.004 1.00 74.00 390 GLU A C 1
ATOM 3108 O O . GLU A 1 390 ? 18.996 19.696 -15.910 1.00 74.00 390 GLU A O 1
ATOM 3113 N N . CYS A 1 391 ? 16.975 19.821 -14.958 1.00 75.06 391 CYS A N 1
ATOM 3114 C CA . CYS A 1 391 ? 17.489 20.198 -13.635 1.00 75.06 391 CYS A CA 1
ATOM 3115 C C . CYS A 1 391 ? 18.373 19.116 -12.994 1.00 75.06 391 CYS A C 1
ATOM 3117 O O . CYS A 1 391 ? 19.242 19.443 -12.185 1.00 75.06 391 CYS A O 1
ATOM 3119 N N . SER A 1 392 ? 18.172 17.846 -13.349 1.00 69.69 392 SER A N 1
ATOM 3120 C CA . SER A 1 392 ? 18.966 16.725 -12.836 1.00 69.69 392 SER A CA 1
ATOM 3121 C C . SER A 1 392 ? 20.381 16.676 -13.430 1.00 69.69 392 SER A C 1
ATOM 3123 O O . SER A 1 392 ? 21.262 16.014 -12.876 1.00 69.69 392 SER A O 1
ATOM 3125 N N . LEU A 1 393 ? 20.644 17.405 -14.523 1.00 73.81 393 LEU A N 1
ATOM 3126 C CA . LEU A 1 393 ? 21.982 17.543 -15.094 1.00 73.81 393 LEU A CA 1
ATOM 3127 C C . LEU A 1 393 ? 22.764 18.656 -14.404 1.00 73.81 393 LEU A C 1
ATOM 3129 O O . LEU A 1 393 ? 22.558 19.843 -14.645 1.00 73.81 393 LEU A O 1
ATOM 3133 N N . THR A 1 394 ? 23.767 18.272 -13.624 1.00 67.62 394 THR A N 1
ATOM 3134 C CA . THR A 1 394 ? 24.730 19.231 -13.065 1.00 67.62 394 THR A CA 1
ATOM 3135 C C . THR A 1 394 ? 25.785 19.669 -14.086 1.00 67.62 394 THR A C 1
ATOM 3137 O O . THR A 1 394 ? 26.336 20.764 -13.968 1.00 67.62 394 THR A O 1
ATOM 3140 N N . VAL A 1 395 ? 26.068 18.846 -15.105 1.00 71.06 395 VAL A N 1
ATOM 3141 C CA . VAL A 1 395 ? 27.062 19.115 -16.157 1.00 71.06 395 VAL A CA 1
ATOM 3142 C C . VAL A 1 395 ? 26.578 18.566 -17.499 1.00 71.06 395 VAL A C 1
ATOM 3144 O O . VAL A 1 395 ? 26.144 17.420 -17.591 1.00 71.06 395 VAL A O 1
ATOM 3147 N N . ARG A 1 396 ? 26.713 19.361 -18.571 1.00 79.06 396 ARG A N 1
ATOM 3148 C CA . ARG A 1 396 ? 26.463 18.908 -19.947 1.00 79.06 396 ARG A CA 1
ATOM 3149 C C . ARG A 1 396 ? 27.764 18.509 -20.641 1.00 79.06 396 ARG A C 1
ATOM 3151 O O . ARG A 1 396 ? 28.714 19.287 -20.671 1.00 79.06 396 ARG A O 1
ATOM 3158 N N . ALA A 1 397 ? 27.795 17.310 -21.212 1.00 85.12 397 ALA A N 1
ATOM 3159 C CA . ALA A 1 397 ? 28.929 16.791 -21.952 1.00 85.12 397 ALA A CA 1
ATOM 3160 C C . ALA A 1 397 ? 28.686 17.077 -23.438 1.00 85.12 397 ALA A C 1
ATOM 3162 O O . ALA A 1 397 ? 27.661 16.696 -23.994 1.00 85.12 397 ALA A O 1
ATOM 3163 N N . SER A 1 398 ? 29.606 17.788 -24.091 1.00 86.62 398 SER A N 1
ATOM 3164 C CA . SER A 1 398 ? 29.427 18.239 -25.481 1.00 86.62 398 SER A CA 1
ATOM 3165 C C . SER A 1 398 ? 29.390 17.100 -26.508 1.00 86.62 398 SER A C 1
ATOM 3167 O O . SER A 1 398 ? 29.001 17.317 -27.653 1.00 86.62 398 SER A O 1
ATOM 3169 N N . ASN A 1 399 ? 29.805 15.898 -26.109 1.00 92.19 399 ASN A N 1
ATOM 3170 C CA . ASN A 1 399 ? 29.811 14.673 -26.904 1.00 92.19 399 ASN A CA 1
ATOM 3171 C C . ASN A 1 399 ? 28.551 13.806 -26.712 1.00 92.19 399 ASN A C 1
ATOM 3173 O O . ASN A 1 399 ? 28.519 12.695 -27.244 1.00 92.19 399 ASN A O 1
ATOM 3177 N N . VAL A 1 400 ? 27.535 14.282 -25.983 1.00 93.00 400 VAL A N 1
ATOM 3178 C CA . VAL A 1 400 ? 26.248 13.591 -25.818 1.00 93.00 400 VAL A CA 1
ATOM 3179 C C . VAL A 1 400 ? 25.140 14.413 -26.475 1.00 93.00 400 VAL A C 1
ATOM 3181 O O . VAL A 1 400 ? 24.988 15.600 -26.191 1.00 93.00 400 VAL A O 1
ATOM 3184 N N . LYS A 1 401 ? 24.366 13.801 -27.377 1.00 91.69 401 LYS A N 1
ATOM 3185 C CA . LYS A 1 401 ? 23.168 14.422 -27.968 1.00 91.69 401 LYS A CA 1
ATOM 3186 C C . LYS A 1 401 ? 21.926 14.000 -27.195 1.00 91.69 401 LYS A C 1
ATOM 3188 O O . LYS A 1 401 ? 21.770 12.818 -26.897 1.00 91.69 401 LYS A O 1
ATOM 3193 N N . HIS A 1 402 ? 21.057 14.954 -26.875 1.00 89.94 402 HIS A N 1
ATOM 3194 C CA . HIS A 1 402 ? 19.817 14.692 -26.144 1.00 89.94 402 HIS A CA 1
ATOM 3195 C C . HIS A 1 402 ? 18.634 14.905 -27.080 1.00 89.94 402 HIS A C 1
ATOM 3197 O O . HIS A 1 402 ? 18.579 15.921 -27.778 1.00 89.94 402 HIS A O 1
ATOM 3203 N N . HIS A 1 403 ? 17.689 13.976 -27.052 1.00 89.31 403 HIS A N 1
ATOM 3204 C CA . HIS A 1 403 ? 16.433 14.052 -27.785 1.00 89.31 403 HIS A CA 1
ATOM 3205 C C . HIS A 1 403 ? 15.299 13.862 -26.779 1.00 89.31 403 HIS A C 1
ATOM 3207 O O . HIS A 1 403 ? 15.221 12.826 -26.125 1.00 89.31 403 HIS A O 1
ATOM 3213 N N . PHE A 1 404 ? 14.462 14.882 -26.617 1.00 88.06 404 PHE A N 1
ATOM 3214 C CA . PHE A 1 404 ? 13.349 14.892 -25.670 1.00 88.06 404 PHE A CA 1
ATOM 3215 C C . PHE A 1 404 ? 12.047 14.933 -26.455 1.00 88.06 404 PHE A C 1
ATOM 3217 O O . PHE A 1 404 ? 11.821 15.881 -27.210 1.00 88.06 404 PHE A O 1
ATOM 3224 N N . GLU A 1 405 ? 11.213 13.910 -26.298 1.00 88.31 405 GLU A N 1
ATOM 3225 C CA . GLU A 1 405 ? 9.988 13.763 -27.078 1.00 88.31 405 GLU A CA 1
ATOM 3226 C C . GLU A 1 405 ? 8.779 13.505 -26.188 1.00 88.31 405 GLU A C 1
ATOM 3228 O O . GLU A 1 405 ? 8.759 12.594 -25.357 1.00 88.31 405 GLU A O 1
ATOM 3233 N N . PHE A 1 406 ? 7.755 14.335 -26.373 1.00 87.12 406 PHE A N 1
ATOM 3234 C CA . PHE A 1 406 ? 6.474 14.164 -25.709 1.00 87.12 406 PHE A CA 1
ATOM 3235 C C . PHE A 1 406 ? 5.655 13.093 -26.429 1.00 87.12 406 PHE A C 1
ATOM 3237 O O . PHE A 1 406 ? 5.433 13.168 -27.641 1.00 87.12 406 PHE A O 1
ATOM 3244 N N . VAL A 1 407 ? 5.164 12.113 -25.678 1.00 86.50 407 VAL A N 1
ATOM 3245 C CA . VAL A 1 407 ? 4.312 11.037 -26.174 1.00 86.50 407 VAL A CA 1
ATOM 3246 C C . VAL A 1 407 ? 2.925 11.221 -25.582 1.00 86.50 407 VAL A C 1
ATOM 3248 O O . VAL A 1 407 ? 2.732 11.045 -24.391 1.00 86.50 407 VAL A O 1
ATOM 3251 N N . GLN A 1 408 ? 1.929 11.512 -26.424 1.00 82.06 408 GLN A N 1
ATOM 3252 C CA . GLN A 1 408 ? 0.549 11.717 -25.954 1.00 82.06 408 GLN A CA 1
ATOM 3253 C C . GLN A 1 408 ? 0.002 10.545 -25.134 1.00 82.06 408 GLN A C 1
ATOM 3255 O O . GLN A 1 408 ? -0.825 10.752 -24.252 1.00 82.06 408 GLN A O 1
ATOM 3260 N N . ASN A 1 409 ? 0.379 9.315 -25.499 1.00 82.12 409 ASN A N 1
ATOM 3261 C CA . ASN A 1 409 ? -0.026 8.119 -24.782 1.00 82.12 409 ASN A CA 1
ATOM 3262 C C . ASN A 1 409 ? 0.844 6.902 -25.142 1.00 82.12 409 ASN A C 1
ATOM 3264 O O . ASN A 1 409 ? 1.061 6.617 -26.326 1.00 82.12 409 ASN A O 1
ATOM 3268 N N . PHE A 1 410 ? 1.261 6.122 -24.145 1.00 85.81 410 PHE A N 1
ATOM 3269 C CA . PHE A 1 410 ? 2.174 4.993 -24.331 1.00 85.81 410 PHE A CA 1
ATOM 3270 C C . PHE A 1 410 ? 1.545 3.713 -24.910 1.00 85.81 410 PHE A C 1
ATOM 3272 O O . PHE A 1 410 ? 2.280 2.852 -25.385 1.00 85.81 410 PHE A O 1
ATOM 3279 N N . TYR A 1 411 ? 0.213 3.590 -24.993 1.00 78.94 411 TYR A N 1
ATOM 3280 C CA . TYR A 1 411 ? -0.448 2.402 -25.587 1.00 78.94 411 TYR A CA 1
ATOM 3281 C C . TYR A 1 411 ? -0.031 2.154 -27.042 1.00 78.94 411 TYR A C 1
ATOM 3283 O O . TYR A 1 411 ? 0.011 1.019 -27.514 1.00 78.94 411 TYR A O 1
ATOM 3291 N N . ASN A 1 412 ? 0.274 3.227 -27.775 1.00 77.31 412 ASN A N 1
ATOM 3292 C CA . ASN A 1 412 ? 0.714 3.138 -29.162 1.00 77.31 412 ASN A CA 1
ATOM 3293 C C . ASN A 1 412 ? 2.231 3.255 -29.315 1.00 77.31 412 ASN A C 1
ATOM 3295 O O . ASN A 1 412 ? 2.691 3.299 -30.454 1.00 77.31 412 ASN A O 1
ATOM 3299 N N . PHE A 1 413 ? 2.992 3.277 -28.216 1.00 83.62 413 PHE A N 1
ATOM 3300 C CA . PHE A 1 413 ? 4.446 3.386 -28.259 1.00 83.62 413 PHE A CA 1
ATOM 3301 C C . PHE A 1 413 ? 5.079 2.192 -29.002 1.00 83.62 413 PHE A C 1
ATOM 3303 O O . PHE A 1 413 ? 4.557 1.070 -28.932 1.00 83.62 413 PHE A O 1
ATOM 3310 N N . PRO A 1 414 ? 6.205 2.400 -29.710 1.00 79.56 414 PRO A N 1
ATOM 3311 C CA . PRO A 1 414 ? 6.786 3.680 -30.126 1.00 79.56 414 PRO A CA 1
ATOM 3312 C C . PRO A 1 414 ? 5.865 4.503 -31.047 1.00 79.56 414 PRO A C 1
ATOM 3314 O O . PRO A 1 414 ? 5.140 3.919 -31.859 1.00 79.56 414 PRO A O 1
ATOM 3317 N N . PRO A 1 415 ? 5.872 5.849 -30.944 1.00 75.38 415 PRO A N 1
ATOM 3318 C CA . PRO A 1 415 ? 5.100 6.706 -31.838 1.00 75.38 415 PRO A CA 1
ATOM 3319 C C . PRO A 1 415 ? 5.586 6.565 -33.289 1.00 75.38 415 PRO A C 1
ATOM 3321 O O . PRO A 1 415 ? 6.768 6.356 -33.547 1.00 75.38 415 PRO A O 1
ATOM 3324 N N . ARG A 1 416 ? 4.664 6.678 -34.258 1.00 66.62 416 ARG A N 1
ATOM 3325 C CA . ARG A 1 416 ? 5.003 6.585 -35.695 1.00 66.62 416 ARG A CA 1
ATOM 3326 C C . ARG A 1 416 ? 5.887 7.736 -36.179 1.00 66.62 416 ARG A C 1
ATOM 3328 O O . ARG A 1 416 ? 6.658 7.549 -37.110 1.00 66.62 416 ARG A O 1
ATOM 3335 N N . GLU A 1 417 ? 5.725 8.913 -35.586 1.00 62.50 417 GLU A N 1
ATOM 3336 C CA . GLU A 1 417 ? 6.577 10.081 -35.804 1.00 62.50 417 GLU A CA 1
ATOM 3337 C C . GLU A 1 417 ? 7.461 10.262 -34.566 1.00 62.50 417 GLU A C 1
ATOM 3339 O O . GLU A 1 417 ? 6.982 10.078 -33.450 1.00 62.50 417 GLU A O 1
ATOM 3344 N N . GLY A 1 418 ? 8.739 10.593 -34.754 1.00 63.81 418 GLY A N 1
ATOM 3345 C CA . GLY A 1 418 ? 9.677 10.870 -33.657 1.00 63.81 418 GLY A CA 1
ATOM 3346 C C . GLY A 1 418 ? 10.493 9.665 -33.174 1.00 63.81 418 GLY A C 1
ATOM 3347 O O . GLY A 1 418 ? 11.681 9.802 -32.900 1.00 63.81 418 GLY A O 1
ATOM 3348 N N . PHE A 1 419 ? 9.951 8.441 -33.198 1.00 80.31 419 PHE A N 1
ATOM 3349 C CA . PHE A 1 419 ? 10.754 7.260 -32.859 1.00 80.31 419 PHE A CA 1
ATOM 3350 C C . PHE A 1 419 ? 11.651 6.829 -34.037 1.00 80.31 419 PHE A C 1
ATOM 3352 O O . PHE A 1 419 ? 11.127 6.408 -35.073 1.00 80.31 419 PHE A O 1
ATOM 3359 N N . PRO A 1 420 ? 12.991 6.912 -33.932 1.00 72.88 420 PRO A N 1
ATOM 3360 C CA . PRO A 1 420 ? 13.870 6.597 -35.050 1.00 72.88 420 PRO A CA 1
ATOM 3361 C C . PRO A 1 420 ? 13.837 5.100 -35.375 1.00 72.88 420 PRO A C 1
ATOM 3363 O O . PRO A 1 420 ? 13.973 4.262 -34.484 1.00 72.88 420 PRO A O 1
ATOM 3366 N N . GLU A 1 421 ? 13.783 4.747 -36.660 1.00 68.62 421 GLU A N 1
ATOM 3367 C CA . GLU A 1 421 ? 14.215 3.420 -37.110 1.00 68.62 421 GLU A CA 1
ATOM 3368 C C . GLU A 1 421 ? 15.735 3.332 -36.888 1.00 68.62 421 GLU A C 1
ATOM 3370 O O . GLU A 1 421 ? 16.448 3.897 -37.713 1.00 68.62 421 GLU A O 1
ATOM 3375 N N . GLN A 1 422 ? 16.253 2.749 -35.785 1.00 69.50 422 GLN A N 1
ATOM 3376 C CA . GLN A 1 422 ? 17.674 2.325 -35.671 1.00 69.50 422 GLN A CA 1
ATOM 3377 C C . GLN A 1 422 ? 18.127 1.770 -34.303 1.00 69.50 422 GLN A C 1
ATOM 3379 O O . GLN A 1 422 ? 18.114 2.512 -33.319 1.00 69.50 422 GLN A O 1
ATOM 3384 N N . ASP A 1 423 ? 18.752 0.585 -34.358 1.00 85.62 423 ASP A N 1
ATOM 3385 C CA . ASP A 1 423 ? 19.973 0.104 -33.674 1.00 85.62 423 ASP A CA 1
ATOM 3386 C C . ASP A 1 423 ? 20.302 0.631 -32.264 1.00 85.62 423 ASP A C 1
ATOM 3388 O O . ASP A 1 423 ? 21.454 0.963 -31.966 1.00 85.62 423 ASP A O 1
ATOM 3392 N N . PHE A 1 424 ? 19.320 0.712 -31.370 1.00 94.38 424 PHE A N 1
ATOM 3393 C CA . PHE A 1 424 ? 19.587 1.059 -29.975 1.00 94.38 424 PHE A CA 1
ATOM 3394 C C . PHE A 1 424 ? 20.476 0.001 -29.312 1.00 94.38 424 PHE A C 1
ATOM 3396 O O . PHE A 1 424 ? 20.271 -1.203 -29.488 1.00 94.38 424 PHE A O 1
ATOM 3403 N N . ASP A 1 425 ? 21.453 0.460 -28.528 1.00 94.94 425 ASP A N 1
ATOM 3404 C CA . ASP A 1 425 ? 22.264 -0.410 -27.676 1.00 94.94 425 ASP A CA 1
ATOM 3405 C C . ASP A 1 425 ? 21.452 -0.876 -26.463 1.00 94.94 425 ASP A C 1
ATOM 3407 O O . ASP A 1 425 ? 21.555 -2.028 -26.045 1.00 94.94 425 ASP A O 1
ATOM 3411 N N . LEU A 1 426 ? 20.649 0.041 -25.914 1.00 95.50 426 LEU A N 1
ATOM 3412 C CA . LEU A 1 426 ? 19.828 -0.164 -24.731 1.00 95.50 426 LEU A CA 1
ATOM 3413 C C . LEU A 1 426 ? 18.515 0.613 -24.867 1.00 95.50 426 LEU A C 1
ATOM 3415 O O . LEU A 1 426 ? 18.520 1.807 -25.173 1.00 95.50 426 LEU A O 1
ATOM 3419 N N . ILE A 1 427 ? 17.393 -0.044 -24.602 1.00 95.38 427 ILE A N 1
ATOM 3420 C CA . ILE A 1 427 ? 16.094 0.615 -24.428 1.00 95.38 427 ILE A CA 1
ATOM 3421 C C . ILE A 1 427 ? 15.595 0.294 -23.027 1.00 95.38 427 ILE A C 1
ATOM 3423 O O . ILE A 1 427 ? 15.594 -0.865 -22.631 1.00 95.38 427 ILE A O 1
ATOM 3427 N N . ILE A 1 428 ? 15.158 1.303 -22.282 1.00 95.62 428 ILE A N 1
ATOM 3428 C CA . ILE A 1 428 ? 14.603 1.148 -20.938 1.00 95.62 428 ILE A CA 1
ATOM 3429 C C . ILE A 1 428 ? 13.140 1.555 -20.967 1.00 95.62 428 ILE A C 1
ATOM 3431 O O . ILE A 1 428 ? 12.815 2.685 -21.321 1.00 95.62 428 ILE A O 1
ATOM 3435 N N . VAL A 1 429 ? 12.269 0.639 -20.571 1.00 94.75 429 VAL A N 1
ATOM 3436 C CA . VAL A 1 429 ? 10.842 0.863 -20.364 1.00 94.75 429 VAL A CA 1
ATOM 3437 C C . VAL A 1 429 ? 10.581 0.815 -18.866 1.00 94.75 429 VAL A C 1
ATOM 3439 O O . VAL A 1 429 ? 10.618 -0.253 -18.258 1.00 94.75 429 VAL A O 1
ATOM 3442 N N . ASN A 1 430 ? 10.352 1.979 -18.264 1.00 92.56 430 ASN A N 1
ATOM 3443 C CA . ASN A 1 430 ? 10.239 2.097 -16.817 1.00 92.56 430 ASN A CA 1
ATOM 3444 C C . ASN A 1 430 ? 8.781 2.194 -16.367 1.00 92.56 430 ASN A C 1
ATOM 3446 O O . ASN A 1 430 ? 8.081 3.121 -16.757 1.00 92.56 430 ASN A O 1
ATOM 3450 N N . GLY A 1 431 ? 8.308 1.252 -15.556 1.00 90.56 431 GLY A N 1
ATOM 3451 C CA . GLY A 1 431 ? 6.994 1.316 -14.904 1.00 90.56 431 GLY A CA 1
ATOM 3452 C C . GLY A 1 431 ? 5.773 1.249 -15.830 1.00 90.56 431 GLY A C 1
ATOM 3453 O O . GLY A 1 431 ? 4.655 1.156 -15.347 1.00 90.56 431 GLY A O 1
ATOM 3454 N N . LEU A 1 432 ? 5.925 1.235 -17.161 1.00 90.12 432 LEU A N 1
ATOM 3455 C CA . LEU A 1 432 ? 4.767 1.146 -18.064 1.00 90.12 432 LEU A CA 1
ATOM 3456 C C . LEU A 1 432 ? 3.978 -0.154 -17.885 1.00 90.12 432 LEU A C 1
ATOM 3458 O O . LEU A 1 432 ? 2.764 -0.179 -18.090 1.00 90.12 432 LEU A O 1
ATOM 3462 N N . SER A 1 433 ? 4.642 -1.238 -17.487 1.00 91.44 433 SER A N 1
ATOM 3463 C CA . SER A 1 433 ? 3.968 -2.504 -17.196 1.00 91.44 433 SER A CA 1
ATOM 3464 C C . SER A 1 433 ? 3.050 -2.396 -15.977 1.00 91.44 433 SER A C 1
ATOM 3466 O O . SER A 1 433 ? 2.102 -3.167 -15.893 1.00 91.44 433 SER A O 1
ATOM 3468 N N . ASP A 1 434 ? 3.250 -1.420 -15.089 1.00 92.31 434 ASP A N 1
ATOM 3469 C CA . ASP A 1 434 ? 2.377 -1.198 -13.929 1.00 92.31 434 ASP A CA 1
ATOM 3470 C C . ASP A 1 434 ? 0.955 -0.782 -14.357 1.00 92.31 434 ASP A C 1
ATOM 3472 O O . ASP A 1 434 ? 0.021 -0.894 -13.569 1.00 92.31 434 ASP A O 1
ATOM 3476 N N . TYR A 1 435 ? 0.759 -0.348 -15.610 1.00 90.25 435 TYR A N 1
ATOM 3477 C CA . TYR A 1 435 ? -0.510 0.223 -16.087 1.00 90.25 435 TYR A CA 1
ATOM 3478 C C . TYR A 1 435 ? -1.012 -0.359 -17.410 1.00 90.25 435 TYR A C 1
ATOM 3480 O O . TYR A 1 435 ? -2.214 -0.339 -17.680 1.00 90.25 435 TYR A O 1
ATOM 3488 N N . LEU A 1 436 ? -0.118 -0.868 -18.260 1.00 91.31 436 LEU A N 1
ATOM 3489 C CA . LEU A 1 436 ? -0.498 -1.432 -19.552 1.00 91.31 436 LEU A CA 1
ATOM 3490 C C . LEU A 1 436 ? -1.050 -2.853 -19.407 1.00 91.31 436 LEU A C 1
ATOM 3492 O O . LEU A 1 436 ? -0.540 -3.663 -18.634 1.00 91.31 436 LEU A O 1
ATOM 3496 N N . SER A 1 437 ? -2.076 -3.172 -20.202 1.00 92.62 437 SER A N 1
ATOM 3497 C CA . SER A 1 437 ? -2.584 -4.541 -20.329 1.00 92.62 437 SER A CA 1
ATOM 3498 C C . SER A 1 437 ? -1.539 -5.457 -20.971 1.00 92.62 437 SER A C 1
ATOM 3500 O O . SER A 1 437 ? -0.661 -4.983 -21.687 1.00 92.62 437 SER A O 1
ATOM 3502 N N . ASP A 1 438 ? -1.662 -6.777 -20.809 1.00 93.25 438 ASP A N 1
ATOM 3503 C CA . ASP A 1 438 ? -0.720 -7.738 -21.413 1.00 93.25 438 ASP A CA 1
ATOM 3504 C C . ASP A 1 438 ? -0.588 -7.564 -22.926 1.00 93.25 438 ASP A C 1
ATOM 3506 O O . ASP A 1 438 ? 0.509 -7.608 -23.479 1.00 93.25 438 ASP A O 1
ATOM 3510 N N . LYS A 1 439 ? -1.710 -7.296 -23.600 1.00 92.00 439 LYS A N 1
ATOM 3511 C CA . LYS A 1 439 ? -1.741 -7.042 -25.041 1.00 92.00 439 LYS A CA 1
ATOM 3512 C C . LYS A 1 439 ? -0.945 -5.790 -25.410 1.00 92.00 439 LYS A C 1
ATOM 3514 O O . LYS A 1 439 ? -0.219 -5.799 -26.407 1.00 92.00 439 LYS A O 1
ATOM 3519 N N . ASP A 1 440 ? -1.105 -4.720 -24.638 1.00 92.25 440 ASP A N 1
ATOM 3520 C CA . ASP A 1 440 ? -0.455 -3.441 -24.914 1.00 92.25 440 ASP A CA 1
ATOM 3521 C C . ASP A 1 440 ? 1.032 -3.502 -24.555 1.00 92.25 440 ASP A C 1
ATOM 3523 O O . ASP A 1 440 ? 1.864 -3.115 -25.375 1.00 92.25 440 ASP A O 1
ATOM 3527 N N . SER A 1 441 ? 1.379 -4.089 -23.405 1.00 93.62 441 SER A N 1
ATOM 3528 C CA . SER A 1 441 ? 2.760 -4.387 -23.013 1.00 93.62 441 SER A CA 1
ATOM 3529 C C . SER A 1 441 ? 3.470 -5.235 -24.066 1.00 93.62 441 SER A C 1
ATOM 3531 O O . SER A 1 441 ? 4.530 -4.837 -24.542 1.00 93.62 441 SER A O 1
ATOM 3533 N N . TYR A 1 442 ? 2.866 -6.342 -24.511 1.00 92.94 442 TYR A N 1
ATOM 3534 C CA . TYR A 1 442 ? 3.418 -7.182 -25.577 1.00 92.94 442 TYR A CA 1
ATOM 3535 C C . TYR A 1 442 ? 3.653 -6.380 -26.864 1.00 92.94 442 TYR A C 1
ATOM 3537 O O . TYR A 1 442 ? 4.738 -6.422 -27.441 1.00 92.94 442 TYR A O 1
ATOM 3545 N N . SER A 1 443 ? 2.660 -5.599 -27.301 1.00 90.69 443 SER A N 1
ATOM 3546 C CA . SER A 1 443 ? 2.769 -4.742 -28.489 1.00 90.69 443 SER A CA 1
ATOM 3547 C C . SER A 1 443 ? 3.922 -3.739 -28.379 1.00 90.69 443 SER A C 1
ATOM 3549 O O . SER A 1 443 ? 4.678 -3.572 -29.339 1.00 90.69 443 SER A O 1
ATOM 3551 N N . VAL A 1 444 ? 4.083 -3.092 -27.221 1.00 91.62 444 VAL A N 1
ATOM 3552 C CA . VAL A 1 444 ? 5.195 -2.170 -26.958 1.00 91.62 444 VAL A CA 1
ATOM 3553 C C . VAL A 1 444 ? 6.528 -2.918 -27.015 1.00 91.62 444 VAL A C 1
ATOM 3555 O O . VAL A 1 444 ? 7.409 -2.506 -27.770 1.00 91.62 444 VAL A O 1
ATOM 3558 N N . TYR A 1 445 ? 6.664 -4.039 -26.298 1.00 93.44 445 TYR A N 1
ATOM 3559 C CA . TYR A 1 445 ? 7.911 -4.810 -26.223 1.00 93.44 445 TYR A CA 1
ATOM 3560 C C . TYR A 1 445 ? 8.363 -5.308 -27.595 1.00 93.44 445 TYR A C 1
ATOM 3562 O O . TYR A 1 445 ? 9.519 -5.113 -27.959 1.00 93.44 445 TYR A O 1
ATOM 3570 N N . GLN A 1 446 ? 7.459 -5.866 -28.404 1.00 90.81 446 GLN A N 1
ATOM 3571 C CA . GLN A 1 446 ? 7.799 -6.339 -29.751 1.00 90.81 446 GLN A CA 1
ATOM 3572 C C . GLN A 1 446 ? 8.364 -5.219 -30.630 1.00 90.81 446 GLN A C 1
ATOM 3574 O O . GLN A 1 446 ? 9.367 -5.408 -31.319 1.00 90.81 446 GLN A O 1
ATOM 3579 N N . LYS A 1 447 ? 7.751 -4.033 -30.593 1.00 89.31 447 LYS A N 1
ATOM 3580 C CA . LYS A 1 447 ? 8.195 -2.898 -31.408 1.00 89.31 447 LYS A CA 1
ATOM 3581 C C . LYS A 1 447 ? 9.523 -2.316 -30.921 1.00 89.31 447 LYS A C 1
ATOM 3583 O O . LYS A 1 447 ? 10.364 -1.983 -31.749 1.00 89.31 447 LYS A O 1
ATOM 3588 N N . VAL A 1 448 ? 9.741 -2.206 -29.607 1.00 92.00 448 VAL A N 1
ATOM 3589 C CA . VAL A 1 448 ? 11.029 -1.704 -29.094 1.00 92.00 448 VAL A CA 1
ATOM 3590 C C . VAL A 1 448 ? 12.152 -2.720 -29.302 1.00 92.00 448 VAL A C 1
ATOM 3592 O O . VAL A 1 448 ? 13.255 -2.325 -29.660 1.00 92.00 448 VAL A O 1
ATOM 3595 N N . ILE A 1 449 ? 11.876 -4.026 -29.200 1.00 92.88 449 ILE A N 1
ATOM 3596 C CA . ILE A 1 449 ? 12.855 -5.080 -29.509 1.00 92.88 449 ILE A CA 1
ATOM 3597 C C . ILE A 1 449 ? 13.313 -4.989 -30.970 1.00 92.88 449 ILE A C 1
ATOM 3599 O O . ILE A 1 449 ? 14.503 -5.124 -31.246 1.00 92.88 449 ILE A O 1
ATOM 3603 N N . GLN A 1 450 ? 12.405 -4.698 -31.907 1.00 90.06 450 GLN A N 1
ATOM 3604 C CA . GLN A 1 450 ? 12.758 -4.493 -33.320 1.00 90.06 450 GLN A CA 1
ATOM 3605 C C . GLN A 1 450 ? 13.688 -3.292 -33.545 1.00 90.06 450 GLN A C 1
ATOM 3607 O O . GLN A 1 450 ? 14.439 -3.284 -34.520 1.00 90.06 450 GLN A O 1
ATOM 3612 N N . ALA A 1 451 ? 13.663 -2.309 -32.644 1.00 92.25 451 ALA A N 1
ATOM 3613 C CA . ALA A 1 451 ? 14.517 -1.129 -32.701 1.00 92.25 451 ALA A CA 1
ATOM 3614 C C . ALA A 1 451 ? 15.888 -1.321 -32.031 1.00 92.25 451 ALA A C 1
ATOM 3616 O O . ALA A 1 451 ? 16.772 -0.485 -32.215 1.00 92.25 451 ALA A O 1
ATOM 3617 N N . LEU A 1 452 ? 16.095 -2.401 -31.271 1.00 93.25 452 LEU A N 1
ATOM 3618 C CA . LEU A 1 452 ? 17.415 -2.762 -30.749 1.00 93.25 452 LEU A CA 1
ATOM 3619 C C . LEU A 1 452 ? 18.324 -3.247 -31.872 1.00 93.25 452 LEU A C 1
ATOM 3621 O O . LEU A 1 452 ? 17.866 -3.954 -32.763 1.00 93.25 452 LEU A O 1
ATOM 3625 N N . LYS A 1 453 ? 19.626 -2.985 -31.798 1.00 92.88 453 LYS A N 1
ATOM 3626 C CA . LYS A 1 453 ? 20.593 -3.685 -32.662 1.00 92.88 453 LYS A CA 1
ATOM 3627 C C . LYS A 1 453 ? 20.703 -5.172 -32.268 1.00 92.88 453 LYS A C 1
ATOM 3629 O O . LYS A 1 453 ? 20.370 -5.514 -31.130 1.00 92.88 453 LYS A O 1
ATOM 3634 N N . PRO A 1 454 ? 21.228 -6.068 -33.123 1.00 92.50 454 PRO A N 1
ATOM 3635 C CA . PRO A 1 454 ? 21.622 -7.411 -32.692 1.00 92.50 454 PRO A CA 1
ATOM 3636 C C . PRO A 1 454 ? 22.584 -7.350 -31.491 1.00 92.50 454 PRO A C 1
ATOM 3638 O O . PRO A 1 454 ? 23.587 -6.632 -31.524 1.00 92.50 454 PRO A O 1
ATOM 3641 N N . GLY A 1 455 ? 22.264 -8.068 -30.413 1.00 92.19 455 GLY A N 1
ATOM 3642 C CA . GLY A 1 455 ? 22.978 -8.006 -29.133 1.00 92.19 455 GLY A CA 1
ATOM 3643 C C . GLY A 1 455 ? 22.661 -6.785 -28.258 1.00 92.19 455 GLY A C 1
ATOM 3644 O O . GLY A 1 455 ? 23.251 -6.655 -27.189 1.00 92.19 455 GLY A O 1
ATOM 3645 N N . GLY A 1 456 ? 21.774 -5.884 -28.693 1.00 94.38 456 GLY A N 1
ATOM 3646 C CA . GLY A 1 456 ? 21.230 -4.810 -27.861 1.00 94.38 456 GLY A CA 1
ATOM 3647 C C . GLY A 1 456 ? 20.264 -5.349 -26.806 1.00 94.38 456 GLY A C 1
ATOM 3648 O O . GLY A 1 456 ? 19.730 -6.452 -26.948 1.00 94.38 456 GLY A O 1
ATOM 3649 N N . GLU A 1 457 ? 20.030 -4.574 -25.750 1.00 95.56 457 GLU A N 1
ATOM 3650 C CA . GLU A 1 457 ? 19.255 -5.024 -24.589 1.00 95.56 457 GLU A CA 1
ATOM 3651 C C . GLU A 1 457 ? 18.021 -4.143 -24.344 1.00 95.56 457 GLU A C 1
ATOM 3653 O O . GLU A 1 457 ? 18.080 -2.917 -24.400 1.00 95.56 457 GLU A O 1
ATOM 3658 N N . LEU A 1 458 ? 16.878 -4.771 -24.081 1.00 95.88 458 LEU A N 1
ATOM 3659 C CA . LEU A 1 458 ? 15.684 -4.122 -23.546 1.00 95.88 458 LEU A CA 1
ATOM 3660 C C . LEU A 1 458 ? 15.667 -4.350 -22.040 1.00 95.88 458 LEU A C 1
ATOM 3662 O O . LEU A 1 458 ? 15.808 -5.483 -21.590 1.00 95.88 458 LEU A O 1
ATOM 3666 N N . LEU A 1 459 ? 15.427 -3.295 -21.277 1.00 96.19 459 LEU A N 1
ATOM 3667 C CA . LEU A 1 459 ? 15.214 -3.345 -19.844 1.00 96.19 459 LEU A CA 1
ATOM 3668 C C . LEU A 1 459 ? 13.785 -2.915 -19.525 1.00 96.19 459 LEU A C 1
ATOM 3670 O O . LEU A 1 459 ? 13.372 -1.827 -19.918 1.00 96.19 459 LEU A O 1
ATOM 3674 N N . VAL A 1 460 ? 13.041 -3.742 -18.802 1.00 96.12 460 VAL A N 1
ATOM 3675 C CA . VAL A 1 460 ? 11.679 -3.440 -18.355 1.00 96.12 460 VAL A CA 1
ATOM 3676 C C . VAL A 1 460 ? 11.632 -3.508 -16.838 1.00 96.12 460 VAL A C 1
ATOM 3678 O O . VAL A 1 460 ? 11.966 -4.541 -16.261 1.00 96.12 460 VAL A O 1
ATOM 3681 N N . SER A 1 461 ? 11.216 -2.422 -16.192 1.00 94.62 461 SER A N 1
ATOM 3682 C CA . SER A 1 461 ? 11.003 -2.382 -14.742 1.00 94.62 461 SER A CA 1
ATOM 3683 C C . SER A 1 461 ? 9.521 -2.231 -14.413 1.00 94.62 461 SER A C 1
ATOM 3685 O O . SER A 1 461 ? 8.791 -1.536 -15.123 1.00 94.62 461 SER A O 1
ATOM 3687 N N . PHE A 1 462 ? 9.078 -2.881 -13.339 1.00 93.88 462 PHE A N 1
ATOM 3688 C CA . PHE A 1 462 ? 7.687 -2.842 -12.880 1.00 93.88 462 PHE A CA 1
ATOM 3689 C C . PHE A 1 462 ? 7.572 -3.283 -11.410 1.00 93.88 462 PHE A C 1
ATOM 3691 O O . PHE A 1 462 ? 8.571 -3.626 -10.768 1.00 93.88 462 PHE A O 1
ATOM 3698 N N . LEU A 1 463 ? 6.379 -3.164 -10.831 1.00 94.00 463 LEU A N 1
ATOM 3699 C CA . LEU A 1 463 ? 6.029 -3.628 -9.496 1.00 94.00 463 LEU A CA 1
ATOM 3700 C C . LEU A 1 463 ? 5.546 -5.077 -9.599 1.00 94.00 463 LEU A C 1
ATOM 3702 O O . LEU A 1 463 ? 4.517 -5.368 -10.212 1.00 94.00 463 LEU A O 1
ATOM 3706 N N . GLY A 1 464 ? 6.282 -5.981 -8.968 1.00 93.88 464 GLY A N 1
ATOM 3707 C CA . GLY A 1 464 ? 5.827 -7.336 -8.693 1.00 93.88 464 GLY A CA 1
ATOM 3708 C C . GLY A 1 464 ? 4.735 -7.362 -7.623 1.00 93.88 464 GLY A C 1
ATOM 3709 O O . GLY A 1 464 ? 4.248 -6.327 -7.155 1.00 93.88 464 GLY A O 1
ATOM 3710 N N . ASN A 1 465 ? 4.341 -8.570 -7.240 1.00 91.94 465 ASN A N 1
ATOM 3711 C CA . ASN A 1 465 ? 3.321 -8.772 -6.218 1.00 91.94 465 ASN A CA 1
ATOM 3712 C C . ASN A 1 465 ? 3.852 -8.343 -4.845 1.00 91.94 465 ASN A C 1
ATOM 3714 O O . ASN A 1 465 ? 4.998 -8.626 -4.494 1.00 91.94 465 ASN A O 1
ATOM 3718 N N . THR A 1 466 ? 2.999 -7.698 -4.060 1.00 93.56 466 THR A N 1
ATOM 3719 C CA . THR A 1 466 ? 3.293 -7.298 -2.682 1.00 93.56 466 THR A CA 1
ATOM 3720 C C . THR A 1 466 ? 2.071 -7.555 -1.807 1.00 93.56 466 THR A C 1
ATOM 3722 O O . THR A 1 466 ? 0.939 -7.450 -2.275 1.00 93.56 466 THR A O 1
ATOM 3725 N N . ASP A 1 467 ? 2.280 -7.874 -0.529 1.00 90.50 467 ASP A N 1
ATOM 3726 C CA . ASP A 1 467 ? 1.188 -8.255 0.386 1.00 90.50 467 ASP A CA 1
ATOM 3727 C C . ASP A 1 467 ? 0.150 -7.132 0.595 1.00 90.50 467 ASP A C 1
ATOM 3729 O O . ASP A 1 467 ? -1.005 -7.381 0.936 1.00 90.50 467 ASP A O 1
ATOM 3733 N N . ASP A 1 468 ? 0.547 -5.883 0.347 1.00 93.88 468 ASP A N 1
ATOM 3734 C CA . ASP A 1 468 ? -0.275 -4.682 0.480 1.00 93.88 468 ASP A CA 1
ATOM 3735 C C . ASP A 1 468 ? -0.992 -4.263 -0.817 1.00 93.88 468 ASP A C 1
ATOM 3737 O O . ASP A 1 468 ? -1.704 -3.256 -0.813 1.00 93.88 468 ASP A O 1
ATOM 3741 N N . GLU A 1 469 ? -0.842 -4.996 -1.929 1.00 92.75 469 GLU A N 1
ATOM 3742 C CA . GLU A 1 469 ? -1.335 -4.569 -3.250 1.00 92.75 469 GLU A CA 1
ATOM 3743 C C . GLU A 1 469 ? -2.843 -4.259 -3.249 1.00 92.75 469 GLU A C 1
ATOM 3745 O O . GLU A 1 469 ? -3.303 -3.315 -3.897 1.00 92.75 469 GLU A O 1
ATOM 3750 N N . ILE A 1 470 ? -3.624 -5.016 -2.468 1.00 91.25 470 ILE A N 1
ATOM 3751 C CA . ILE A 1 470 ? -5.072 -4.835 -2.348 1.00 91.25 470 ILE A CA 1
ATOM 3752 C C . ILE A 1 470 ? -5.400 -3.544 -1.605 1.00 91.25 470 ILE A C 1
ATOM 3754 O O . ILE A 1 470 ? -6.278 -2.796 -2.049 1.00 91.25 470 ILE A O 1
ATOM 3758 N N . LEU A 1 471 ? -4.695 -3.267 -0.507 1.00 94.94 471 LEU A N 1
ATOM 3759 C CA . LEU A 1 471 ? -4.834 -2.027 0.249 1.00 94.94 471 LEU A CA 1
ATOM 3760 C C . LEU A 1 471 ? -4.454 -0.834 -0.628 1.00 94.94 471 LEU A C 1
ATOM 3762 O O . LEU A 1 471 ? -5.224 0.116 -0.762 1.00 94.94 471 LEU A O 1
ATOM 3766 N N . VAL A 1 472 ? -3.299 -0.899 -1.282 1.00 94.94 472 VAL A N 1
ATOM 3767 C CA . VAL A 1 472 ? -2.783 0.186 -2.118 1.00 94.94 472 VAL A CA 1
ATOM 3768 C C . VAL A 1 472 ? -3.716 0.462 -3.302 1.00 94.94 472 VAL A C 1
ATOM 3770 O O . VAL A 1 472 ? -4.119 1.607 -3.519 1.00 94.94 472 VAL A O 1
ATOM 3773 N N . GLY A 1 473 ? -4.153 -0.579 -4.012 1.00 92.56 473 GLY A N 1
ATOM 3774 C CA . GLY A 1 473 ? -5.018 -0.437 -5.183 1.00 92.56 473 GLY A CA 1
ATOM 3775 C C . GLY A 1 473 ? -6.444 0.009 -4.861 1.00 92.56 473 GLY A C 1
ATOM 3776 O O . GLY A 1 473 ? -7.003 0.842 -5.572 1.00 92.56 473 GLY A O 1
ATOM 3777 N N . ASN A 1 474 ? -7.047 -0.516 -3.790 1.00 92.19 474 ASN A N 1
ATOM 3778 C CA . ASN A 1 474 ? -8.481 -0.326 -3.528 1.00 92.19 474 ASN A CA 1
ATOM 3779 C C . ASN A 1 474 ? -8.746 0.705 -2.426 1.00 92.19 474 ASN A C 1
ATOM 3781 O O . ASN A 1 474 ? -9.670 1.511 -2.548 1.00 92.19 474 ASN A O 1
ATOM 3785 N N . PHE A 1 475 ? -7.942 0.715 -1.359 1.00 94.19 475 PHE A N 1
ATOM 3786 C CA . PHE A 1 475 ? -8.081 1.689 -0.279 1.00 94.19 475 PHE A CA 1
ATOM 3787 C C . PHE A 1 475 ? -7.333 2.985 -0.587 1.00 94.19 475 PHE A C 1
ATOM 3789 O O . PHE A 1 475 ? -7.973 4.032 -0.583 1.00 94.19 475 PHE A O 1
ATOM 3796 N N . LEU A 1 476 ? -6.040 2.948 -0.927 1.00 93.81 476 LEU A N 1
ATOM 3797 C CA . LEU A 1 476 ? -5.288 4.173 -1.261 1.00 93.81 476 LEU A CA 1
ATOM 3798 C C . LEU A 1 476 ? -5.632 4.709 -2.659 1.00 93.81 476 LEU A C 1
ATOM 3800 O O . LEU A 1 476 ? -5.524 5.907 -2.897 1.00 93.81 476 LEU A O 1
ATOM 3804 N N . GLY A 1 477 ? -6.114 3.844 -3.555 1.00 90.31 477 GLY A N 1
ATOM 3805 C CA . GLY A 1 477 ? -6.524 4.222 -4.909 1.00 90.31 477 GLY A CA 1
ATOM 3806 C C . GLY A 1 477 ? -5.366 4.317 -5.905 1.00 90.31 477 GLY A C 1
ATOM 3807 O O . GLY A 1 477 ? -5.548 4.880 -6.980 1.00 90.31 477 GLY A O 1
ATOM 3808 N N . TRP A 1 478 ? -4.193 3.769 -5.574 1.00 92.44 478 TRP A N 1
ATOM 3809 C CA . TRP A 1 478 ? -3.062 3.666 -6.495 1.00 92.44 478 TRP A CA 1
ATOM 3810 C C . TRP A 1 478 ? -3.141 2.343 -7.265 1.00 92.44 478 TRP A C 1
ATOM 3812 O O . TRP A 1 478 ? -2.613 1.307 -6.855 1.00 92.44 478 TRP A O 1
ATOM 3822 N N . ILE A 1 479 ? -3.888 2.367 -8.366 1.00 87.31 479 ILE A N 1
ATOM 3823 C CA . ILE A 1 479 ? -4.231 1.167 -9.134 1.00 87.31 479 ILE A CA 1
ATOM 3824 C C . ILE A 1 479 ? -3.064 0.783 -10.042 1.00 87.31 479 ILE A C 1
ATOM 3826 O O . ILE A 1 479 ? -2.705 1.535 -10.942 1.00 87.31 479 ILE A O 1
ATOM 3830 N N . THR A 1 480 ? -2.523 -0.417 -9.835 1.00 90.25 480 THR A N 1
ATOM 3831 C CA . THR A 1 480 ? -1.420 -0.987 -10.619 1.00 90.25 480 THR A CA 1
ATOM 3832 C C . THR A 1 480 ? -1.725 -2.438 -10.993 1.00 90.25 480 THR A C 1
ATOM 3834 O O . THR A 1 480 ? -2.413 -3.151 -10.261 1.00 90.25 480 THR A O 1
ATOM 3837 N N . ILE A 1 481 ? -1.236 -2.879 -12.149 1.00 91.06 481 ILE A N 1
ATOM 3838 C CA . ILE A 1 481 ? -1.321 -4.258 -12.632 1.00 91.06 481 ILE A CA 1
ATOM 3839 C C . ILE A 1 481 ? -0.087 -5.003 -12.132 1.00 91.06 481 ILE A C 1
ATOM 3841 O O . ILE A 1 481 ? 1.033 -4.708 -12.548 1.00 91.06 481 ILE A O 1
ATOM 3845 N N . ARG A 1 482 ? -0.299 -5.988 -11.258 1.00 90.62 482 ARG A N 1
ATOM 3846 C CA . ARG A 1 482 ? 0.770 -6.835 -10.720 1.00 90.62 482 ARG A CA 1
ATOM 3847 C C . ARG A 1 482 ? 0.891 -8.114 -11.534 1.00 90.62 482 ARG A C 1
ATOM 3849 O O . ARG A 1 482 ? -0.111 -8.694 -11.949 1.00 90.62 482 ARG A O 1
ATOM 3856 N N . ARG A 1 483 ? 2.131 -8.510 -11.814 1.00 91.94 483 ARG A N 1
ATOM 3857 C CA . ARG A 1 483 ? 2.462 -9.703 -12.600 1.00 91.94 483 ARG A CA 1
ATOM 3858 C C . ARG A 1 483 ? 3.474 -10.538 -11.855 1.00 91.94 483 ARG A C 1
ATOM 3860 O O . ARG A 1 483 ? 4.459 -10.010 -11.337 1.00 91.94 483 ARG A O 1
ATOM 3867 N N . ASN A 1 484 ? 3.267 -11.847 -11.878 1.00 90.94 484 ASN A N 1
ATOM 3868 C CA . ASN A 1 484 ? 4.297 -12.772 -11.441 1.00 90.94 484 ASN A CA 1
ATOM 3869 C C . ASN A 1 484 ? 5.358 -12.959 -12.548 1.00 90.94 484 ASN A C 1
ATOM 3871 O O . ASN A 1 484 ? 5.239 -12.460 -13.673 1.00 90.94 484 ASN A O 1
ATOM 3875 N N . LYS A 1 485 ? 6.411 -13.711 -12.222 1.00 94.81 485 LYS A N 1
ATOM 3876 C CA . LYS A 1 485 ? 7.510 -14.015 -13.143 1.00 94.81 485 LYS A CA 1
ATOM 3877 C C . LYS A 1 485 ? 7.060 -14.702 -14.440 1.00 94.81 485 LYS A C 1
ATOM 3879 O O . LYS A 1 485 ? 7.593 -14.386 -15.499 1.00 94.81 485 LYS A O 1
ATOM 3884 N N . GLU A 1 486 ? 6.138 -15.655 -14.373 1.00 93.88 486 GLU A N 1
ATOM 3885 C CA . GLU A 1 486 ? 5.652 -16.380 -15.553 1.00 93.88 486 GLU A CA 1
ATOM 3886 C C . GLU A 1 486 ? 4.843 -15.452 -16.467 1.00 93.88 486 GLU A C 1
ATOM 3888 O O . GLU A 1 486 ? 5.116 -15.384 -17.669 1.00 93.88 486 GLU A O 1
ATOM 3893 N N . ASP A 1 487 ? 3.940 -14.661 -15.881 1.00 93.25 487 ASP A N 1
ATOM 3894 C CA . ASP A 1 487 ? 3.097 -13.707 -16.604 1.00 93.25 487 ASP A CA 1
ATOM 3895 C C . ASP A 1 487 ? 3.950 -12.702 -17.380 1.00 93.25 487 ASP A C 1
ATOM 3897 O O . ASP A 1 487 ? 3.749 -12.521 -18.581 1.00 93.25 487 ASP A O 1
ATOM 3901 N N . ILE A 1 488 ? 4.944 -12.075 -16.734 1.00 94.94 488 ILE A N 1
ATOM 3902 C CA . ILE A 1 488 ? 5.770 -11.066 -17.408 1.00 94.94 488 ILE A CA 1
ATOM 3903 C C . ILE A 1 488 ? 6.662 -11.682 -18.491 1.00 94.94 488 ILE A C 1
ATOM 3905 O O . ILE A 1 488 ? 6.769 -11.120 -19.581 1.00 94.94 488 ILE A O 1
ATOM 3909 N N . LEU A 1 489 ? 7.284 -12.840 -18.234 1.00 96.31 489 LEU A N 1
ATOM 3910 C CA . LEU A 1 489 ? 8.176 -13.486 -19.202 1.00 96.31 489 LEU A CA 1
ATOM 3911 C C . LEU A 1 489 ? 7.409 -13.978 -20.433 1.00 96.31 489 LEU A C 1
ATOM 3913 O O . LEU A 1 489 ? 7.967 -13.999 -21.529 1.00 96.31 489 LEU A O 1
ATOM 3917 N N . SER A 1 490 ? 6.119 -14.297 -20.291 1.00 95.38 490 SER A N 1
ATOM 3918 C CA . SER A 1 490 ? 5.244 -14.633 -21.420 1.00 95.38 490 SER A CA 1
ATOM 3919 C C . SER A 1 490 ? 5.066 -13.488 -22.430 1.00 95.38 490 SER A C 1
ATOM 3921 O O . SER A 1 490 ? 4.722 -13.739 -23.586 1.00 95.38 490 SER A O 1
ATOM 3923 N N . LEU A 1 491 ? 5.341 -12.240 -22.028 1.00 95.12 491 LEU A N 1
ATOM 3924 C CA . LEU A 1 491 ? 5.226 -11.058 -22.887 1.00 95.12 491 LEU A CA 1
ATOM 3925 C C . LEU A 1 491 ? 6.468 -10.818 -23.759 1.00 95.12 491 LEU A C 1
ATOM 3927 O O . LEU A 1 491 ? 6.433 -9.972 -24.657 1.00 95.12 491 LEU A O 1
ATOM 3931 N N . PHE A 1 492 ? 7.562 -11.538 -23.511 1.00 95.94 492 PHE A N 1
ATOM 3932 C CA . PHE A 1 492 ? 8.790 -11.439 -24.294 1.00 95.94 492 PHE A CA 1
ATOM 3933 C C . PHE A 1 492 ? 8.868 -12.561 -25.338 1.00 95.94 492 PHE A C 1
ATOM 3935 O O . PHE A 1 492 ? 8.388 -13.673 -25.101 1.00 95.94 492 PHE A O 1
ATOM 3942 N N . PRO A 1 493 ? 9.476 -12.298 -26.507 1.00 89.75 493 PRO A N 1
ATOM 3943 C CA . PRO A 1 493 ? 9.872 -13.372 -27.410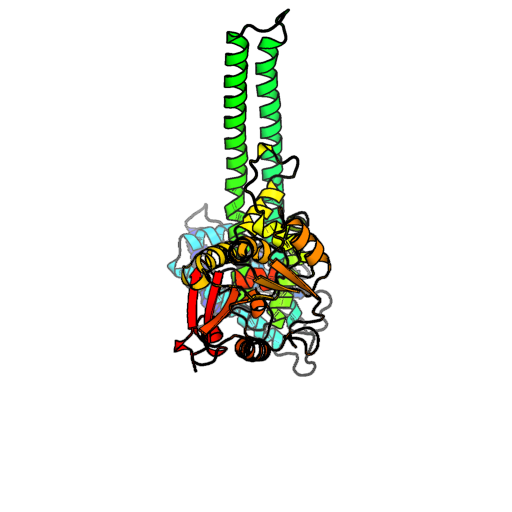 1.00 89.75 493 PRO A CA 1
ATOM 3944 C C . PRO A 1 493 ? 11.025 -14.177 -26.785 1.00 89.75 493 PRO A C 1
ATOM 3946 O O . PRO A 1 493 ? 11.730 -13.653 -25.932 1.00 89.75 493 PRO A O 1
ATOM 3949 N N . ASP A 1 494 ? 11.212 -15.433 -27.204 1.00 89.38 494 ASP A N 1
ATOM 3950 C CA . ASP A 1 494 ? 12.361 -16.290 -26.859 1.00 89.38 494 ASP A CA 1
ATOM 3951 C C . ASP A 1 494 ? 12.868 -16.136 -25.410 1.00 89.38 494 ASP A C 1
ATOM 3953 O O . ASP A 1 494 ? 13.946 -15.594 -25.164 1.00 89.38 494 ASP A O 1
ATOM 3957 N N . GLN A 1 495 ? 12.084 -16.631 -24.444 1.00 92.25 495 GLN A N 1
ATOM 3958 C CA . GLN A 1 495 ? 12.297 -16.451 -22.995 1.00 92.25 495 GLN A CA 1
ATOM 3959 C C . GLN A 1 495 ? 13.701 -16.829 -22.487 1.00 92.25 495 GLN A C 1
ATOM 3961 O O . GLN A 1 495 ? 14.121 -16.358 -21.433 1.00 92.25 495 GLN A O 1
ATOM 3966 N N . GLU A 1 496 ? 14.447 -17.655 -23.225 1.00 93.38 496 GLU A N 1
ATOM 3967 C CA . GLU A 1 496 ? 15.843 -18.006 -22.926 1.00 93.38 496 GLU A CA 1
ATOM 3968 C C . GLU A 1 496 ? 16.788 -16.790 -22.956 1.00 93.38 496 GLU A C 1
ATOM 3970 O O . GLU A 1 496 ? 17.834 -16.802 -22.305 1.00 93.38 496 GLU A O 1
ATOM 3975 N N . ASN A 1 497 ? 16.405 -15.725 -23.664 1.00 95.06 497 ASN A N 1
ATOM 3976 C CA . ASN A 1 497 ? 17.145 -14.465 -23.738 1.00 95.06 497 ASN A CA 1
ATOM 3977 C C . ASN A 1 497 ? 16.750 -13.462 -22.645 1.00 95.06 497 ASN A C 1
ATOM 3979 O O . ASN A 1 497 ? 17.291 -12.351 -22.612 1.00 95.06 497 ASN A O 1
ATOM 3983 N N . CYS A 1 498 ? 15.810 -13.826 -21.767 1.00 96.81 498 CYS A N 1
ATOM 3984 C CA . CYS A 1 498 ? 15.397 -13.002 -20.642 1.00 96.81 498 CYS A CA 1
ATOM 3985 C C . CYS A 1 498 ? 16.218 -13.305 -19.385 1.00 96.81 498 CYS A C 1
ATOM 3987 O O . CYS A 1 498 ? 16.452 -14.460 -19.022 1.00 96.81 498 CYS A O 1
ATOM 3989 N N . ARG A 1 499 ? 16.557 -12.258 -18.635 1.00 95.38 499 ARG A N 1
ATOM 3990 C CA . ARG A 1 499 ? 17.034 -12.346 -17.254 1.00 95.38 499 ARG A CA 1
ATOM 3991 C C . ARG A 1 499 ? 16.044 -11.631 -16.345 1.00 95.38 499 ARG A C 1
ATOM 3993 O O . ARG A 1 499 ? 15.709 -10.479 -16.585 1.00 95.38 499 ARG A O 1
ATOM 4000 N N . TYR A 1 500 ? 15.589 -12.329 -15.311 1.00 96.19 500 TYR A N 1
ATOM 4001 C CA . TYR A 1 500 ? 14.649 -11.815 -14.317 1.00 96.19 500 TYR A CA 1
ATOM 4002 C C . TYR A 1 500 ? 15.376 -11.571 -12.997 1.00 96.19 500 TYR A C 1
ATOM 4004 O O . TYR A 1 500 ? 16.034 -12.485 -12.488 1.00 96.19 500 TYR A O 1
ATOM 4012 N N . GLU A 1 501 ? 15.222 -10.376 -12.440 1.00 95.62 501 GLU A N 1
ATOM 4013 C CA . GLU A 1 501 ? 15.715 -9.985 -11.121 1.00 95.62 501 GLU A CA 1
ATOM 4014 C C . GLU A 1 501 ? 14.584 -9.354 -10.312 1.00 95.62 501 GLU A C 1
ATOM 4016 O O . GLU A 1 501 ? 13.757 -8.620 -10.853 1.00 95.62 501 GLU A O 1
ATOM 4021 N N . GLU A 1 502 ? 14.552 -9.647 -9.016 1.00 94.94 502 GLU A N 1
ATOM 4022 C CA . GLU A 1 502 ? 13.529 -9.157 -8.098 1.00 94.94 502 GLU A CA 1
ATOM 4023 C C . GLU A 1 502 ? 14.145 -8.837 -6.736 1.00 94.94 502 GLU A C 1
ATOM 4025 O O . GLU A 1 502 ? 15.024 -9.566 -6.269 1.00 94.94 502 GLU A O 1
ATOM 4030 N N . ASP A 1 503 ? 13.677 -7.753 -6.120 1.00 93.88 503 ASP A N 1
ATOM 4031 C CA . ASP A 1 503 ? 14.091 -7.284 -4.797 1.00 93.88 503 ASP A CA 1
ATOM 4032 C C . ASP A 1 503 ? 12.893 -6.675 -4.054 1.00 93.88 503 ASP A C 1
ATOM 4034 O O . ASP A 1 503 ? 12.442 -5.578 -4.384 1.00 93.88 503 ASP A O 1
ATOM 4038 N N . GLU A 1 504 ? 12.346 -7.415 -3.085 1.00 91.69 504 GLU A N 1
ATOM 4039 C CA . GLU A 1 504 ? 11.194 -7.010 -2.257 1.00 91.69 504 GLU A CA 1
ATOM 4040 C C . GLU A 1 504 ? 10.025 -6.425 -3.078 1.00 91.69 504 GLU A C 1
ATOM 4042 O O . GLU A 1 504 ? 9.526 -5.339 -2.797 1.00 91.69 504 GLU A O 1
ATOM 4047 N N . GLY A 1 505 ? 9.605 -7.127 -4.138 1.00 92.19 505 GLY A N 1
ATOM 4048 C CA . GLY A 1 505 ? 8.515 -6.698 -5.023 1.00 92.19 505 GLY A CA 1
ATOM 4049 C C . GLY A 1 505 ? 8.924 -5.700 -6.113 1.00 92.19 505 GLY A C 1
ATOM 4050 O O . GLY A 1 505 ? 8.129 -5.413 -7.006 1.00 92.19 505 GLY A O 1
ATOM 4051 N N . ALA A 1 506 ? 10.152 -5.179 -6.113 1.00 95.06 506 ALA A N 1
ATOM 4052 C CA . ALA A 1 506 ? 10.706 -4.484 -7.271 1.00 95.06 506 ALA A CA 1
ATOM 4053 C C . ALA A 1 506 ? 11.139 -5.512 -8.314 1.00 95.06 506 ALA A C 1
ATOM 4055 O O . ALA A 1 506 ? 11.872 -6.432 -7.965 1.00 95.06 506 ALA A O 1
ATOM 4056 N N . VAL A 1 507 ? 10.754 -5.353 -9.581 1.00 96.25 507 VAL A N 1
ATOM 4057 C CA . VAL A 1 507 ? 11.139 -6.306 -10.631 1.00 96.25 507 VAL A CA 1
ATOM 4058 C C . VAL A 1 507 ? 11.843 -5.609 -11.784 1.00 96.25 507 VAL A C 1
ATOM 4060 O O . VAL A 1 507 ? 11.459 -4.517 -12.216 1.00 96.25 507 VAL A O 1
ATOM 4063 N N . LEU A 1 508 ? 12.871 -6.280 -12.299 1.00 96.25 508 LEU A N 1
ATOM 4064 C CA . LEU A 1 508 ? 13.619 -5.901 -13.483 1.00 96.25 508 LEU A CA 1
ATOM 4065 C C . LEU A 1 508 ? 13.762 -7.112 -14.411 1.00 96.25 508 LEU A C 1
ATOM 4067 O O . LEU A 1 508 ? 14.288 -8.155 -14.021 1.00 96.25 508 LEU A O 1
ATOM 4071 N N . VAL A 1 509 ? 13.314 -6.971 -15.656 1.00 96.94 509 VAL A N 1
ATOM 4072 C CA . VAL A 1 509 ? 13.521 -7.969 -16.709 1.00 96.94 509 VAL A CA 1
ATOM 4073 C C . VAL A 1 509 ? 14.400 -7.364 -17.784 1.00 96.94 509 VAL A C 1
ATOM 4075 O O . VAL A 1 509 ? 14.042 -6.347 -18.377 1.00 96.94 509 VAL A O 1
ATOM 4078 N N . SER A 1 510 ? 15.537 -7.998 -18.055 1.00 96.00 510 SER A N 1
ATOM 4079 C CA . SER A 1 510 ? 16.359 -7.670 -19.213 1.00 96.00 510 SER A CA 1
ATOM 4080 C C . SER A 1 510 ? 16.157 -8.703 -20.318 1.00 96.00 510 SER A C 1
ATOM 4082 O O . SER A 1 510 ? 16.020 -9.893 -20.044 1.00 96.00 510 SER A O 1
ATOM 4084 N N . TYR A 1 511 ? 16.095 -8.258 -21.568 1.00 97.00 511 TYR A N 1
ATOM 4085 C CA . TYR A 1 511 ? 15.973 -9.098 -22.756 1.00 97.00 511 TYR A CA 1
ATOM 4086 C C . TYR A 1 511 ? 17.066 -8.721 -23.748 1.00 97.00 511 TYR A C 1
ATOM 4088 O O . TYR A 1 511 ? 17.133 -7.575 -24.191 1.00 97.00 511 TYR A O 1
ATOM 4096 N N . THR A 1 512 ? 17.907 -9.680 -24.127 1.00 95.69 512 THR A N 1
ATOM 4097 C CA . THR A 1 512 ? 18.950 -9.457 -25.138 1.00 95.69 512 THR A CA 1
ATOM 4098 C C . THR A 1 512 ? 18.441 -9.860 -26.519 1.00 95.69 512 THR A C 1
ATOM 4100 O O . THR A 1 512 ? 18.066 -11.012 -26.730 1.00 95.69 512 THR A O 1
ATOM 4103 N N . ARG A 1 513 ? 18.464 -8.942 -27.494 1.00 93.81 513 ARG A N 1
ATOM 4104 C CA . ARG A 1 513 ? 18.147 -9.282 -28.889 1.00 93.81 513 ARG A CA 1
ATOM 4105 C C . ARG A 1 513 ? 19.210 -10.257 -29.425 1.00 93.81 513 ARG A C 1
ATOM 4107 O O . ARG A 1 513 ? 20.395 -9.932 -29.337 1.00 93.81 513 ARG A O 1
ATOM 4114 N N . PRO A 1 514 ? 18.829 -11.406 -30.016 1.00 92.06 514 PRO A N 1
ATOM 4115 C CA . PRO A 1 514 ? 19.783 -12.352 -30.589 1.00 92.06 514 PRO A CA 1
ATOM 4116 C C . PRO A 1 514 ? 20.756 -11.705 -31.581 1.00 92.06 514 PRO A C 1
ATOM 4118 O O . PRO A 1 514 ? 20.396 -10.786 -32.322 1.00 92.06 514 PRO A O 1
ATOM 4121 N N . LEU A 1 515 ? 21.993 -12.201 -31.587 1.00 85.50 515 LEU A N 1
ATOM 4122 C CA . LEU A 1 515 ? 22.956 -11.946 -32.655 1.00 85.50 515 LEU A CA 1
ATOM 4123 C C . LEU A 1 515 ? 22.496 -12.785 -33.857 1.00 85.50 515 LEU A C 1
ATOM 4125 O O . LEU A 1 515 ? 22.454 -14.006 -33.735 1.00 85.50 515 LEU A O 1
ATOM 4129 N N . GLU A 1 516 ? 22.063 -12.140 -34.942 1.00 73.19 516 GLU A N 1
ATOM 4130 C CA . GLU A 1 516 ? 21.614 -12.821 -36.173 1.00 73.19 516 GLU A CA 1
ATOM 4131 C C . GLU A 1 516 ? 22.647 -13.800 -36.751 1.00 73.19 516 GLU A C 1
ATOM 4133 O O . GLU A 1 516 ? 23.868 -13.513 -36.663 1.00 73.19 516 GLU A O 1
#

Sequence (516 aa):
MDLSNEIRRVIDLVESEQATLPDLHVVSEITYEEGEAILHRHQTDNDMYYIISGEAIVKLKNYSGPEIRLGAGDLLGELSFLIETSRSATVEATKRTTCKRIHSQELRAWLKQHSDVAAGFYKSLAETTALRLRSSGSMSIDSPHLGMMTGVQDILTARFSSMSSMLKETCERARGKLSDLKKDSKDLILEHEIKYRNIKGPLSEEDQRERFEKNRALEASINNKLIGVLNELKPTFENVFDQLTDILYGIEDLKQRVDTGNWARVAFQDVLANVPFIQILERSNGVESILFLAHLLLHEKKTMLERDEDEIVALIDEILGDLPTAVAYRNRLNLFNTFISSQRHDNTRKVAIVNDLTGILFARIYPMLAINGGEVFVYVDDETTFSYTECSLTVRASNVKHHFEFVQNFYNFPPREGFPEQDFDLIIVNGLSDYLSDKDSYSVYQKVIQALKPGGELLVSFLGNTDDEILVGNFLGWITIRRNKEDILSLFPDQENCRYEEDEGAVLVSYTRPLE

pLDDT: mean 84.75, std 13.03, range [26.38, 98.0]

Foldseek 3Di:
DPLLVLLVVLVVVLVVVCVVPVPQDFKDKDKDAAFDWPAAFQAQFQKKKAWQAAKKWWDDPPDPDDIDIDGHSDMPSLLCLPQRFGHHTIIGTRHTIMIIIGHNVSSVVVCVVVVVSVVSNVVSSVVVVVVVLVVQVPPDPDDPDDRNPCPVLSSLLRNLLVLLVVLVVLLVVLLVVLVVLVVVLVVVLVVLVVVVPPDDDDDDPVRVVVNVVVNVVSVVVSLVVNVVSLVVSLVSVVVSLVVLLVVLVPDPDPVVSQVSLVSSLVSNCVPQVPQLLLVVCVVVQLDDALSNLCCLQVVDPPRPVVDPDSVNSVSVNVSVSPALQSVLSNCLVVVLLVVCPDPLCLQFAFEEEEAPNQLVSVLSCVVSNLVNQHEYEYEHQDPVNVVRNVVSDPDDRPSYHYHYDHDVDLLPPPDPPPDDQAAHQEYEYEAPQFPDDLVSLLVNQVVVLNRHDAQHKYKYKHFADASSQSCCCRNSVNRTDHDDPVSVCVSDPPSVQWDWDGDSRIIMIMGTHHRD